Protein AF-0000000066977545 (afdb_homodimer)

Solvent-accessible surface area (backbone atoms only — not comparable to full-atom values): 34302 Å² total; per-residue (Å²): 136,86,83,73,92,65,83,84,77,67,83,72,56,70,85,87,61,81,83,93,92,78,91,74,83,80,71,82,78,76,76,68,81,57,81,68,70,73,83,53,65,40,68,30,36,31,47,59,68,73,50,30,18,71,78,80,63,40,72,61,42,79,61,36,27,23,22,71,75,82,17,53,40,34,26,43,71,55,35,72,72,70,39,57,55,32,85,82,74,68,33,90,82,19,38,49,41,77,33,46,44,56,47,50,44,46,62,41,25,27,33,57,44,92,33,34,91,66,65,39,80,53,70,32,48,47,87,45,38,68,64,46,54,65,65,36,51,48,35,59,25,36,57,76,50,87,83,53,82,62,55,64,37,59,66,63,46,50,60,55,43,44,59,68,77,37,67,84,45,49,78,44,78,38,52,68,73,35,80,38,82,42,74,41,48,67,85,53,47,39,33,38,39,31,32,55,43,95,90,47,68,61,44,41,31,37,43,37,46,44,78,41,78,87,71,42,26,38,37,33,36,78,43,35,43,40,60,92,80,64,52,81,84,59,67,54,77,36,37,42,36,43,33,35,74,42,58,91,46,74,48,73,41,76,47,74,44,62,68,41,44,61,31,78,50,78,66,70,83,89,61,69,41,76,45,49,43,86,25,46,83,69,68,61,78,80,62,44,49,62,32,33,39,29,40,77,131,80,80,70,78,68,77,88,74,72,80,74,65,77,92,74,76,86,90,94,86,75,90,69,82,80,74,82,77,77,76,68,80,55,81,67,69,73,83,53,66,39,67,29,36,29,45,59,68,73,51,32,17,71,76,81,64,40,72,62,43,78,62,35,29,23,22,71,75,80,17,53,41,32,25,45,71,54,35,72,72,70,38,58,53,32,85,82,74,69,33,91,82,20,39,48,43,78,31,48,43,55,46,52,44,44,68,43,24,25,32,57,45,92,34,34,91,66,65,39,81,53,70,31,48,46,87,46,38,67,64,47,53,67,66,36,52,46,34,58,25,35,57,75,49,84,81,52,84,61,53,64,36,60,66,63,46,49,59,55,44,45,59,68,77,39,68,84,45,49,79,44,80,40,52,69,72,34,80,38,80,42,73,41,48,68,84,54,48,38,33,39,38,31,32,52,43,94,89,49,68,62,44,41,32,37,42,36,46,44,78,40,76,86,70,43,26,39,37,35,36,77,42,35,42,38,60,92,80,65,52,80,84,57,68,55,79,35,37,40,34,43,33,35,74,42,58,92,47,75,48,72,40,76,47,74,44,62,69,42,44,62,32,80,49,79,68,70,82,88,61,70,40,74,45,51,42,85,25,46,83,69,69,59,78,78,64,42,50,60,33,33,38,27,42,80

InterPro domains:
  IPR013010 Zinc finger, SIAH-type [PS51081] (108-167)
  IPR013083 Zinc finger, RING/FYVE/PHD-type [G3DSA:3.30.40.10] (104-162)
  IPR044286 E3 ubiquitin-protein ligase SINA-like, plant [PTHR46632] (15-286)

Foldseek 3Di:
DDDDPPDDDPVPLADPDPDDDDDDDDPDCPPPVPVPVPPDDDDDDDDCQVQAQPQPRHGADPQWKAWPPPGHIHHPVVCVVPHQADPVVNDPNRGIDGDVVVVSVLNNAWDFAPLVVQPGGDTGRNNCNVVCLLVPQSFFFAAQQPPQPCHGDGRAWNVVCCVVRPVVAEEEEDEAQDWDKDFAAQPRQWHKYFYDDDVDTLWIKIWGWDADVVQGWIKIDIATADDPDHDPVSQDKKKKKKWFDFAPGIWMDIDIYGHDTGHNDHDDDPDITTGGPVRHPDDSVGGTTIMIMHMD/DDCCVVDDDDLDDQVPDDDDDDDDDDPDDPPPVPVPVPPDDDDDDDDCQVQAQPQPRHGADPQWKAWPPPGHIHHPVVCVVPHQADPVVNDPNRGIDGDVVVVSVLQVAWDFAPLVVQPGGDTGRNNCNVVCLLVPQSFFFAAQQPPQPCPGDGNAWNVVCCVVRPVVAEEEEDEAQDWDKDFAAVPRQWHKYFYDDDVDTLWIKIWGWDADVVQGWIKIDIATADDPDHDPVSQDKKKKKKWFAFAPGIWMDIDIYGHDTGHNDHDDDPDITTDGPVRHPDDSNPGTTIMIMHMD

Nearest PDB structures (foldseek):
  4ca1-assembly1_A  TM=6.685E-01  e=7.371E-09  Homo sapiens
  5h9m-assembly1_B  TM=6.417E-01  e=1.159E-08  Homo sapiens
  4i7b-assembly1_A  TM=5.977E-01  e=1.035E-08  Homo sapiens
  4i7c-assembly1_A  TM=5.536E-01  e=1.822E-08  Homo sapiens
  4i7c-assembly2_C  TM=5.629E-01  e=2.041E-08  Homo sapiens

Organism: Oryza sativa subsp. japonica (NCBI:txid39947)

Structure (mmCIF, N/CA/C/O backbone):
data_AF-0000000066977545-model_v1
#
loop_
_entity.id
_entity.type
_entity.pdbx_description
1 polymer 'Os01g0121900 protein'
#
loop_
_atom_site.group_PDB
_atom_site.id
_atom_site.type_symbol
_atom_site.label_atom_id
_atom_site.label_alt_id
_atom_site.label_comp_id
_atom_site.label_asym_id
_atom_site.label_entity_id
_atom_site.label_seq_id
_atom_site.pdbx_PDB_ins_code
_atom_site.Cartn_x
_atom_site.Cartn_y
_atom_site.Cartn_z
_atom_site.occupancy
_atom_site.B_iso_or_equiv
_atom_site.auth_seq_id
_atom_site.auth_comp_id
_atom_site.auth_asym_id
_atom_site.auth_atom_id
_atom_site.pdbx_PDB_model_num
ATOM 1 N N . MET A 1 1 ? -21.844 -23.391 -23.375 1 17.61 1 MET A N 1
ATOM 2 C CA . MET A 1 1 ? -22.484 -22.094 -23.641 1 17.61 1 MET A CA 1
ATOM 3 C C . MET A 1 1 ? -22.797 -21.375 -22.328 1 17.61 1 MET A C 1
ATOM 5 O O . MET A 1 1 ? -23.609 -20.469 -22.297 1 17.61 1 MET A O 1
ATOM 9 N N . ALA A 1 2 ? -22.406 -21.969 -21.234 1 17.02 2 ALA A N 1
ATOM 10 C CA . ALA A 1 2 ? -22.703 -21.797 -19.812 1 17.02 2 ALA A CA 1
ATOM 11 C C . ALA A 1 2 ? -22.578 -20.344 -19.406 1 17.02 2 ALA A C 1
ATOM 13 O O . ALA A 1 2 ? -21.609 -19.672 -19.766 1 17.02 2 ALA A O 1
ATOM 14 N N . VAL A 1 3 ? -23.734 -19.734 -18.922 1 19.84 3 VAL A N 1
ATOM 15 C CA . VAL A 1 3 ? -24.5 -18.609 -18.391 1 19.84 3 VAL A CA 1
ATOM 16 C C . VAL A 1 3 ? -23.656 -17.828 -17.391 1 19.84 3 VAL A C 1
ATOM 18 O O . VAL A 1 3 ? -22.609 -18.312 -16.953 1 19.84 3 VAL A O 1
ATOM 21 N N . LEU A 1 4 ? -24.469 -16.859 -16.625 1 22.02 4 LEU A N 1
ATOM 22 C CA . LEU A 1 4 ? -24.781 -15.539 -16.094 1 22.02 4 LEU A CA 1
ATOM 23 C C . LEU A 1 4 ? -24.297 -15.414 -14.648 1 22.02 4 LEU A C 1
ATOM 25 O O . LEU A 1 4 ? -24.812 -14.594 -13.891 1 22.02 4 LEU A O 1
ATOM 29 N N . GLN A 1 5 ? -23.656 -16.281 -14.086 1 22.64 5 GLN A N 1
ATOM 30 C CA . GLN A 1 5 ? -23.609 -15.961 -12.656 1 22.64 5 GLN A CA 1
ATOM 31 C C . GLN A 1 5 ? -22.875 -14.648 -12.414 1 22.64 5 GLN A C 1
ATOM 33 O O . GLN A 1 5 ? -21.656 -14.578 -12.555 1 22.64 5 GLN A O 1
ATOM 38 N N . MET A 1 6 ? -23.578 -13.422 -12.484 1 24.69 6 MET A N 1
ATOM 39 C CA . MET A 1 6 ? -23.531 -11.977 -12.266 1 24.69 6 MET A CA 1
ATOM 40 C C . MET A 1 6 ? -23 -11.656 -10.875 1 24.69 6 MET A C 1
ATOM 42 O O . MET A 1 6 ? -23.078 -10.516 -10.422 1 24.69 6 MET A O 1
ATOM 46 N N . ALA A 1 7 ? -22.891 -12.336 -9.828 1 25.45 7 ALA A N 1
ATOM 47 C CA . ALA A 1 7 ? -23.188 -11.586 -8.609 1 25.45 7 ALA A CA 1
ATOM 48 C C . ALA A 1 7 ? -22.391 -10.289 -8.547 1 25.45 7 ALA A C 1
ATOM 50 O O . ALA A 1 7 ? -21.328 -10.18 -9.164 1 25.45 7 ALA A O 1
ATOM 51 N N . ARG A 1 8 ? -22.734 -9.305 -7.52 1 30.98 8 ARG A N 1
ATOM 52 C CA . ARG A 1 8 ? -22.859 -7.883 -7.191 1 30.98 8 ARG A CA 1
ATOM 53 C C . ARG A 1 8 ? -21.5 -7.203 -7.184 1 30.98 8 ARG A C 1
ATOM 55 O O . ARG A 1 8 ? -20.469 -7.871 -7.277 1 30.98 8 ARG A O 1
ATOM 62 N N . GLU A 1 9 ? -21.531 -6.09 -6.016 1 31.5 9 GLU A N 1
ATOM 63 C CA . GLU A 1 9 ? -21.188 -4.684 -5.832 1 31.5 9 GLU A CA 1
ATOM 64 C C . GLU A 1 9 ? -19.703 -4.508 -5.594 1 31.5 9 GLU A C 1
ATOM 66 O O . GLU A 1 9 ? -19.203 -4.781 -4.5 1 31.5 9 GLU A O 1
ATOM 71 N N . LYS A 1 10 ? -18.812 -5.309 -6.059 1 37.28 10 LYS A N 1
ATOM 72 C CA . LYS A 1 10 ? -17.531 -5.035 -5.422 1 37.28 10 LYS A CA 1
ATOM 73 C C . LYS A 1 10 ? -17.172 -3.557 -5.52 1 37.28 10 LYS A C 1
ATOM 75 O O . LYS A 1 10 ? -16.188 -3.109 -4.922 1 37.28 10 LYS A O 1
ATOM 80 N N . ARG A 1 11 ? -17.516 -2.574 -6.348 1 40.44 11 ARG A N 1
ATOM 81 C CA . ARG A 1 11 ? -16.594 -1.471 -6.121 1 40.44 11 ARG A CA 1
ATOM 82 C C . ARG A 1 11 ? -16.875 -0.782 -4.789 1 40.44 11 ARG A C 1
ATOM 84 O O . ARG A 1 11 ? -16.344 0.301 -4.523 1 40.44 11 ARG A O 1
ATOM 91 N N . SER A 1 12 ? -17.719 -1.639 -3.576 1 35.19 12 SER A N 1
ATOM 92 C CA . SER A 1 12 ? -18 -0.583 -2.609 1 35.19 12 SER A CA 1
ATOM 93 C C . SER A 1 12 ? -16.766 -0.252 -1.778 1 35.19 12 SER A C 1
ATOM 95 O O . SER A 1 12 ? -16.359 -1.037 -0.918 1 35.19 12 SER A O 1
ATOM 97 N N . CYS A 1 13 ? -15.977 0.433 -2.168 1 34.69 13 CYS A N 1
ATOM 98 C CA . CYS A 1 13 ? -14.82 0.897 -1.418 1 34.69 13 CYS A CA 1
ATOM 99 C C . CYS A 1 13 ? -15.242 1.609 -0.14 1 34.69 13 CYS A C 1
ATOM 101 O O . CYS A 1 13 ? -14.438 1.785 0.776 1 34.69 13 CYS A O 1
ATOM 103 N N . PRO A 1 14 ? -16.562 2.201 0.266 1 32.19 14 PRO A N 1
ATOM 104 C CA . PRO A 1 14 ? -16.188 3.006 1.431 1 32.19 14 PRO A CA 1
ATOM 105 C C . PRO A 1 14 ? -15.812 2.154 2.645 1 32.19 14 PRO A C 1
ATOM 107 O O . PRO A 1 14 ? -15.125 2.631 3.553 1 32.19 14 PRO A O 1
ATOM 110 N N . ARG A 1 15 ? -16.125 1.004 3.561 1 30.81 15 ARG A N 1
ATOM 111 C CA . ARG A 1 15 ? -16.812 1.439 4.773 1 30.81 15 ARG A CA 1
ATOM 112 C C . ARG A 1 15 ? -15.812 1.824 5.859 1 30.81 15 ARG A C 1
ATOM 114 O O . ARG A 1 15 ? -14.906 1.051 6.176 1 30.81 15 ARG A O 1
ATOM 121 N N . ALA A 1 16 ? -15.484 3.137 6.043 1 27.22 16 ALA A N 1
ATOM 122 C CA . ALA A 1 16 ? -14.938 3.572 7.328 1 27.22 16 ALA A CA 1
ATOM 123 C C . ALA A 1 16 ? -15.727 2.965 8.484 1 27.22 16 ALA A C 1
ATOM 125 O O . ALA A 1 16 ? -15.359 3.139 9.648 1 27.22 16 ALA A O 1
ATOM 126 N N . SER A 1 17 ? -17.109 2.443 8.453 1 22.84 17 SER A N 1
ATOM 127 C CA . SER A 1 17 ? -17.922 2.404 9.672 1 22.84 17 SER A CA 1
ATOM 128 C C . SER A 1 17 ? -17.906 1.018 10.305 1 22.84 17 SER A C 1
ATOM 130 O O . SER A 1 17 ? -18.438 0.064 9.734 1 22.84 17 SER A O 1
ATOM 132 N N . GLU A 1 18 ? -17.422 0.422 10.914 1 27.16 18 GLU A N 1
ATOM 133 C CA . GLU A 1 18 ? -18.031 -0.752 11.547 1 27.16 18 GLU A CA 1
ATOM 134 C C . GLU A 1 18 ? -19.344 -0.401 12.227 1 27.16 18 GLU A C 1
ATOM 136 O O . GLU A 1 18 ? -19.359 0.034 13.383 1 27.16 18 GLU A O 1
ATOM 141 N N . THR A 1 19 ? -20.516 0.287 11.898 1 19.66 19 THR A N 1
ATOM 142 C CA . THR A 1 19 ? -21.328 0.085 13.102 1 19.66 19 THR A CA 1
ATOM 143 C C . THR A 1 19 ? -21.672 -1.391 13.281 1 19.66 19 THR A C 1
ATOM 145 O O . THR A 1 19 ? -21.453 -1.957 14.352 1 19.66 19 THR A O 1
ATOM 148 N N . GLN A 1 20 ? -23.219 -1.859 13.117 1 19.95 20 GLN A N 1
ATOM 149 C CA . GLN A 1 20 ? -24.094 -2.668 13.961 1 19.95 20 GLN A CA 1
ATOM 150 C C . GLN A 1 20 ? -23.953 -4.152 13.633 1 19.95 20 GLN A C 1
ATOM 152 O O . GLN A 1 20 ? -23.547 -4.516 12.531 1 19.95 20 GLN A O 1
ATOM 157 N N . GLN A 1 21 ? -24.594 -5.172 14.562 1 18.66 21 GLN A N 1
ATOM 158 C CA . GLN A 1 21 ? -24.578 -6.426 15.305 1 18.66 21 GLN A CA 1
ATOM 159 C C . GLN A 1 21 ? -24.969 -7.602 14.414 1 18.66 21 GLN A C 1
ATOM 161 O O . GLN A 1 21 ? -24.219 -8.586 14.328 1 18.66 21 GLN A O 1
ATOM 166 N N . ASN A 1 22 ? -26.438 -8.281 14.57 1 18.09 22 ASN A N 1
ATOM 167 C CA . ASN A 1 22 ? -26.797 -9.539 15.227 1 18.09 22 ASN A CA 1
ATOM 168 C C . ASN A 1 22 ? -27.109 -10.633 14.211 1 18.09 22 ASN A C 1
ATOM 170 O O . ASN A 1 22 ? -27.359 -11.781 14.578 1 18.09 22 ASN A O 1
ATOM 174 N N . ASN A 1 23 ? -27.625 -10.438 12.922 1 19.33 23 ASN A N 1
ATOM 175 C CA . ASN A 1 23 ? -28.656 -11.438 12.742 1 19.33 23 ASN A CA 1
ATOM 176 C C . ASN A 1 23 ? -28.078 -12.805 12.406 1 19.33 23 ASN A C 1
ATOM 178 O O . ASN A 1 23 ? -27.031 -12.891 11.734 1 19.33 23 ASN A O 1
ATOM 182 N N . SER A 1 24 ? -28.719 -14 12.867 1 20.3 24 SER A N 1
ATOM 183 C CA . SER A 1 24 ? -28.578 -15.398 13.266 1 20.3 24 SER A CA 1
ATOM 184 C C . SER A 1 24 ? -28.5 -16.312 12.055 1 20.3 24 SER A C 1
ATOM 186 O O . SER A 1 24 ? -28.047 -17.453 12.164 1 20.3 24 SER A O 1
ATOM 188 N N . GLU A 1 25 ? -29.125 -16.109 10.828 1 21.14 25 GLU A N 1
ATOM 189 C CA . GLU A 1 25 ? -29.719 -17.359 10.375 1 21.14 25 GLU A CA 1
ATOM 190 C C . GLU A 1 25 ? -28.672 -18.281 9.75 1 21.14 25 GLU A C 1
ATOM 192 O O . GLU A 1 25 ? -27.719 -17.797 9.141 1 21.14 25 GLU A O 1
ATOM 197 N N . LYS A 1 26 ? -28.75 -19.625 10.148 1 23.11 26 LYS A N 1
ATOM 198 C CA . LYS A 1 26 ? -28 -20.875 10.07 1 23.11 26 LYS A CA 1
ATOM 199 C C . LYS A 1 26 ? -27.875 -21.344 8.617 1 23.11 26 LYS A C 1
ATOM 201 O O . LYS A 1 26 ? -28.781 -21.953 8.07 1 23.11 26 LYS A O 1
ATOM 206 N N . LYS A 1 27 ? -27.672 -20.469 7.59 1 24 27 LYS A N 1
ATOM 207 C CA . LYS A 1 27 ? -27.734 -21.188 6.328 1 24 27 LYS A CA 1
ATOM 208 C C . LYS A 1 27 ? -26.578 -22.188 6.207 1 24 27 LYS A C 1
ATOM 210 O O . LYS A 1 27 ? -25.5 -21.953 6.738 1 24 27 LYS A O 1
ATOM 215 N N . GLY A 1 28 ? -26.812 -23.391 5.852 1 20.64 28 GLY A N 1
ATOM 216 C CA . GLY A 1 28 ? -26.125 -24.656 5.664 1 20.64 28 GLY A CA 1
ATOM 217 C C . GLY A 1 28 ? -24.922 -24.547 4.758 1 20.64 28 GLY A C 1
ATOM 218 O O . GLY A 1 28 ? -24.984 -23.922 3.703 1 20.64 28 GLY A O 1
ATOM 219 N N . LYS A 1 29 ? -23.719 -24.766 5.438 1 25.11 29 LYS A N 1
ATOM 220 C CA . LYS A 1 29 ? -22.328 -24.5 5.062 1 25.11 29 LYS A CA 1
ATOM 221 C C . LYS A 1 29 ? -21.859 -25.438 3.969 1 25.11 29 LYS A C 1
ATOM 223 O O . LYS A 1 29 ? -21.688 -26.641 4.207 1 25.11 29 LYS A O 1
ATOM 228 N N . VAL A 1 30 ? -22.453 -25.469 2.77 1 24.89 30 VAL A N 1
ATOM 229 C CA . VAL A 1 30 ? -21.781 -26.281 1.764 1 24.89 30 VAL A CA 1
ATOM 230 C C . VAL A 1 30 ? -20.312 -25.875 1.66 1 24.89 30 VAL A C 1
ATOM 232 O O . VAL A 1 30 ? -19.984 -24.672 1.697 1 24.89 30 VAL A O 1
ATOM 235 N N . ASP A 1 31 ? -19.312 -26.719 2.084 1 26.08 31 ASP A N 1
ATOM 236 C CA . ASP A 1 31 ? -17.875 -26.641 2.365 1 26.08 31 ASP A CA 1
ATOM 237 C C . ASP A 1 31 ? -17.094 -26.312 1.102 1 26.08 31 ASP A C 1
ATOM 239 O O . ASP A 1 31 ? -16.453 -27.188 0.515 1 26.08 31 ASP A O 1
ATOM 243 N N . GLY A 1 32 ? -17.641 -25.953 -0.001 1 25.84 32 GLY A N 1
ATOM 244 C CA . GLY A 1 32 ? -16.672 -25.625 -1.048 1 25.84 32 GLY A CA 1
ATOM 245 C C . GLY A 1 32 ? -15.523 -24.781 -0.558 1 25.84 32 GLY A C 1
ATOM 246 O O . GLY A 1 32 ? -15.742 -23.703 0.005 1 25.84 32 GLY A O 1
ATOM 247 N N . GLU A 1 33 ? -14.492 -25.422 0.009 1 29.67 33 GLU A N 1
ATOM 248 C CA . GLU A 1 33 ? -13.328 -24.656 0.434 1 29.67 33 GLU A CA 1
ATOM 249 C C . GLU A 1 33 ? -13.016 -23.531 -0.548 1 29.67 33 GLU A C 1
ATOM 251 O O . GLU A 1 33 ? -12.445 -23.781 -1.616 1 29.67 33 GLU A O 1
ATOM 256 N N . SER A 1 34 ? -13.938 -22.859 -1.058 1 31.56 34 SER A N 1
ATOM 257 C CA . SER A 1 34 ? -13.641 -21.594 -1.699 1 31.56 34 SER A CA 1
ATOM 258 C C . SER A 1 34 ? -12.5 -20.859 -0.986 1 31.56 34 SER A C 1
ATOM 260 O O . SER A 1 34 ? -12.531 -20.703 0.235 1 31.56 34 SER A O 1
ATOM 262 N N . ALA A 1 35 ? -11.227 -21.047 -1.429 1 34.94 35 ALA A N 1
ATOM 263 C CA . ALA A 1 35 ? -10.211 -20.156 -0.858 1 34.94 35 ALA A CA 1
ATOM 264 C C . ALA A 1 35 ? -10.82 -18.828 -0.417 1 34.94 35 ALA A C 1
ATOM 266 O O . ALA A 1 35 ? -11.172 -17.984 -1.251 1 34.94 35 ALA A O 1
ATOM 267 N N . ALA A 1 36 ? -11.664 -18.844 0.466 1 35.78 36 ALA A N 1
ATOM 268 C CA . ALA A 1 36 ? -12.109 -17.641 1.157 1 35.78 36 ALA A CA 1
ATOM 269 C C . ALA A 1 36 ? -10.992 -16.594 1.218 1 35.78 36 ALA A C 1
ATOM 271 O O . ALA A 1 36 ? -9.977 -16.812 1.882 1 35.78 36 ALA A O 1
ATOM 272 N N . ARG A 1 37 ? -10.695 -15.953 0.114 1 45.62 37 ARG A N 1
ATOM 273 C CA . ARG A 1 37 ? -9.719 -14.875 0.073 1 45.62 37 ARG A CA 1
ATOM 274 C C . ARG A 1 37 ? -9.766 -14.047 1.354 1 45.62 37 ARG A C 1
ATOM 276 O O . ARG A 1 37 ? -10.828 -13.539 1.735 1 45.62 37 ARG A O 1
ATOM 283 N N . ASP A 1 38 ? -9.148 -14.539 2.326 1 51.44 38 ASP A N 1
ATOM 284 C CA . ASP A 1 38 ? -8.961 -13.766 3.551 1 51.44 38 ASP A CA 1
ATOM 285 C C . ASP A 1 38 ? -9 -12.266 3.268 1 51.44 38 ASP A C 1
ATOM 287 O O . ASP A 1 38 ? -8.164 -11.742 2.533 1 51.44 38 ASP A O 1
ATOM 291 N N . LYS A 1 39 ? -10.219 -11.695 3.283 1 63 39 LYS A N 1
ATOM 292 C CA . LYS A 1 39 ? -10.578 -10.297 3.051 1 63 39 LYS A CA 1
ATOM 293 C C . LYS A 1 39 ? -9.891 -9.375 4.055 1 63 39 LYS A C 1
ATOM 295 O O . LYS A 1 39 ? -10.375 -8.273 4.32 1 63 39 LYS A O 1
ATOM 300 N N . ARG A 1 40 ? -8.914 -9.984 4.715 1 78.06 40 ARG A N 1
ATOM 301 C CA . ARG A 1 40 ? -8.188 -9.133 5.648 1 78.06 40 ARG A CA 1
ATOM 302 C C . ARG A 1 40 ? -7.211 -8.227 4.914 1 78.06 40 ARG A C 1
ATOM 304 O O . ARG A 1 40 ? -6.707 -8.578 3.844 1 78.06 40 ARG A O 1
ATOM 311 N N . ALA A 1 41 ? -7.125 -7.031 5.453 1 89.81 41 ALA A N 1
ATOM 312 C CA . ALA A 1 41 ? -6.152 -6.086 4.914 1 89.81 41 ALA A CA 1
ATOM 313 C C . ALA A 1 41 ? -4.758 -6.707 4.852 1 89.81 41 ALA A C 1
ATOM 315 O O . ALA A 1 41 ? -4.383 -7.488 5.727 1 89.81 41 ALA A O 1
ATOM 316 N N . ILE A 1 42 ? -4.109 -6.453 3.805 1 92.5 42 ILE A N 1
ATOM 317 C CA . ILE A 1 42 ? -2.75 -6.961 3.68 1 92.5 42 ILE A CA 1
ATOM 318 C C . ILE A 1 42 ? -1.754 -5.812 3.834 1 92.5 42 ILE A C 1
ATOM 320 O O . ILE A 1 42 ? -2.066 -4.664 3.508 1 92.5 42 ILE A O 1
ATOM 324 N N . THR A 1 43 ? -0.612 -6.172 4.41 1 94.69 43 THR A N 1
ATOM 325 C CA . THR A 1 43 ? 0.479 -5.215 4.562 1 94.69 43 THR A CA 1
ATOM 326 C C . THR A 1 43 ? 1.368 -5.211 3.32 1 94.69 43 THR A C 1
ATOM 328 O O . THR A 1 43 ? 1.853 -6.258 2.893 1 94.69 43 THR A O 1
ATOM 331 N N . VAL A 1 44 ? 1.506 -4.082 2.754 1 96.06 44 VAL A N 1
ATOM 332 C CA . VAL A 1 44 ? 2.346 -3.945 1.568 1 96.06 44 VAL A CA 1
ATOM 333 C C . VAL A 1 44 ? 3.363 -2.828 1.784 1 96.06 44 VAL A C 1
ATOM 335 O O . VAL A 1 44 ? 3.219 -2.016 2.701 1 96.06 44 VAL A O 1
ATOM 338 N N . THR A 1 45 ? 4.43 -2.877 1.033 1 96.06 45 THR A N 1
ATOM 339 C CA . THR A 1 45 ? 5.387 -1.775 1.024 1 96.06 45 THR A CA 1
ATOM 340 C C . THR A 1 45 ? 5.301 -0.994 -0.283 1 96.06 45 THR A C 1
ATOM 342 O O . THR A 1 45 ? 5.062 -1.573 -1.345 1 96.06 45 THR A O 1
ATOM 345 N N . VAL A 1 46 ? 5.402 0.273 -0.161 1 95.31 46 VAL A N 1
ATOM 346 C CA . VAL A 1 46 ? 5.254 1.113 -1.344 1 95.31 46 VAL A CA 1
ATOM 347 C C . VAL A 1 46 ? 6.277 2.244 -1.308 1 95.31 46 VAL A C 1
ATOM 349 O O . VAL A 1 46 ? 6.668 2.703 -0.23 1 95.31 46 VAL A O 1
ATOM 352 N N . ASP A 1 47 ? 6.715 2.607 -2.461 1 93.5 47 ASP A N 1
ATOM 353 C CA . ASP A 1 47 ? 7.473 3.848 -2.586 1 93.5 47 ASP A CA 1
ATOM 354 C C . ASP A 1 47 ? 6.598 5.062 -2.283 1 93.5 47 ASP A C 1
ATOM 356 O O . ASP A 1 47 ? 5.578 5.277 -2.939 1 93.5 47 ASP A O 1
ATOM 360 N N . PRO A 1 48 ? 6.996 5.859 -1.31 1 90.5 48 PRO A N 1
ATOM 361 C CA . PRO A 1 48 ? 6.156 6.992 -0.922 1 90.5 48 PRO A CA 1
ATOM 362 C C . PRO A 1 48 ? 5.93 7.977 -2.064 1 90.5 48 PRO A C 1
ATOM 364 O O . PRO A 1 48 ? 4.938 8.711 -2.066 1 90.5 48 PRO A O 1
ATOM 367 N N . GLU A 1 49 ? 6.758 7.965 -3.061 1 91.19 49 GLU A N 1
ATOM 368 C CA . GLU A 1 49 ? 6.668 8.906 -4.172 1 91.19 49 GLU A CA 1
ATOM 369 C C . GLU A 1 49 ? 5.379 8.711 -4.965 1 91.19 49 GLU A C 1
ATOM 371 O O . GLU A 1 49 ? 4.852 9.656 -5.551 1 91.19 49 GLU A O 1
ATOM 376 N N . VAL A 1 50 ? 4.91 7.504 -4.961 1 93.19 50 VAL A N 1
ATOM 377 C CA . VAL A 1 50 ? 3.725 7.219 -5.766 1 93.19 50 VAL A CA 1
ATOM 378 C C . VAL A 1 50 ? 2.484 7.777 -5.07 1 93.19 50 VAL A C 1
ATOM 380 O O . VAL A 1 50 ? 1.413 7.859 -5.672 1 93.19 50 VAL A O 1
ATOM 383 N N . LEU A 1 51 ? 2.672 8.188 -3.861 1 94.19 51 LEU A N 1
ATOM 384 C CA . LEU A 1 51 ? 1.569 8.781 -3.113 1 94.19 51 LEU A CA 1
ATOM 385 C C . LEU A 1 51 ? 1.675 10.305 -3.111 1 94.19 51 LEU A C 1
ATOM 387 O O . LEU A 1 51 ? 1.008 10.977 -2.32 1 94.19 51 LEU A O 1
ATOM 391 N N . GLU A 1 52 ? 2.49 10.812 -4.02 1 94.19 52 GLU A N 1
ATOM 392 C CA . GLU A 1 52 ? 2.703 12.258 -4.094 1 94.19 52 GLU A CA 1
ATOM 393 C C . GLU A 1 52 ? 2.254 12.812 -5.445 1 94.19 52 GLU A C 1
ATOM 395 O O . GLU A 1 52 ? 2.426 12.156 -6.477 1 94.19 52 GLU A O 1
ATOM 400 N N . CYS A 1 53 ? 1.691 13.992 -5.352 1 95.06 53 CYS A N 1
ATOM 401 C CA . CYS A 1 53 ? 1.316 14.711 -6.562 1 95.06 53 CYS A CA 1
ATOM 402 C C . CYS A 1 53 ? 2.547 15.078 -7.383 1 95.06 53 CYS A C 1
ATOM 404 O O . CYS A 1 53 ? 3.57 15.484 -6.828 1 95.06 53 CYS A O 1
ATOM 406 N N . ASP A 1 54 ? 2.404 14.969 -8.664 1 93.94 54 ASP A N 1
ATOM 407 C CA . ASP A 1 54 ? 3.541 15.219 -9.539 1 93.94 54 ASP A CA 1
ATOM 408 C C . ASP A 1 54 ? 3.77 16.719 -9.727 1 93.94 54 ASP A C 1
ATOM 410 O O . ASP A 1 54 ? 4.797 17.141 -10.266 1 93.94 54 ASP A O 1
ATOM 414 N N . VAL A 1 55 ? 2.916 17.547 -9.258 1 91.88 55 VAL A N 1
ATOM 415 C CA . VAL A 1 55 ? 3.014 18.984 -9.461 1 91.88 55 VAL A CA 1
ATOM 416 C C . VAL A 1 55 ? 3.434 19.656 -8.156 1 91.88 55 VAL A C 1
ATOM 418 O O . VAL A 1 55 ? 4.492 20.297 -8.086 1 91.88 55 VAL A O 1
ATOM 421 N N . CYS A 1 56 ? 2.736 19.469 -7.098 1 89.25 56 CYS A N 1
ATOM 422 C CA . CYS A 1 56 ? 3.01 20.156 -5.844 1 89.25 56 CYS A CA 1
ATOM 423 C C . CYS A 1 56 ? 3.904 19.328 -4.938 1 89.25 56 CYS A C 1
ATOM 425 O O . CYS A 1 56 ? 4.41 19.812 -3.928 1 89.25 56 CYS A O 1
ATOM 427 N N . PHE A 1 57 ? 4.043 17.984 -5.176 1 90.56 57 PHE A N 1
ATOM 428 C CA . PHE A 1 57 ? 4.898 17.047 -4.461 1 90.56 57 PHE A CA 1
ATOM 429 C C . PHE A 1 57 ? 4.375 16.797 -3.051 1 90.56 57 PHE A C 1
ATOM 431 O O . PHE A 1 57 ? 5.086 16.25 -2.201 1 90.56 57 PHE A O 1
ATOM 438 N N . GLY A 1 58 ? 3.236 17.234 -2.795 1 89.62 58 GLY A N 1
ATOM 439 C CA . GLY A 1 58 ? 2.545 16.891 -1.564 1 89.62 58 GLY A CA 1
ATOM 440 C C . GLY A 1 58 ? 1.763 15.594 -1.667 1 89.62 58 GLY A C 1
ATOM 441 O O . GLY A 1 58 ? 1.717 14.969 -2.73 1 89.62 58 GLY A O 1
ATOM 442 N N . PRO A 1 59 ? 1.158 15.211 -0.536 1 92.31 59 PRO A N 1
ATOM 443 C CA . PRO A 1 59 ? 0.321 14.008 -0.578 1 92.31 59 PRO A CA 1
ATOM 444 C C . PRO A 1 59 ? -0.857 14.141 -1.539 1 92.31 59 PRO A C 1
ATOM 446 O O . PRO A 1 59 ? -1.465 15.211 -1.63 1 92.31 59 PRO A O 1
ATOM 449 N N . LEU A 1 60 ? -1.139 13.109 -2.189 1 95.44 60 LEU A N 1
ATOM 450 C CA . LEU A 1 60 ? -2.264 13.109 -3.117 1 95.44 60 LEU A CA 1
ATOM 451 C C . LEU A 1 60 ? -3.57 13.406 -2.387 1 95.44 60 LEU A C 1
ATOM 453 O O . LEU A 1 60 ? -3.854 12.805 -1.348 1 95.44 60 LEU A O 1
ATOM 457 N N . THR A 1 61 ? -4.309 14.305 -2.973 1 93.69 61 THR A N 1
ATOM 458 C CA . THR A 1 61 ? -5.613 14.648 -2.414 1 93.69 61 THR A CA 1
ATOM 459 C C . THR A 1 61 ? -6.699 14.547 -3.479 1 93.69 61 THR A C 1
ATOM 461 O O . THR A 1 61 ? -6.715 15.32 -4.438 1 93.69 61 THR A O 1
ATOM 464 N N . PRO A 1 62 ? -7.562 13.664 -3.258 1 94.44 62 PRO A N 1
ATOM 465 C CA . PRO A 1 62 ? -8.656 13.586 -4.227 1 94.44 62 PRO A CA 1
ATOM 466 C C . PRO A 1 62 ? -9.477 14.875 -4.297 1 94.44 62 PRO A C 1
ATOM 468 O O . PRO A 1 62 ? -9.555 15.617 -3.314 1 94.44 62 PRO A O 1
ATOM 471 N N . PRO A 1 63 ? -10.188 15.062 -5.488 1 96 63 PRO A N 1
ATOM 472 C CA . PRO A 1 63 ? -10.164 14.305 -6.742 1 96 63 PRO A CA 1
ATOM 473 C C . PRO A 1 63 ? -8.797 14.328 -7.418 1 96 63 PRO A C 1
ATOM 475 O O . PRO A 1 63 ? -8.055 15.305 -7.293 1 96 63 PRO A O 1
ATOM 478 N N . LEU A 1 64 ? -8.5 13.25 -8.117 1 96.81 64 LEU A N 1
ATOM 479 C CA . LEU A 1 64 ? -7.199 13.094 -8.758 1 96.81 64 LEU A CA 1
ATOM 480 C C . LEU A 1 64 ? -7.348 13.047 -10.281 1 96.81 64 LEU A C 1
ATOM 482 O O . LEU A 1 64 ? -8.391 12.633 -10.789 1 96.81 64 LEU A O 1
ATOM 486 N N . TYR A 1 65 ? -6.285 13.461 -10.961 1 96 65 TYR A N 1
ATOM 487 C CA . TYR A 1 65 ? -6.258 13.484 -12.422 1 96 65 TYR A CA 1
ATOM 488 C C . TYR A 1 65 ? -4.961 12.883 -12.953 1 96 65 TYR A C 1
ATOM 490 O O . TYR A 1 65 ? -3.896 13.062 -12.359 1 96 65 TYR A O 1
ATOM 498 N N . GLN A 1 66 ? -5.062 12.133 -14.008 1 95.44 66 GLN A N 1
ATOM 499 C CA . GLN A 1 66 ? -3.879 11.578 -14.656 1 95.44 66 GLN A CA 1
ATOM 500 C C . GLN A 1 66 ? -3.727 12.125 -16.078 1 95.44 66 GLN A C 1
ATOM 502 O O . GLN A 1 66 ? -4.719 12.359 -16.766 1 95.44 66 GLN A O 1
ATOM 507 N N . CYS A 1 67 ? -2.523 12.312 -16.422 1 92.56 67 CYS A N 1
ATOM 508 C CA . CYS A 1 67 ? -2.324 12.625 -17.828 1 92.56 67 CYS A CA 1
ATOM 509 C C . CYS A 1 67 ? -2.428 11.367 -18.688 1 92.56 67 CYS A C 1
ATOM 511 O O . CYS A 1 67 ? -1.947 10.305 -18.297 1 92.56 67 CYS A O 1
ATOM 513 N N . MET A 1 68 ? -2.947 11.453 -19.875 1 88.62 68 MET A N 1
ATOM 514 C CA . MET A 1 68 ? -3.268 10.305 -20.719 1 88.62 68 MET A CA 1
ATOM 515 C C . MET A 1 68 ? -2.021 9.789 -21.422 1 88.62 68 MET A C 1
ATOM 517 O O . MET A 1 68 ? -1.997 8.648 -21.891 1 88.62 68 MET A O 1
ATOM 521 N N . ARG A 1 69 ? -1.011 10.523 -21.406 1 88.69 69 ARG A N 1
ATOM 522 C CA . ARG A 1 69 ? 0.178 10.148 -22.156 1 88.69 69 ARG A CA 1
ATOM 523 C C . ARG A 1 69 ? 1.108 9.273 -21.328 1 88.69 69 ARG A C 1
ATOM 525 O O . ARG A 1 69 ? 1.546 8.211 -21.781 1 88.69 69 ARG A O 1
ATOM 532 N N . ARG A 1 70 ? 1.391 9.727 -20.094 1 91.56 70 ARG A N 1
ATOM 533 C CA . ARG A 1 70 ? 2.422 9.031 -19.328 1 91.56 70 ARG A CA 1
ATOM 534 C C . ARG A 1 70 ? 1.915 8.656 -17.938 1 91.56 70 ARG A C 1
ATOM 536 O O . ARG A 1 70 ? 2.635 8.031 -17.156 1 91.56 70 ARG A O 1
ATOM 543 N N . GLY A 1 71 ? 0.753 9.141 -17.594 1 93.25 71 GLY A N 1
ATOM 544 C CA . GLY A 1 71 ? 0.156 8.711 -16.328 1 93.25 71 GLY A CA 1
ATOM 545 C C . GLY A 1 71 ? 0.579 9.555 -15.148 1 93.25 71 GLY A C 1
ATOM 546 O O . GLY A 1 71 ? 0.475 9.125 -14 1 93.25 71 GLY A O 1
ATOM 547 N N . HIS A 1 72 ? 1.074 10.773 -15.398 1 94.81 72 HIS A N 1
ATOM 548 C CA . HIS A 1 72 ? 1.355 11.68 -14.297 1 94.81 72 HIS A CA 1
ATOM 549 C C . HIS A 1 72 ? 0.09 11.992 -13.5 1 94.81 72 HIS A C 1
ATOM 551 O O . HIS A 1 72 ? -0.977 12.203 -14.086 1 94.81 72 HIS A O 1
ATOM 557 N N . ILE A 1 73 ? 0.231 12 -12.172 1 96.12 73 ILE A N 1
ATOM 558 C CA . ILE A 1 73 ? -0.939 12.164 -11.312 1 96.12 73 ILE A CA 1
ATOM 559 C C . ILE A 1 73 ? -0.888 13.523 -10.625 1 96.12 73 ILE A C 1
ATOM 561 O O . ILE A 1 73 ? 0.179 13.969 -10.195 1 96.12 73 ILE A O 1
ATOM 565 N N . THR A 1 74 ? -2.031 14.188 -10.664 1 95 74 THR A N 1
ATOM 566 C CA . THR A 1 74 ? -2.119 15.547 -10.141 1 95 74 THR A CA 1
ATOM 567 C C . THR A 1 74 ? -3.375 15.719 -9.289 1 95 74 THR A C 1
ATOM 569 O O . THR A 1 74 ? -4.43 15.164 -9.609 1 95 74 THR A O 1
ATOM 572 N N . CYS A 1 75 ? -3.291 16.422 -8.195 1 94.06 75 CYS A N 1
ATOM 573 C CA . CYS A 1 75 ? -4.434 16.719 -7.344 1 94.06 75 CYS A CA 1
ATOM 574 C C . CYS A 1 75 ? -5.348 17.75 -7.996 1 94.06 75 CYS A C 1
ATOM 576 O O . CYS A 1 75 ? -4.949 18.422 -8.945 1 94.06 75 CYS A O 1
ATOM 578 N N . SER A 1 76 ? -6.512 17.828 -7.422 1 91.44 76 SER A N 1
ATOM 579 C CA . SER A 1 76 ? -7.516 18.719 -7.969 1 91.44 76 SER A CA 1
ATOM 580 C C . SER A 1 76 ? -7.09 20.188 -7.82 1 91.44 76 SER A C 1
ATOM 582 O O . SER A 1 76 ? -7.309 21 -8.719 1 91.44 76 SER A O 1
ATOM 584 N N . THR A 1 77 ? -6.473 20.562 -6.711 1 91.75 77 THR A N 1
ATOM 585 C CA . THR A 1 77 ? -6.039 21.938 -6.477 1 91.75 77 THR A CA 1
ATOM 586 C C . THR A 1 77 ? -4.984 22.344 -7.5 1 91.75 77 THR A C 1
ATOM 588 O O . THR A 1 77 ? -5.02 23.469 -8.016 1 91.75 77 THR A O 1
ATOM 591 N N . CYS A 1 78 ? -4.156 21.453 -7.832 1 91.88 78 CYS A N 1
ATOM 592 C CA . CYS A 1 78 ? -3.1 21.734 -8.797 1 91.88 78 CYS A CA 1
ATOM 593 C C . CYS A 1 78 ? -3.664 21.859 -10.203 1 91.88 78 CYS A C 1
ATOM 595 O O . CYS A 1 78 ? -3.227 22.703 -10.984 1 91.88 78 CYS A O 1
ATOM 597 N N . VAL A 1 79 ? -4.613 21.031 -10.492 1 90.94 79 VAL A N 1
ATOM 598 C CA . VAL A 1 79 ? -5.234 21.109 -11.812 1 90.94 79 VAL A CA 1
ATOM 599 C C . VAL A 1 79 ? -5.973 22.422 -11.969 1 90.94 79 VAL A C 1
ATOM 601 O O . VAL A 1 79 ? -5.953 23.031 -13.047 1 90.94 79 VAL A O 1
ATOM 604 N N . ALA A 1 80 ? -6.66 22.812 -10.922 1 91.88 80 ALA A N 1
ATOM 605 C CA . ALA A 1 80 ? -7.395 24.078 -10.953 1 91.88 80 ALA A CA 1
ATOM 606 C C . ALA A 1 80 ? -6.453 25.25 -11.164 1 91.88 80 ALA A C 1
ATOM 608 O O . ALA A 1 80 ? -6.793 26.203 -11.859 1 91.88 80 ALA A O 1
ATOM 609 N N . GLU A 1 81 ? -5.301 25.125 -10.648 1 90.38 81 GLU A N 1
ATOM 610 C CA . GLU A 1 81 ? -4.336 26.219 -10.711 1 90.38 81 GLU A CA 1
ATOM 611 C C . GLU A 1 81 ? -3.566 26.203 -12.023 1 90.38 81 GLU A C 1
ATOM 613 O O . GLU A 1 81 ? -3.299 27.266 -12.602 1 90.38 81 GLU A O 1
ATOM 618 N N . MET A 1 82 ? -3.211 25.047 -12.516 1 86.81 82 MET A N 1
ATOM 619 C CA . MET A 1 82 ? -2.277 24.938 -13.633 1 86.81 82 MET A CA 1
ATOM 620 C C . MET A 1 82 ? -3.021 24.672 -14.938 1 86.81 82 MET A C 1
ATOM 622 O O . MET A 1 82 ? -2.467 24.844 -16.016 1 86.81 82 MET A O 1
ATOM 626 N N . GLY A 1 83 ? -4.227 24.188 -14.766 1 86.38 83 GLY A N 1
ATOM 627 C CA . GLY A 1 83 ? -4.98 23.797 -15.953 1 86.38 83 GLY A CA 1
ATOM 628 C C . GLY A 1 83 ? -4.934 22.312 -16.219 1 86.38 83 GLY A C 1
ATOM 629 O O . GLY A 1 83 ? -4.293 21.562 -15.484 1 86.38 83 GLY A O 1
ATOM 630 N N . GLN A 1 84 ? -5.543 21.906 -17.312 1 86 84 GLN A N 1
ATOM 631 C CA . GLN A 1 84 ? -5.742 20.5 -17.609 1 86 84 GLN A CA 1
ATOM 632 C C . GLN A 1 84 ? -4.574 19.938 -18.406 1 86 84 GLN A C 1
ATOM 634 O O . GLN A 1 84 ? -4.516 18.734 -18.656 1 86 84 GLN A O 1
ATOM 639 N N . GLU A 1 85 ? -3.697 20.766 -18.766 1 88.25 85 GLU A N 1
ATOM 640 C CA . GLU A 1 85 ? -2.525 20.266 -19.484 1 88.25 85 GLU A CA 1
ATOM 641 C C . GLU A 1 85 ? -1.473 19.734 -18.531 1 88.25 85 GLU A C 1
ATOM 643 O O . GLU A 1 85 ? -1.235 20.312 -17.469 1 88.25 85 GLU A O 1
ATOM 648 N N . CYS A 1 86 ? -0.972 18.703 -18.875 1 90.5 86 CYS A N 1
ATOM 649 C CA . CYS A 1 86 ? 0.046 18.094 -18.031 1 90.5 86 CYS A CA 1
ATOM 650 C C . CYS A 1 86 ? 1.314 18.938 -18 1 90.5 86 CYS A C 1
ATOM 652 O O . CYS A 1 86 ? 1.897 19.219 -19.062 1 90.5 86 CYS A O 1
ATOM 654 N N . GLN A 1 87 ? 1.846 19.25 -16.953 1 88 87 GLN A N 1
ATOM 655 C CA . GLN A 1 87 ? 2.992 20.125 -16.781 1 88 87 GLN A CA 1
ATOM 656 C C . GLN A 1 87 ? 4.305 19.391 -17.031 1 88 87 GLN A C 1
ATOM 658 O O . GLN A 1 87 ? 5.348 20.016 -17.219 1 88 87 GLN A O 1
ATOM 663 N N . TRP A 1 88 ? 4.23 18.094 -17.062 1 88.75 88 TRP A N 1
ATOM 664 C CA . TRP A 1 88 ? 5.43 17.297 -17.281 1 88.75 88 TRP A CA 1
ATOM 665 C C . TRP A 1 88 ? 5.582 16.938 -18.75 1 88.75 88 TRP A C 1
ATOM 667 O O . TRP A 1 88 ? 6.68 17.047 -19.312 1 88.75 88 TRP A O 1
ATOM 677 N N . CYS A 1 89 ? 4.48 16.5 -19.281 1 86.75 89 CYS A N 1
ATOM 678 C CA . CYS A 1 89 ? 4.512 16.094 -20.688 1 86.75 89 CYS A CA 1
ATOM 679 C C . CYS A 1 89 ? 4.492 17.297 -21.609 1 86.75 89 CYS A C 1
ATOM 681 O O . CYS A 1 89 ? 4.996 17.234 -22.734 1 86.75 89 CYS A O 1
ATOM 683 N N . ARG A 1 90 ? 3.955 18.375 -21.188 1 77.94 90 ARG A N 1
ATOM 684 C CA . ARG A 1 90 ? 3.859 19.641 -21.922 1 77.94 90 ARG A CA 1
ATOM 685 C C . ARG A 1 90 ? 3.367 19.422 -23.344 1 77.94 90 ARG A C 1
ATOM 687 O O . ARG A 1 90 ? 3.959 19.938 -24.297 1 77.94 90 ARG A O 1
ATOM 694 N N . ALA A 1 91 ? 2.492 18.562 -23.562 1 73.75 91 ALA A N 1
ATOM 695 C CA . ALA A 1 91 ? 1.938 18.312 -24.891 1 73.75 91 ALA A CA 1
ATOM 696 C C . ALA A 1 91 ? 0.428 18.531 -24.906 1 73.75 91 ALA A C 1
ATOM 698 O O . ALA A 1 91 ? -0.261 18.219 -23.938 1 73.75 91 ALA A O 1
ATOM 699 N N . PRO A 1 92 ? 0.037 19.328 -25.906 1 65.69 92 PRO A N 1
ATOM 700 C CA . PRO A 1 92 ? -1.396 19.609 -26.031 1 65.69 92 PRO A CA 1
ATOM 701 C C . PRO A 1 92 ? -2.256 18.344 -25.891 1 65.69 92 PRO A C 1
ATOM 703 O O . PRO A 1 92 ? -3.387 18.422 -25.406 1 65.69 92 PRO A O 1
ATOM 706 N N . GLU A 1 93 ? -1.733 17.297 -26.312 1 68.12 93 GLU A N 1
ATOM 707 C CA . GLU A 1 93 ? -2.514 16.062 -26.281 1 68.12 93 GLU A CA 1
ATOM 708 C C . GLU A 1 93 ? -2.508 15.43 -24.891 1 68.12 93 GLU A C 1
ATOM 710 O O . GLU A 1 93 ? -3.271 14.5 -24.625 1 68.12 93 GLU A O 1
ATOM 715 N N . ALA A 1 94 ? -1.719 16 -24.109 1 67.69 94 ALA A N 1
ATOM 716 C CA . ALA A 1 94 ? -1.61 15.406 -22.781 1 67.69 94 ALA A CA 1
ATOM 717 C C . ALA A 1 94 ? -2.643 16 -21.828 1 67.69 94 ALA A C 1
ATOM 719 O O . ALA A 1 94 ? -2.291 16.734 -20.906 1 67.69 94 ALA A O 1
ATOM 720 N N . THR A 1 95 ? -3.854 15.758 -22.172 1 77.88 95 THR A N 1
ATOM 721 C CA . THR A 1 95 ? -4.945 16.188 -21.312 1 77.88 95 THR A CA 1
ATOM 722 C C . THR A 1 95 ? -5.09 15.234 -20.125 1 77.88 95 THR A C 1
ATOM 724 O O . THR A 1 95 ? -4.676 14.078 -20.188 1 77.88 95 THR A O 1
ATOM 727 N N . THR A 1 96 ? -5.465 15.883 -19.031 1 86.31 96 THR A N 1
ATOM 728 C CA . THR A 1 96 ? -5.668 15.086 -17.828 1 86.31 96 THR A CA 1
ATOM 729 C C . THR A 1 96 ? -7.125 14.648 -17.719 1 86.31 96 THR A C 1
ATOM 731 O O . THR A 1 96 ? -8.023 15.328 -18.219 1 86.31 96 THR A O 1
ATOM 734 N N . THR A 1 97 ? -7.285 13.453 -17.312 1 91.44 97 THR A N 1
ATOM 735 C CA . THR A 1 97 ? -8.609 12.922 -17 1 91.44 97 THR A CA 1
ATOM 736 C C . THR A 1 97 ? -8.695 12.492 -15.539 1 91.44 97 THR A C 1
ATOM 738 O O . THR A 1 97 ? -7.676 12.211 -14.914 1 91.44 97 THR A O 1
ATOM 741 N N . ARG A 1 98 ? -9.984 12.57 -15.078 1 94.25 98 ARG A N 1
ATOM 742 C CA . ARG A 1 98 ? -10.195 12.164 -13.688 1 94.25 98 ARG A CA 1
ATOM 743 C C . ARG A 1 98 ? -9.758 10.719 -13.469 1 94.25 98 ARG A C 1
ATOM 745 O O . ARG A 1 98 ? -10.016 9.859 -14.312 1 94.25 98 ARG A O 1
ATOM 752 N N . CYS A 1 99 ? -9.016 10.477 -12.414 1 95.56 99 CYS A N 1
ATOM 753 C CA . CYS A 1 99 ? -8.5 9.148 -12.117 1 95.56 99 CYS A CA 1
ATOM 754 C C . CYS A 1 99 ? -9.195 8.555 -10.898 1 95.56 99 CYS A C 1
ATOM 756 O O . CYS A 1 99 ? -8.602 8.461 -9.82 1 95.56 99 CYS A O 1
ATOM 758 N N . ARG A 1 100 ? -10.352 8.047 -11.125 1 95.5 100 ARG A N 1
ATOM 759 C CA . ARG A 1 100 ? -11.188 7.531 -10.047 1 95.5 100 ARG A CA 1
ATOM 760 C C . ARG A 1 100 ? -10.602 6.25 -9.461 1 95.5 100 ARG A C 1
ATOM 762 O O . ARG A 1 100 ? -10.742 5.992 -8.258 1 95.5 100 ARG A O 1
ATOM 769 N N . ALA A 1 101 ? -9.922 5.48 -10.242 1 94.75 101 ALA A N 1
ATOM 770 C CA . ALA A 1 101 ? -9.312 4.242 -9.758 1 94.75 101 ALA A CA 1
ATOM 771 C C . ALA A 1 101 ? -8.312 4.523 -8.641 1 94.75 101 ALA A C 1
ATOM 773 O O . ALA A 1 101 ? -8.305 3.842 -7.613 1 94.75 101 ALA A O 1
ATOM 774 N N . MET A 1 102 ? -7.516 5.539 -8.828 1 96.06 102 MET A N 1
ATOM 775 C CA . MET A 1 102 ? -6.539 5.902 -7.809 1 96.06 102 MET A CA 1
ATOM 776 C C . MET A 1 102 ? -7.23 6.43 -6.559 1 96.06 102 MET A C 1
ATOM 778 O O . MET A 1 102 ? -6.754 6.219 -5.441 1 96.06 102 MET A O 1
ATOM 782 N N . GLU A 1 103 ? -8.297 7.121 -6.762 1 96.56 103 GLU A N 1
ATOM 783 C CA . GLU A 1 103 ? -9.062 7.602 -5.617 1 96.56 103 GLU A CA 1
ATOM 784 C C . GLU A 1 103 ? -9.586 6.438 -4.777 1 96.56 103 GLU A C 1
ATOM 786 O O . GLU A 1 103 ? -9.539 6.48 -3.547 1 96.56 103 GLU A O 1
ATOM 791 N N . HIS A 1 104 ? -10.047 5.426 -5.469 1 94.75 104 HIS A N 1
ATOM 792 C CA . HIS A 1 104 ? -10.508 4.227 -4.777 1 94.75 104 HIS A CA 1
ATOM 793 C C . HIS A 1 104 ? -9.367 3.553 -4.023 1 94.75 104 HIS A C 1
ATOM 795 O O . HIS A 1 104 ? -9.547 3.113 -2.885 1 94.75 104 HIS A O 1
ATOM 801 N N . PHE A 1 105 ? -8.344 3.482 -4.629 1 94.44 105 PHE A N 1
ATOM 802 C CA . PHE A 1 105 ? -7.184 2.867 -3.998 1 94.44 105 PHE A CA 1
ATOM 803 C C . PHE A 1 105 ? -6.805 3.609 -2.721 1 94.44 105 PHE A C 1
ATOM 805 O O . PHE A 1 105 ? -6.598 2.988 -1.676 1 94.44 105 PHE A O 1
ATOM 812 N N . LEU A 1 106 ? -6.668 4.918 -2.838 1 96.19 106 LEU A N 1
ATOM 813 C CA . LEU A 1 106 ? -6.293 5.727 -1.682 1 96.19 106 LEU A CA 1
ATOM 814 C C . LEU A 1 106 ? -7.301 5.555 -0.548 1 96.19 106 LEU A C 1
ATOM 816 O O . LEU A 1 106 ? -6.922 5.539 0.625 1 96.19 106 LEU A O 1
ATOM 820 N N . ALA A 1 107 ? -8.531 5.43 -0.905 1 95.81 107 ALA A N 1
ATOM 821 C CA . ALA A 1 107 ? -9.586 5.277 0.098 1 95.81 107 ALA A CA 1
ATOM 822 C C . ALA A 1 107 ? -9.438 3.965 0.858 1 95.81 107 ALA A C 1
ATOM 824 O O . ALA A 1 107 ? -9.898 3.84 1.994 1 95.81 107 ALA A O 1
ATOM 825 N N . ALA A 1 108 ? -8.773 2.994 0.24 1 95.12 108 ALA A N 1
ATOM 826 C CA . ALA A 1 108 ? -8.625 1.667 0.831 1 95.12 108 ALA A CA 1
ATOM 827 C C . ALA A 1 108 ? -7.281 1.533 1.541 1 95.12 108 ALA A C 1
ATOM 829 O O . ALA A 1 108 ? -6.934 0.455 2.029 1 95.12 108 ALA A O 1
ATOM 830 N N . LEU A 1 109 ? -6.609 2.57 1.616 1 95.81 109 LEU A N 1
ATOM 831 C CA . LEU A 1 109 ? -5.25 2.541 2.139 1 95.81 109 LEU A CA 1
ATOM 832 C C . LEU A 1 109 ? -5.203 3.074 3.566 1 95.81 109 LEU A C 1
ATOM 834 O O . LEU A 1 109 ? -5.879 4.051 3.891 1 95.81 109 LEU A O 1
ATOM 838 N N . ALA A 1 110 ? -4.477 2.396 4.406 1 97.12 110 ALA A N 1
ATOM 839 C CA . ALA A 1 110 ? -4.031 2.957 5.68 1 97.12 110 ALA A CA 1
ATOM 840 C C . ALA A 1 110 ? -2.518 3.152 5.691 1 97.12 110 ALA A C 1
ATOM 842 O O . ALA A 1 110 ? -1.768 2.266 5.281 1 97.12 110 ALA A O 1
ATOM 843 N N . VAL A 1 111 ? -2.104 4.266 6.102 1 96.62 111 VAL A N 1
ATOM 844 C CA . VAL A 1 111 ? -0.694 4.641 6.059 1 96.62 111 VAL A CA 1
ATOM 845 C C . VAL A 1 111 ? -0.207 4.98 7.465 1 96.62 111 VAL A C 1
ATOM 847 O O . VAL A 1 111 ? -1.007 5.32 8.344 1 96.62 111 VAL A O 1
ATOM 850 N N . PRO A 1 112 ? 1.086 4.848 7.668 1 95.19 112 PRO A N 1
ATOM 851 C CA . PRO A 1 112 ? 1.617 5.309 8.953 1 95.19 112 PRO A CA 1
ATOM 852 C C . PRO A 1 112 ? 1.619 6.828 9.078 1 95.19 112 PRO A C 1
ATOM 854 O O . PRO A 1 112 ? 1.768 7.535 8.078 1 95.19 112 PRO A O 1
ATOM 857 N N . CYS A 1 113 ? 1.387 7.27 10.297 1 94.06 113 CYS A N 1
ATOM 858 C CA . CYS A 1 113 ? 1.553 8.688 10.586 1 94.06 113 CYS A CA 1
ATOM 859 C C . CYS A 1 113 ? 2.934 9.172 10.156 1 94.06 113 CYS A C 1
ATOM 861 O O . CYS A 1 113 ? 3.92 8.445 10.297 1 94.06 113 CYS A O 1
ATOM 863 N N . SER A 1 114 ? 2.996 10.352 9.609 1 90.25 114 SER A N 1
ATOM 864 C CA . SER A 1 114 ? 4.273 10.922 9.195 1 90.25 114 SER A CA 1
ATOM 865 C C . SER A 1 114 ? 5.223 11.078 10.375 1 90.25 114 SER A C 1
ATOM 867 O O . SER A 1 114 ? 6.434 11.219 10.195 1 90.25 114 SER A O 1
ATOM 869 N N . PHE A 1 115 ? 4.762 10.984 11.547 1 91.31 115 PHE A N 1
ATOM 870 C CA . PHE A 1 115 ? 5.578 11.141 12.75 1 91.31 115 PHE A CA 1
ATOM 871 C C . PHE A 1 115 ? 5.832 9.797 13.414 1 91.31 115 PHE A C 1
ATOM 873 O O . PHE A 1 115 ? 6.059 9.727 14.625 1 91.31 115 PHE A O 1
ATOM 880 N N . ASN A 1 116 ? 5.621 8.82 12.609 1 91.19 116 ASN A N 1
ATOM 881 C CA . ASN A 1 116 ? 5.945 7.484 13.094 1 91.19 116 ASN A CA 1
ATOM 882 C C . ASN A 1 116 ? 7.371 7.414 13.633 1 91.19 116 ASN A C 1
ATOM 884 O O . ASN A 1 116 ? 7.617 6.789 14.664 1 91.19 116 ASN A O 1
ATOM 888 N N . HIS A 1 117 ? 8.312 8.07 12.969 1 87.5 117 HIS A N 1
ATOM 889 C CA . HIS A 1 117 ? 9.719 8.086 13.367 1 87.5 117 HIS A CA 1
ATOM 890 C C . HIS A 1 117 ? 9.898 8.805 14.703 1 87.5 117 HIS A C 1
ATOM 892 O O . HIS A 1 117 ? 10.938 8.656 15.352 1 87.5 117 HIS A O 1
ATOM 898 N N . LYS A 1 118 ? 8.961 9.523 15.109 1 87.69 118 LYS A N 1
ATOM 899 C CA . LYS A 1 118 ? 9.008 10.234 16.375 1 87.69 118 LYS A CA 1
ATOM 900 C C . LYS A 1 118 ? 8.242 9.477 17.469 1 87.69 118 LYS A C 1
ATOM 902 O O . LYS A 1 118 ? 8.078 9.977 18.578 1 87.69 118 LYS A O 1
ATOM 907 N N . GLY A 1 119 ? 7.625 8.367 17.062 1 90.62 119 GLY A N 1
ATOM 908 C CA . GLY A 1 119 ? 7.031 7.516 18.078 1 90.62 119 GLY A CA 1
ATOM 909 C C . GLY A 1 119 ? 5.559 7.238 17.844 1 90.62 119 GLY A C 1
ATOM 910 O O . GLY A 1 119 ? 4.957 6.418 18.547 1 90.62 119 GLY A O 1
ATOM 911 N N . CYS A 1 120 ? 4.914 7.895 16.938 1 93.31 120 CYS A N 1
ATOM 912 C CA . CYS A 1 120 ? 3.504 7.621 16.688 1 93.31 120 CYS A CA 1
ATOM 913 C C . CYS A 1 120 ? 3.328 6.27 16 1 93.31 120 CYS A C 1
ATOM 915 O O . CYS A 1 120 ? 3.814 6.062 14.891 1 93.31 120 CYS A O 1
ATOM 917 N N . ALA A 1 121 ? 2.58 5.422 16.516 1 94.31 121 ALA A N 1
ATOM 918 C CA . ALA A 1 121 ? 2.432 4.066 15.992 1 94.31 121 ALA A CA 1
ATOM 919 C C . ALA A 1 121 ? 1.132 3.924 15.203 1 94.31 121 ALA A C 1
ATOM 921 O O . ALA A 1 121 ? 0.8 2.832 14.734 1 94.31 121 ALA A O 1
ATOM 922 N N . ALA A 1 122 ? 0.458 4.973 15.039 1 94.62 122 ALA A N 1
ATOM 923 C CA . ALA A 1 122 ? -0.871 4.895 14.438 1 94.62 122 ALA A CA 1
ATOM 924 C C . ALA A 1 122 ? -0.78 4.574 12.945 1 94.62 122 ALA A C 1
ATOM 926 O O . ALA A 1 122 ? 0.066 5.125 12.234 1 94.62 122 ALA A O 1
ATOM 927 N N . MET A 1 123 ? -1.56 3.641 12.469 1 95.69 123 MET A N 1
ATOM 928 C CA . MET A 1 123 ? -1.936 3.449 11.07 1 95.69 123 MET A CA 1
ATOM 929 C C . MET A 1 123 ? -3.258 4.141 10.758 1 95.69 123 MET A C 1
ATOM 931 O O . MET A 1 123 ? -4.289 3.805 11.344 1 95.69 123 MET A O 1
ATOM 935 N N . VAL A 1 124 ? -3.211 5.043 9.898 1 96.75 124 VAL A N 1
ATOM 936 C CA . VAL A 1 124 ? -4.352 5.93 9.711 1 96.75 124 VAL A CA 1
ATOM 937 C C . VAL A 1 124 ? -4.918 5.758 8.297 1 96.75 124 VAL A C 1
ATOM 939 O O . VAL A 1 124 ? -4.16 5.652 7.332 1 96.75 124 VAL A O 1
ATOM 942 N N . PRO A 1 125 ? -6.293 5.688 8.25 1 97.06 125 PRO A N 1
ATOM 943 C CA . PRO A 1 125 ? -6.832 5.762 6.891 1 97.06 125 PRO A CA 1
ATOM 944 C C . PRO A 1 125 ? -6.305 6.965 6.109 1 97.06 125 PRO A C 1
ATOM 946 O O . PRO A 1 125 ? -6.18 8.062 6.664 1 97.06 125 PRO A O 1
ATOM 949 N N . TYR A 1 126 ? -6.016 6.73 4.922 1 96.31 126 TYR A N 1
ATOM 950 C CA . TYR A 1 126 ? -5.348 7.754 4.125 1 96.31 126 TYR A CA 1
ATOM 951 C C . TYR A 1 126 ? -6.129 9.062 4.152 1 96.31 126 TYR A C 1
ATOM 953 O O . TYR A 1 126 ? -5.543 10.141 4.289 1 96.31 126 TYR A O 1
ATOM 961 N N . GLY A 1 127 ? -7.391 9.016 4.039 1 93.62 127 GLY A N 1
ATOM 962 C CA . GLY A 1 127 ? -8.234 10.203 3.996 1 93.62 127 GLY A CA 1
ATOM 963 C C . GLY A 1 127 ? -8.258 10.969 5.305 1 93.62 127 GLY A C 1
ATOM 964 O O . GLY A 1 127 ? -8.672 12.125 5.348 1 93.62 127 GLY A O 1
ATOM 965 N N . GLU A 1 128 ? -7.781 10.352 6.332 1 95.56 128 GLU A N 1
ATOM 966 C CA . GLU A 1 128 ? -7.812 10.969 7.656 1 95.56 128 GLU A CA 1
ATOM 967 C C . GLU A 1 128 ? -6.414 11.359 8.109 1 95.56 128 GLU A C 1
ATOM 969 O O . GLU A 1 128 ? -6.223 11.781 9.258 1 95.56 128 GLU A O 1
ATOM 974 N N . ARG A 1 129 ? -5.559 11.188 7.273 1 93.69 129 ARG A N 1
ATOM 975 C CA . ARG A 1 129 ? -4.16 11.391 7.637 1 93.69 129 ARG A CA 1
ATOM 976 C C . ARG A 1 129 ? -3.916 12.82 8.109 1 93.69 129 ARG A C 1
ATOM 978 O O . ARG A 1 129 ? -3.301 13.039 9.156 1 93.69 129 ARG A O 1
ATOM 985 N N . GLU A 1 130 ? -4.363 13.773 7.355 1 88.56 130 GLU A N 1
ATOM 986 C CA . GLU A 1 130 ? -4.145 15.172 7.688 1 88.56 130 GLU A CA 1
ATOM 987 C C . GLU A 1 130 ? -4.75 15.523 9.047 1 88.56 130 GLU A C 1
ATOM 989 O O . GLU A 1 130 ? -4.117 16.203 9.859 1 88.56 130 GLU A O 1
ATOM 994 N N . ALA A 1 131 ? -5.914 15.125 9.242 1 89.94 131 ALA A N 1
ATOM 995 C CA . ALA A 1 131 ? -6.59 15.383 10.516 1 89.94 131 ALA A CA 1
ATOM 996 C C . ALA A 1 131 ? -5.836 14.742 11.68 1 89.94 131 ALA A C 1
ATOM 998 O O . ALA A 1 131 ? -5.652 15.367 12.727 1 89.94 131 ALA A O 1
ATOM 999 N N . HIS A 1 132 ? -5.445 13.531 11.484 1 93.44 132 HIS A N 1
ATOM 1000 C CA . HIS A 1 132 ? -4.68 12.844 12.523 1 93.44 132 HIS A CA 1
ATOM 1001 C C . HIS A 1 132 ? -3.395 13.602 12.844 1 93.44 132 HIS A C 1
ATOM 1003 O O . HIS A 1 132 ? -3.076 13.828 14.016 1 93.44 132 HIS A O 1
ATOM 1009 N N . GLU A 1 133 ? -2.68 13.914 11.773 1 88.88 133 GLU A N 1
ATOM 1010 C CA . GLU A 1 133 ? -1.37 14.531 11.961 1 88.88 133 GLU A CA 1
ATOM 1011 C C . GLU A 1 133 ? -1.496 15.898 12.625 1 88.88 133 GLU A C 1
ATOM 1013 O O . GLU A 1 133 ? -0.613 16.312 13.383 1 88.88 133 GLU A O 1
ATOM 1018 N N . ALA A 1 134 ? -2.594 16.562 12.375 1 82.94 134 ALA A N 1
ATOM 1019 C CA . ALA A 1 134 ? -2.854 17.844 13.016 1 82.94 134 ALA A CA 1
ATOM 1020 C C . ALA A 1 134 ? -3.074 17.688 14.516 1 82.94 134 ALA A C 1
ATOM 1022 O O . ALA A 1 134 ? -2.75 18.578 15.297 1 82.94 134 ALA A O 1
ATOM 1023 N N . ALA A 1 135 ? -3.49 16.578 14.891 1 83.56 135 ALA A N 1
ATOM 1024 C CA . ALA A 1 135 ? -3.834 16.344 16.281 1 83.56 135 ALA A CA 1
ATOM 1025 C C . ALA A 1 135 ? -2.816 15.43 16.953 1 83.56 135 ALA A C 1
ATOM 1027 O O . ALA A 1 135 ? -2.896 15.18 18.156 1 83.56 135 ALA A O 1
ATOM 1028 N N . CYS A 1 136 ? -1.896 15 16.234 1 88 136 CYS A N 1
ATOM 1029 C CA . CYS A 1 136 ? -0.948 14 16.719 1 88 136 CYS A CA 1
ATOM 1030 C C . CYS A 1 136 ? -0.049 14.594 17.797 1 88 136 CYS A C 1
ATOM 1032 O O . CYS A 1 136 ? 0.521 15.672 17.625 1 88 136 CYS A O 1
ATOM 1034 N N . ALA A 1 137 ? 0.098 13.883 18.828 1 84.19 137 ALA A N 1
ATOM 1035 C CA . ALA A 1 137 ? 0.91 14.32 19.969 1 84.19 137 ALA A CA 1
ATOM 1036 C C . ALA A 1 137 ? 2.391 14.352 19.594 1 84.19 137 ALA A C 1
ATOM 1038 O O . ALA A 1 137 ? 3.182 15.047 20.25 1 84.19 137 ALA A O 1
ATOM 1039 N N . HIS A 1 138 ? 2.697 13.594 18.562 1 89.38 138 HIS A N 1
ATOM 1040 C CA . HIS A 1 138 ? 4.102 13.5 18.188 1 89.38 138 HIS A CA 1
ATOM 1041 C C . HIS A 1 138 ? 4.457 14.555 17.141 1 89.38 138 HIS A C 1
ATOM 1043 O O . HIS A 1 138 ? 5.633 14.734 16.812 1 89.38 138 HIS A O 1
ATOM 1049 N N . SER A 1 139 ? 3.438 15.148 16.594 1 89 139 SER A N 1
ATOM 1050 C CA . SER A 1 139 ? 3.699 16.219 15.648 1 89 139 SER A CA 1
ATOM 1051 C C . SER A 1 139 ? 4.383 17.406 16.328 1 89 139 SER A C 1
ATOM 1053 O O . SER A 1 139 ? 4.102 17.703 17.5 1 89 139 SER A O 1
ATOM 1055 N N . PRO A 1 140 ? 5.371 17.984 15.586 1 87.25 140 PRO A N 1
ATOM 1056 C CA . PRO A 1 140 ? 5.969 19.203 16.156 1 87.25 140 PRO A CA 1
ATOM 1057 C C . PRO A 1 140 ? 4.945 20.312 16.375 1 87.25 140 PRO A C 1
ATOM 1059 O O . PRO A 1 140 ? 4.047 20.5 15.555 1 87.25 140 PRO A O 1
ATOM 1062 N N . CYS A 1 141 ? 5.039 20.859 17.516 1 90.31 141 CYS A N 1
ATOM 1063 C CA . CYS A 1 141 ? 4.172 21.969 17.859 1 90.31 141 CYS A CA 1
ATOM 1064 C C . CYS A 1 141 ? 4.988 23.25 18.078 1 90.31 141 CYS A C 1
ATOM 1066 O O . CYS A 1 141 ? 6.074 23.203 18.656 1 90.31 141 CYS A O 1
ATOM 1068 N N . TYR A 1 142 ? 4.449 24.312 17.531 1 91.88 142 TYR A N 1
ATOM 1069 C CA . TYR A 1 142 ? 5.152 25.578 17.672 1 91.88 142 TYR A CA 1
ATOM 1070 C C . TYR A 1 142 ? 4.555 26.422 18.797 1 91.88 142 TYR A C 1
ATOM 1072 O O . TYR A 1 142 ? 3.371 26.281 19.109 1 91.88 142 TYR A O 1
ATOM 1080 N N . CYS A 1 143 ? 5.449 27.156 19.453 1 93.12 143 CYS A N 1
ATOM 1081 C CA . CYS A 1 143 ? 5.039 28.094 20.5 1 93.12 143 CYS A CA 1
ATOM 1082 C C . CYS A 1 143 ? 4.773 29.469 19.922 1 93.12 143 CYS A C 1
ATOM 1084 O O . CYS A 1 143 ? 5.574 29.984 19.125 1 93.12 143 CYS A O 1
ATOM 1086 N N . PRO A 1 144 ? 3.654 30.047 20.203 1 92.06 144 PRO A N 1
ATOM 1087 C CA . PRO A 1 144 ? 3.334 31.359 19.641 1 92.06 144 PRO A CA 1
ATOM 1088 C C . PRO A 1 144 ? 4.176 32.469 20.25 1 92.06 144 PRO A C 1
ATOM 1090 O O . PRO A 1 144 ? 4.152 33.625 19.75 1 92.06 144 PRO A O 1
ATOM 1093 N N . ILE A 1 145 ? 4.84 32.219 21.328 1 92.12 145 ILE A N 1
ATOM 1094 C CA . ILE A 1 145 ? 5.695 33.219 21.953 1 92.12 145 ILE A CA 1
ATOM 1095 C C . ILE A 1 145 ? 7.008 33.344 21.188 1 92.12 145 ILE A C 1
ATOM 1097 O O . ILE A 1 145 ? 7.727 32.344 21.031 1 92.12 145 ILE A O 1
ATOM 1101 N N . ARG A 1 146 ? 7.234 34.5 20.719 1 87 146 ARG A N 1
ATOM 1102 C CA . ARG A 1 146 ? 8.453 34.719 19.953 1 87 146 ARG A CA 1
ATOM 1103 C C . ARG A 1 146 ? 9.695 34.438 20.797 1 87 146 ARG A C 1
ATOM 1105 O O . ARG A 1 146 ? 9.758 34.812 21.953 1 87 146 ARG A O 1
ATOM 1112 N N . GLY A 1 147 ? 10.586 33.625 20.234 1 85.25 147 GLY A N 1
ATOM 1113 C CA . GLY A 1 147 ? 11.852 33.375 20.906 1 85.25 147 GLY A CA 1
ATOM 1114 C C . GLY A 1 147 ? 11.82 32.156 21.781 1 85.25 147 GLY A C 1
ATOM 1115 O O . GLY A 1 147 ? 12.789 31.859 22.484 1 85.25 147 GLY A O 1
ATOM 1116 N N . CYS A 1 148 ? 10.781 31.484 21.859 1 91.44 148 CYS A N 1
ATOM 1117 C CA . CYS A 1 148 ? 10.719 30.266 22.656 1 91.44 148 CYS A CA 1
ATOM 1118 C C . CYS A 1 148 ? 11.836 29.312 22.266 1 91.44 148 CYS A C 1
ATOM 1120 O O . CYS A 1 148 ? 11.93 28.906 21.109 1 91.44 148 CYS A O 1
ATOM 1122 N N . SER A 1 149 ? 12.672 28.844 23.141 1 86.31 149 SER A N 1
ATOM 1123 C CA . SER A 1 149 ? 13.836 28.016 22.891 1 86.31 149 SER A CA 1
ATOM 1124 C C . SER A 1 149 ? 13.43 26.562 22.641 1 86.31 149 SER A C 1
ATOM 1126 O O . SER A 1 149 ? 14.203 25.781 22.094 1 86.31 149 SER A O 1
ATOM 1128 N N . SER A 1 150 ? 12.32 26.203 23.125 1 86 150 SER A N 1
ATOM 1129 C CA . SER A 1 150 ? 11.875 24.812 23.031 1 86 150 SER A CA 1
ATOM 1130 C C . SER A 1 150 ? 11.109 24.562 21.734 1 86 150 SER A C 1
ATOM 1132 O O . SER A 1 150 ? 10.727 23.422 21.453 1 86 150 SER A O 1
ATOM 1134 N N . SER A 1 151 ? 10.992 25.656 20.969 1 86.25 151 SER A N 1
ATOM 1135 C CA . SER A 1 151 ? 10.188 25.516 19.75 1 86.25 151 SER A CA 1
ATOM 1136 C C . SER A 1 151 ? 11.039 25.016 18.594 1 86.25 151 SER A C 1
ATOM 1138 O O . SER A 1 151 ? 12.133 25.516 18.344 1 86.25 151 SER A O 1
ATOM 1140 N N . PRO A 1 152 ? 10.602 23.891 17.891 1 88.31 152 PRO A N 1
ATOM 1141 C CA . PRO A 1 152 ? 9.344 23.188 18.125 1 88.31 152 PRO A CA 1
ATOM 1142 C C . PRO A 1 152 ? 9.453 22.109 19.219 1 88.31 152 PRO A C 1
ATOM 1144 O O . PRO A 1 152 ? 10.562 21.672 19.531 1 88.31 152 PRO A O 1
ATOM 1147 N N . TYR A 1 153 ? 8.32 21.844 19.812 1 88.56 153 TYR A N 1
ATOM 1148 C CA . TYR A 1 153 ? 8.234 20.812 20.828 1 88.56 153 TYR A CA 1
ATOM 1149 C C . TYR A 1 153 ? 7.191 19.766 20.453 1 88.56 153 TYR A C 1
ATOM 1151 O O . TYR A 1 153 ? 6.512 19.891 19.438 1 88.56 153 TYR A O 1
ATOM 1159 N N . SER A 1 154 ? 7.199 18.578 21.172 1 87.12 154 SER A N 1
ATOM 1160 C CA . SER A 1 154 ? 6.219 17.531 20.906 1 87.12 154 SER A CA 1
ATOM 1161 C C . SER A 1 154 ? 5.754 16.859 22.188 1 87.12 154 SER A C 1
ATOM 1163 O O . SER A 1 154 ? 6.375 17.016 23.234 1 87.12 154 SER A O 1
ATOM 1165 N N . GLY A 1 155 ? 4.559 16.25 22.094 1 83.06 155 GLY A N 1
ATOM 1166 C CA . GLY A 1 155 ? 4.137 15.352 23.156 1 83.06 155 GLY A CA 1
ATOM 1167 C C .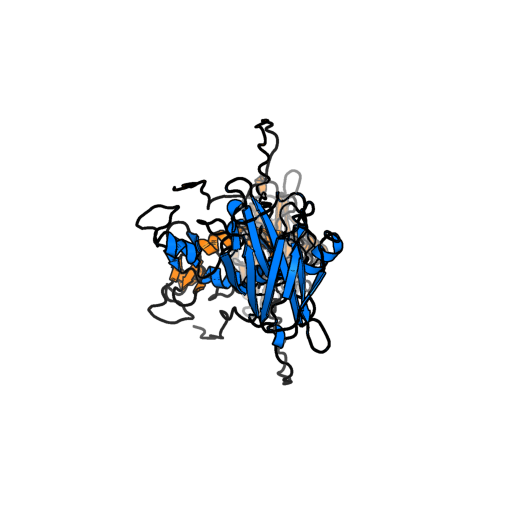 GLY A 1 155 ? 3.223 16.016 24.172 1 83.06 155 GLY A C 1
ATOM 1168 O O . GLY A 1 155 ? 2.635 15.336 25.016 1 83.06 155 GLY A O 1
ATOM 1169 N N . VAL A 1 156 ? 3.17 17.328 24.125 1 84.94 156 VAL A N 1
ATOM 1170 C CA . VAL A 1 156 ? 2.34 18.016 25.094 1 84.94 156 VAL A CA 1
ATOM 1171 C C . VAL A 1 156 ? 1.461 19.047 24.391 1 84.94 156 VAL A C 1
ATOM 1173 O O . VAL A 1 156 ? 1.761 19.469 23.281 1 84.94 156 VAL A O 1
ATOM 1176 N N . SER A 1 157 ? 0.355 19.422 25.078 1 86.25 157 SER A N 1
ATOM 1177 C CA . SER A 1 157 ? -0.522 20.453 24.547 1 86.25 157 SER A CA 1
ATOM 1178 C C . SER A 1 157 ? 0.123 21.828 24.656 1 86.25 157 SER A C 1
ATOM 1180 O O . SER A 1 157 ? 1.1 22.016 25.375 1 86.25 157 SER A O 1
ATOM 1182 N N . LEU A 1 158 ? -0.433 22.688 23.891 1 90.94 158 LEU A N 1
ATOM 1183 C CA . LEU A 1 158 ? 0.09 24.047 23.906 1 90.94 158 LEU A CA 1
ATOM 1184 C C . LEU A 1 158 ? -0.028 24.656 25.312 1 90.94 158 LEU A C 1
ATOM 1186 O O . LEU A 1 158 ? 0.909 25.281 25.797 1 90.94 158 LEU A O 1
ATOM 1190 N N . VAL A 1 159 ? -1.169 24.422 25.953 1 90.25 159 VAL A N 1
ATOM 1191 C CA . VAL A 1 159 ? -1.381 24.938 27.297 1 90.25 159 VAL A CA 1
ATOM 1192 C C . VAL A 1 159 ? -0.338 24.344 28.25 1 90.25 159 VAL A C 1
ATOM 1194 O O . VAL A 1 159 ? 0.269 25.078 29.047 1 90.25 159 VAL A O 1
ATOM 1197 N N . GLU A 1 160 ? -0.123 23.125 28.156 1 89.75 160 GLU A N 1
ATOM 1198 C CA . GLU A 1 160 ? 0.858 22.453 29 1 89.75 160 GLU A CA 1
ATOM 1199 C C . GLU A 1 160 ? 2.266 22.984 28.734 1 89.75 160 GLU A C 1
ATOM 1201 O O . GLU A 1 160 ? 3.049 23.172 29.672 1 89.75 160 GLU A O 1
ATOM 1206 N N . HIS A 1 161 ? 2.576 23.141 27.516 1 93 161 HIS A N 1
ATOM 1207 C CA . HIS A 1 161 ? 3.871 23.703 27.156 1 93 161 HIS A CA 1
ATOM 1208 C C . HIS A 1 161 ? 4.086 25.062 27.812 1 93 161 HIS A C 1
ATOM 1210 O O . HIS A 1 161 ? 5.137 25.312 28.406 1 93 161 HIS A O 1
ATOM 1216 N N . LEU A 1 162 ? 3.084 25.906 27.703 1 93.75 162 LEU A N 1
ATOM 1217 C CA . LEU A 1 162 ? 3.184 27.25 28.25 1 93.75 162 LEU A CA 1
ATOM 1218 C C . LEU A 1 162 ? 3.338 27.219 29.766 1 93.75 162 LEU A C 1
ATOM 1220 O O . LEU A 1 162 ? 4.137 27.969 30.328 1 93.75 162 LEU A O 1
ATOM 1224 N N . GLU A 1 163 ? 2.658 26.344 30.391 1 90.31 163 GLU A N 1
ATOM 1225 C CA . GLU A 1 163 ? 2.719 26.219 31.844 1 90.31 163 GLU A CA 1
ATOM 1226 C C . GLU A 1 163 ? 4.07 25.688 32.281 1 90.31 163 GLU A C 1
ATOM 1228 O O . GLU A 1 163 ? 4.602 26.109 33.312 1 90.31 163 GLU A O 1
ATOM 1233 N N . ARG A 1 164 ? 4.578 24.859 31.531 1 91.88 164 ARG A N 1
ATOM 1234 C CA . ARG A 1 164 ? 5.797 24.172 31.938 1 91.88 164 ARG A CA 1
ATOM 1235 C C . ARG A 1 164 ? 7.039 24.938 31.5 1 91.88 164 ARG A C 1
ATOM 1237 O O . ARG A 1 164 ? 8.008 25.047 32.25 1 91.88 164 ARG A O 1
ATOM 1244 N N . LYS A 1 165 ? 7.047 25.469 30.297 1 94.44 165 LYS A N 1
ATOM 1245 C CA . LYS A 1 165 ? 8.258 26.031 29.703 1 94.44 165 LYS A CA 1
ATOM 1246 C C . LYS A 1 165 ? 8.281 27.547 29.828 1 94.44 165 LYS A C 1
ATOM 1248 O O . LYS A 1 165 ? 9.328 28.172 29.656 1 94.44 165 LYS A O 1
ATOM 1253 N N . HIS A 1 166 ? 7.121 28.094 30.156 1 94 166 HIS A N 1
ATOM 1254 C CA . HIS A 1 166 ? 7.055 29.531 30.312 1 94 166 HIS A CA 1
ATOM 1255 C C . HIS A 1 166 ? 6.414 29.922 31.641 1 94 166 HIS A C 1
ATOM 1257 O O . HIS A 1 166 ? 5.438 30.672 31.672 1 94 166 HIS A O 1
ATOM 1263 N N . PRO A 1 167 ? 6.984 29.516 32.688 1 91.56 167 PRO A N 1
ATOM 1264 C CA . PRO A 1 167 ? 6.426 29.844 34 1 91.56 167 PRO A CA 1
ATOM 1265 C C . PRO A 1 167 ? 6.488 31.344 34.312 1 91.56 167 PRO A C 1
ATOM 1267 O O . PRO A 1 167 ? 5.77 31.828 35.188 1 91.56 167 PRO A O 1
ATOM 1270 N N . GLU A 1 168 ? 7.258 32.031 33.562 1 90.19 168 GLU A N 1
ATOM 1271 C CA . GLU A 1 168 ? 7.48 33.469 33.812 1 90.19 168 GLU A CA 1
ATOM 1272 C C . GLU A 1 168 ? 6.293 34.312 33.344 1 90.19 168 GLU A C 1
ATOM 1274 O O . GLU A 1 168 ? 6.148 35.469 33.75 1 90.19 168 GLU A O 1
ATOM 1279 N N . ILE A 1 169 ? 5.457 33.688 32.562 1 92.38 169 ILE A N 1
ATOM 1280 C CA . ILE A 1 169 ? 4.359 34.469 32.031 1 92.38 169 ILE A CA 1
ATOM 1281 C C . ILE A 1 169 ? 3.256 34.594 33.062 1 92.38 169 ILE A C 1
ATOM 1283 O O . ILE A 1 169 ? 2.977 33.656 33.812 1 92.38 169 ILE A O 1
ATOM 1287 N N . GLY A 1 170 ? 2.695 35.781 33.156 1 93 170 GLY A N 1
ATOM 1288 C CA . GLY A 1 170 ? 1.651 36.062 34.125 1 93 170 GLY A CA 1
ATOM 1289 C C . GLY A 1 170 ? 0.338 35.375 33.812 1 93 170 GLY A C 1
ATOM 1290 O O . GLY A 1 170 ? 0.147 34.906 32.688 1 93 170 GLY A O 1
ATOM 1291 N N . ARG A 1 171 ? -0.501 35.25 34.906 1 93.56 171 ARG A N 1
ATOM 1292 C CA . ARG A 1 171 ? -1.848 34.688 34.781 1 93.56 171 ARG A CA 1
ATOM 1293 C C . ARG A 1 171 ? -2.889 35.656 35.312 1 93.56 171 ARG A C 1
ATOM 1295 O O . ARG A 1 171 ? -2.699 36.25 36.375 1 93.56 171 ARG A O 1
ATOM 1302 N N . THR A 1 172 ? -3.875 35.906 34.5 1 94.5 172 THR A N 1
ATOM 1303 C CA . THR A 1 172 ? -4.941 36.812 34.906 1 94.5 172 THR A CA 1
ATOM 1304 C C . THR A 1 172 ? -6.309 36.188 34.625 1 94.5 172 THR A C 1
ATOM 1306 O O . THR A 1 172 ? -6.512 35.562 33.594 1 94.5 172 THR A O 1
ATOM 1309 N N . ARG A 1 173 ? -7.223 36.281 35.594 1 94.19 173 ARG A N 1
ATOM 1310 C CA . ARG A 1 173 ? -8.594 35.844 35.438 1 94.19 173 ARG A CA 1
ATOM 1311 C C . ARG A 1 173 ? -9.531 37 35.156 1 94.19 173 ARG A C 1
ATOM 1313 O O . ARG A 1 173 ? -9.43 38.062 35.781 1 94.19 173 ARG A O 1
ATOM 1320 N N . VAL A 1 174 ? -10.352 36.812 34.156 1 94.94 174 VAL A N 1
ATOM 1321 C CA . VAL A 1 174 ? -11.273 37.875 33.812 1 94.94 174 VAL A CA 1
ATOM 1322 C C . VAL A 1 174 ? -12.695 37.344 33.75 1 94.94 174 VAL A C 1
ATOM 1324 O O . VAL A 1 174 ? -12.898 36.125 33.531 1 94.94 174 VAL A O 1
ATOM 1327 N N . ASP A 1 175 ? -13.672 38.25 33.906 1 93.25 175 ASP A N 1
ATOM 1328 C CA . ASP A 1 175 ? -15.086 37.906 33.812 1 93.25 175 ASP A CA 1
ATOM 1329 C C . ASP A 1 175 ? -15.602 38.156 32.375 1 93.25 175 ASP A C 1
ATOM 1331 O O . ASP A 1 175 ? -15.07 39 31.672 1 93.25 175 ASP A O 1
ATOM 1335 N N . ARG A 1 176 ? -16.641 37.406 32.125 1 91.44 176 ARG A N 1
ATOM 1336 C CA . ARG A 1 176 ? -17.219 37.531 30.781 1 91.44 176 ARG A CA 1
ATOM 1337 C C . ARG A 1 176 ? -17.75 38.938 30.531 1 91.44 176 ARG A C 1
ATOM 1339 O O . ARG A 1 176 ? -18.375 39.531 31.406 1 91.44 176 ARG A O 1
ATOM 1346 N N . THR A 1 177 ? -17.484 39.5 29.438 1 91.75 177 THR A N 1
ATOM 1347 C CA . THR A 1 177 ? -18.031 40.75 28.938 1 91.75 177 THR A CA 1
ATOM 1348 C C . THR A 1 177 ? -17.609 41.938 29.828 1 91.75 177 THR A C 1
ATOM 1350 O O . THR A 1 177 ? -18.344 42.906 29.984 1 91.75 177 THR A O 1
ATOM 1353 N N . THR A 1 178 ? -16.547 41.75 30.516 1 93.81 178 THR A N 1
ATOM 1354 C CA . THR A 1 178 ? -16 42.812 31.344 1 93.81 178 THR A CA 1
ATOM 1355 C C . THR A 1 178 ? -14.641 43.281 30.812 1 93.81 178 THR A C 1
ATOM 1357 O O . THR A 1 178 ? -13.781 42.438 30.5 1 93.81 178 THR A O 1
ATOM 1360 N N . LEU A 1 179 ? -14.586 44.562 30.656 1 95.5 179 LEU A N 1
ATOM 1361 C CA . LEU A 1 179 ? -13.297 45.125 30.297 1 95.5 179 LEU A CA 1
ATOM 1362 C C . LEU A 1 179 ? -12.336 45.094 31.469 1 95.5 179 LEU A C 1
ATOM 1364 O O . LEU A 1 179 ? -12.539 45.812 32.469 1 95.5 179 LEU A O 1
ATOM 1368 N N . SER A 1 180 ? -11.312 44.312 31.406 1 95.88 180 SER A N 1
ATOM 1369 C CA . SER A 1 180 ? -10.383 44.125 32.5 1 95.88 180 SER A CA 1
ATOM 1370 C C . SER A 1 180 ? -9.008 44.688 32.188 1 95.88 180 SER A C 1
ATOM 1372 O O . SER A 1 180 ? -8.453 44.438 31.109 1 95.88 180 SER A O 1
ATOM 1374 N N . PRO A 1 181 ? -8.492 45.531 33.062 1 94.56 181 PRO A N 1
ATOM 1375 C CA . PRO A 1 181 ? -7.148 46.062 32.844 1 94.56 181 PRO A CA 1
ATOM 1376 C C . PRO A 1 181 ? -6.055 45.031 33.156 1 94.56 181 PRO A C 1
ATOM 1378 O O . PRO A 1 181 ? -6.172 44.281 34.156 1 94.56 181 PRO A O 1
ATOM 1381 N N . LEU A 1 182 ? -5.105 44.938 32.312 1 93.44 182 LEU A N 1
ATOM 1382 C CA . LEU A 1 182 ? -3.912 44.125 32.5 1 93.44 182 LEU A CA 1
ATOM 1383 C C . LEU A 1 182 ? -2.648 44.938 32.25 1 93.44 182 LEU A C 1
ATOM 1385 O O . LEU A 1 182 ? -2.539 45.625 31.234 1 93.44 182 LEU A O 1
ATOM 1389 N N . ARG A 1 183 ? -1.737 44.938 33.188 1 90.69 183 ARG A N 1
ATOM 1390 C CA . ARG A 1 183 ? -0.464 45.625 32.969 1 90.69 183 ARG A CA 1
ATOM 1391 C C . ARG A 1 183 ? 0.61 44.656 32.5 1 90.69 183 ARG A C 1
ATOM 1393 O O . ARG A 1 183 ? 0.992 43.719 33.219 1 90.69 183 ARG A O 1
ATOM 1400 N N . MET A 1 184 ? 1.002 44.875 31.328 1 89.88 184 MET A N 1
ATOM 1401 C CA . MET A 1 184 ? 2.086 44.062 30.781 1 89.88 184 MET A CA 1
ATOM 1402 C C . MET A 1 184 ? 3.443 44.656 31.125 1 89.88 184 MET A C 1
ATOM 1404 O O . MET A 1 184 ? 3.76 45.781 30.719 1 89.88 184 MET A O 1
ATOM 1408 N N . CYS A 1 185 ? 4.227 43.906 31.906 1 85.94 185 CYS A N 1
ATOM 1409 C CA . CYS A 1 185 ? 5.539 44.406 32.312 1 85.94 185 CYS A CA 1
ATOM 1410 C C . CYS A 1 185 ? 6.504 44.375 31.125 1 85.94 185 CYS A C 1
ATOM 1412 O O . CYS A 1 185 ? 6.273 43.688 30.125 1 85.94 185 CYS A O 1
ATOM 1414 N N . HIS A 1 186 ? 7.539 45.188 31.406 1 81.25 186 HIS A N 1
ATOM 1415 C CA . HIS A 1 186 ? 8.578 45.219 30.375 1 81.25 186 HIS A CA 1
ATOM 1416 C C . HIS A 1 186 ? 9.242 43.844 30.234 1 81.25 186 HIS A C 1
ATOM 1418 O O . HIS A 1 186 ? 9.578 43.219 31.234 1 81.25 186 HIS A O 1
ATOM 1424 N N . GLY A 1 187 ? 9.273 43.281 29.125 1 83.19 187 GLY A N 1
ATOM 1425 C CA . GLY A 1 187 ? 9.945 42.031 28.891 1 83.19 187 GLY A CA 1
ATOM 1426 C C . GLY A 1 187 ? 9 40.844 28.891 1 83.19 187 GLY A C 1
ATOM 1427 O O . GLY A 1 187 ? 9.398 39.719 28.531 1 83.19 187 GLY A O 1
ATOM 1428 N N . GLU A 1 188 ? 7.824 41.125 29.484 1 90 188 GLU A N 1
ATOM 1429 C CA . GLU A 1 188 ? 6.832 40.031 29.469 1 90 188 GLU A CA 1
ATOM 1430 C C . GLU A 1 188 ? 6.355 39.75 28.047 1 90 188 GLU A C 1
ATOM 1432 O O . GLU A 1 188 ? 5.715 40.594 27.422 1 90 188 GLU A O 1
ATOM 1437 N N . PRO A 1 189 ? 6.668 38.562 27.547 1 93.12 189 PRO A N 1
ATOM 1438 C CA . PRO A 1 189 ? 6.34 38.312 26.156 1 93.12 189 PRO A CA 1
ATOM 1439 C C . PRO A 1 189 ? 4.875 37.906 25.953 1 93.12 189 PRO A C 1
ATOM 1441 O O . PRO A 1 189 ? 4.371 37.969 24.828 1 93.12 189 PRO A O 1
ATOM 1444 N N . ALA A 1 190 ? 4.25 37.5 27.078 1 96.25 190 ALA A N 1
ATOM 1445 C CA . ALA A 1 190 ? 2.859 37.062 26.953 1 96.25 190 ALA A CA 1
ATOM 1446 C C . ALA A 1 190 ? 2.182 36.969 28.312 1 96.25 190 ALA A C 1
ATOM 1448 O O . ALA A 1 190 ? 2.838 37.094 29.344 1 96.25 190 ALA A O 1
ATOM 1449 N N . ARG A 1 191 ? 0.846 36.906 28.297 1 95.5 191 ARG A N 1
ATOM 1450 C CA . ARG A 1 191 ? 0.015 36.75 29.484 1 95.5 191 ARG A CA 1
ATOM 1451 C C . ARG A 1 191 ? -1.106 35.75 29.234 1 95.5 191 ARG A C 1
ATOM 1453 O O . ARG A 1 191 ? -1.777 35.812 28.203 1 95.5 191 ARG A O 1
ATOM 1460 N N . LEU A 1 192 ? -1.224 34.781 30.172 1 95.69 192 LEU A N 1
ATOM 1461 C CA . LEU A 1 192 ? -2.375 33.875 30.109 1 95.69 192 LEU A CA 1
ATOM 1462 C C . LEU A 1 192 ? -3.607 34.562 30.719 1 95.69 192 LEU A C 1
ATOM 1464 O O . LEU A 1 192 ? -3.559 35.062 31.844 1 95.69 192 LEU A O 1
ATOM 1468 N N . VAL A 1 193 ? -4.691 34.531 29.922 1 95.5 193 VAL A N 1
ATOM 1469 C CA . VAL A 1 193 ? -5.938 35.156 30.375 1 95.5 193 VAL A CA 1
ATOM 1470 C C . VAL A 1 193 ? -7.027 34.062 30.469 1 95.5 193 VAL A C 1
ATOM 1472 O O . VAL A 1 193 ? -7.434 33.5 29.453 1 95.5 193 VAL A O 1
ATOM 1475 N N . TYR A 1 194 ? -7.535 33.875 31.656 1 93.12 194 TYR A N 1
ATOM 1476 C CA . TYR A 1 194 ? -8.555 32.844 31.906 1 93.12 194 TYR A CA 1
ATOM 1477 C C . TYR A 1 194 ? -9.945 33.469 31.969 1 93.12 194 TYR A C 1
ATOM 1479 O O . TYR A 1 194 ? -10.172 34.406 32.719 1 93.12 194 TYR A O 1
ATOM 1487 N N . LEU A 1 195 ? -10.781 33 31.141 1 92.81 195 LEU A N 1
ATOM 1488 C CA . LEU A 1 195 ? -12.18 33.406 31.219 1 92.81 195 LEU A CA 1
ATOM 1489 C C . LEU A 1 195 ? -12.93 32.625 32.281 1 92.81 195 LEU A C 1
ATOM 1491 O O . LEU A 1 195 ? -13.094 31.406 32.156 1 92.81 195 LEU A O 1
ATOM 1495 N N . ALA A 1 196 ? -13.391 33.406 33.219 1 88.88 196 ALA A N 1
ATOM 1496 C CA . ALA A 1 196 ? -14.039 32.781 34.344 1 88.88 196 ALA A CA 1
ATOM 1497 C C . ALA A 1 196 ? -15.375 32.156 33.969 1 88.88 196 ALA A C 1
ATOM 1499 O O . ALA A 1 196 ? -16.109 32.719 33.156 1 88.88 196 ALA A O 1
ATOM 1500 N N . GLY A 1 197 ? -15.547 30.922 34.469 1 81.94 197 GLY A N 1
ATOM 1501 C CA . GLY A 1 197 ? -16.844 30.266 34.375 1 81.94 197 GLY A CA 1
ATOM 1502 C C . GLY A 1 197 ? -17.453 29.953 35.719 1 81.94 197 GLY A C 1
ATOM 1503 O O . GLY A 1 197 ? -16.953 30.406 36.75 1 81.94 197 GLY A O 1
ATOM 1504 N N . ASP A 1 198 ? -18.609 29.344 35.75 1 78.94 198 ASP A N 1
ATOM 1505 C CA . ASP A 1 198 ? -19.328 29.047 37 1 78.94 198 ASP A CA 1
ATOM 1506 C C . ASP A 1 198 ? -18.516 28.109 37.875 1 78.94 198 ASP A C 1
ATOM 1508 O O . ASP A 1 198 ? -18.297 28.391 39.062 1 78.94 198 ASP A O 1
ATOM 1512 N N . ASP A 1 199 ? -18.047 27.078 37.406 1 77.69 199 ASP A N 1
ATOM 1513 C CA . ASP A 1 199 ? -17.344 26.078 38.219 1 77.69 199 ASP A CA 1
ATOM 1514 C C . ASP A 1 199 ? -15.875 25.969 37.812 1 77.69 199 ASP A C 1
ATOM 1516 O O . ASP A 1 199 ? -15.031 25.547 38.594 1 77.69 199 ASP A O 1
ATOM 1520 N N . ARG A 1 200 ? -15.68 26.266 36.562 1 79.38 200 ARG A N 1
ATOM 1521 C CA . ARG A 1 200 ? -14.328 26.203 36 1 79.38 200 ARG A CA 1
ATOM 1522 C C . ARG A 1 200 ? -14.109 27.281 34.938 1 79.38 200 ARG A C 1
ATOM 1524 O O . ARG A 1 200 ? -15.07 27.891 34.469 1 79.38 200 ARG A O 1
ATOM 1531 N N . ASP A 1 201 ? -12.844 27.469 34.688 1 81.25 201 ASP A N 1
ATOM 1532 C CA . ASP A 1 201 ? -12.547 28.438 33.625 1 81.25 201 ASP A CA 1
ATOM 1533 C C . ASP A 1 201 ? -13.18 28 32.312 1 81.25 201 ASP A C 1
ATOM 1535 O O . ASP A 1 201 ? -13.102 26.828 31.938 1 81.25 201 ASP A O 1
ATOM 1539 N N . ARG A 1 202 ? -13.828 28.875 31.672 1 79.88 202 ARG A N 1
ATOM 1540 C CA . ARG A 1 202 ? -14.523 28.594 30.422 1 79.88 202 ARG A CA 1
ATOM 1541 C C . ARG A 1 202 ? -13.547 28.469 29.266 1 79.88 202 ARG A C 1
ATOM 1543 O O . ARG A 1 202 ? -13.734 27.641 28.375 1 79.88 202 ARG A O 1
ATOM 1550 N N . ALA A 1 203 ? -12.562 29.328 29.297 1 90.44 203 ALA A N 1
ATOM 1551 C CA . ALA A 1 203 ? -11.602 29.359 28.203 1 90.44 203 ALA A CA 1
ATOM 1552 C C . ALA A 1 203 ? -10.281 29.969 28.641 1 90.44 203 ALA A C 1
ATOM 1554 O O . ALA A 1 203 ? -10.227 30.672 29.656 1 90.44 203 ALA A O 1
ATOM 1555 N N . VAL A 1 204 ? -9.297 29.641 27.953 1 92.12 204 VAL A N 1
ATOM 1556 C CA . VAL A 1 204 ? -7.973 30.203 28.203 1 92.12 204 VAL A CA 1
ATOM 1557 C C . VAL A 1 204 ? -7.461 30.906 26.938 1 92.12 204 VAL A C 1
ATOM 1559 O O . VAL A 1 204 ? -7.574 30.359 25.844 1 92.12 204 VAL A O 1
ATOM 1562 N N . PHE A 1 205 ? -6.941 32.094 27.125 1 94.75 205 PHE A N 1
ATOM 1563 C CA . PHE A 1 205 ? -6.367 32.875 26.047 1 94.75 205 PHE A CA 1
ATOM 1564 C C . PHE A 1 205 ? -4.91 33.219 26.328 1 94.75 205 PHE A C 1
ATOM 1566 O O . PHE A 1 205 ? -4.492 33.25 27.484 1 94.75 205 PHE A O 1
ATOM 1573 N N . LEU A 1 206 ? -4.211 33.375 25.281 1 95.88 206 LEU A N 1
ATOM 1574 C CA . LEU A 1 206 ? -2.854 33.906 25.375 1 95.88 206 LEU A CA 1
ATOM 1575 C C . LEU A 1 206 ? -2.76 35.281 24.719 1 95.88 206 LEU A C 1
ATOM 1577 O O . LEU A 1 206 ? -2.998 35.406 23.516 1 95.88 206 LEU A O 1
ATOM 1581 N N . LEU A 1 207 ? -2.541 36.312 25.5 1 96.12 207 LEU A N 1
ATOM 1582 C CA . LEU A 1 207 ? -2.201 37.625 24.984 1 96.12 207 LEU A CA 1
ATOM 1583 C C . LEU A 1 207 ? -0.698 37.75 24.75 1 96.12 207 LEU A C 1
ATOM 1585 O O . LEU A 1 207 ? 0.079 37.812 25.703 1 96.12 207 LEU A O 1
ATOM 1589 N N . ALA A 1 208 ? -0.304 37.781 23.531 1 94.19 208 ALA A N 1
ATOM 1590 C CA . ALA A 1 208 ? 1.115 37.875 23.203 1 94.19 208 ALA A CA 1
ATOM 1591 C C . ALA A 1 208 ? 1.498 39.312 22.812 1 94.19 208 ALA A C 1
ATOM 1593 O O . ALA A 1 208 ? 0.663 40.062 22.328 1 94.19 208 ALA A O 1
ATOM 1594 N N . VAL A 1 209 ? 2.738 39.625 23.109 1 91.5 209 VAL A N 1
ATOM 1595 C CA . VAL A 1 209 ? 3.258 40.969 22.812 1 91.5 209 VAL A CA 1
ATOM 1596 C C . VAL A 1 209 ? 4.621 40.844 22.141 1 91.5 209 VAL A C 1
ATOM 1598 O O . VAL A 1 209 ? 5.434 40 22.5 1 91.5 209 VAL A O 1
ATOM 1601 N N . ASP A 1 210 ? 4.758 41.531 21.125 1 89.69 210 ASP A N 1
ATOM 1602 C CA . ASP A 1 210 ? 6.043 41.625 20.438 1 89.69 210 ASP A CA 1
ATOM 1603 C C . ASP A 1 210 ? 6.48 43.094 20.281 1 89.69 210 ASP A C 1
ATOM 1605 O O . ASP A 1 210 ? 5.676 43.938 19.922 1 89.69 210 ASP A O 1
ATOM 1609 N N . ARG A 1 211 ? 7.711 43.25 20.578 1 88.06 211 ARG A N 1
ATOM 1610 C CA . ARG A 1 211 ? 8.258 44.594 20.453 1 88.06 211 ARG A CA 1
ATOM 1611 C C . ARG A 1 211 ? 9.109 44.75 19.203 1 88.06 211 ARG A C 1
ATOM 1613 O O . ARG A 1 211 ? 9.867 43.812 18.859 1 88.06 211 ARG A O 1
ATOM 1620 N N . SER A 1 212 ? 8.789 45.688 18.484 1 87.31 212 SER A N 1
ATOM 1621 C CA . SER A 1 212 ? 9.547 45.969 17.266 1 87.31 212 SER A CA 1
ATOM 1622 C C . SER A 1 212 ? 10.312 47.281 17.375 1 87.31 212 SER A C 1
ATOM 1624 O O . SER A 1 212 ? 9.844 48.219 18.016 1 87.31 212 SER A O 1
ATOM 1626 N N . GLU A 1 213 ? 11.492 47.312 16.703 1 85.56 213 GLU A N 1
ATOM 1627 C CA . GLU A 1 213 ? 12.305 48.531 16.688 1 85.56 213 GLU A CA 1
ATOM 1628 C C . GLU A 1 213 ? 12.102 49.312 15.398 1 85.56 213 GLU A C 1
ATOM 1630 O O . GLU A 1 213 ? 12.344 50.531 15.359 1 85.56 213 GLU A O 1
ATOM 1635 N N . ALA A 1 214 ? 11.711 48.594 14.305 1 87.31 214 ALA A N 1
ATOM 1636 C CA . ALA A 1 214 ? 11.5 49.281 13.031 1 87.31 214 ALA A CA 1
ATOM 1637 C C . ALA A 1 214 ? 10.219 48.781 12.352 1 87.31 214 ALA A C 1
ATOM 1639 O O . ALA A 1 214 ? 10.195 47.719 11.75 1 87.31 214 ALA A O 1
ATOM 1640 N N . PRO A 1 215 ? 9.148 49.688 12.523 1 85.06 215 PRO A N 1
ATOM 1641 C CA . PRO A 1 215 ? 8.891 50.875 13.344 1 85.06 215 PRO A CA 1
ATOM 1642 C C . PRO A 1 215 ? 8.852 50.562 14.836 1 85.06 215 PRO A C 1
ATOM 1644 O O . PRO A 1 215 ? 8.5 49.438 15.227 1 85.06 215 PRO A O 1
ATOM 1647 N N . ARG A 1 216 ? 9.25 51.438 15.602 1 89.31 216 ARG A N 1
ATOM 1648 C CA . ARG A 1 216 ? 9.25 51.219 17.047 1 89.31 216 ARG A CA 1
ATOM 1649 C C . ARG A 1 216 ? 7.828 51.125 17.594 1 89.31 216 ARG A C 1
ATOM 1651 O O . ARG A 1 216 ? 6.98 51.969 17.312 1 89.31 216 ARG A O 1
ATOM 1658 N N . GLY A 1 217 ? 7.531 50.031 18.281 1 90.5 217 GLY A N 1
ATOM 1659 C CA . GLY A 1 217 ? 6.203 49.875 18.859 1 90.5 217 GLY A CA 1
ATOM 1660 C C . GLY A 1 217 ? 5.973 48.469 19.391 1 90.5 217 GLY A C 1
ATOM 1661 O O . GLY A 1 217 ? 6.922 47.719 19.609 1 90.5 217 GLY A O 1
ATOM 1662 N N . TRP A 1 218 ? 4.773 48.281 19.844 1 91.38 218 TRP A N 1
ATOM 1663 C CA . TRP A 1 218 ? 4.348 47 20.391 1 91.38 218 TRP A CA 1
ATOM 1664 C C . TRP A 1 218 ? 3.252 46.375 19.516 1 91.38 218 TRP A C 1
ATOM 1666 O O . TRP A 1 218 ? 2.332 47.062 19.094 1 91.38 218 TRP A O 1
ATOM 1676 N N . SER A 1 219 ? 3.426 45.156 19.203 1 93.06 219 SER A N 1
ATOM 1677 C CA . SER A 1 219 ? 2.363 44.375 18.562 1 93.06 219 SER A CA 1
ATOM 1678 C C . SER A 1 219 ? 1.705 43.406 19.547 1 93.06 219 SER A C 1
ATOM 1680 O O . SER A 1 219 ? 2.393 42.688 20.25 1 93.06 219 SER A O 1
ATOM 1682 N N . LEU A 1 220 ? 0.38 43.531 19.609 1 94.44 220 LEU A N 1
ATOM 1683 C CA . LEU A 1 220 ? -0.37 42.656 20.516 1 94.44 220 LEU A CA 1
ATOM 1684 C C . LEU A 1 220 ? -1.349 41.781 19.734 1 94.44 220 LEU A C 1
ATOM 1686 O O . LEU A 1 220 ? -1.988 42.25 18.781 1 94.44 220 LEU A O 1
ATOM 1690 N N . TRP A 1 221 ? -1.461 40.531 20.047 1 93.75 221 TRP A N 1
ATOM 1691 C CA . TRP A 1 221 ? -2.455 39.656 19.453 1 93.75 221 TRP A CA 1
ATOM 1692 C C . TRP A 1 221 ? -2.936 38.625 20.469 1 93.75 221 TRP A C 1
ATOM 1694 O O . TRP A 1 221 ? -2.322 38.438 21.531 1 93.75 221 TRP A O 1
ATOM 1704 N N . MET A 1 222 ? -4.129 38.062 20.172 1 94.5 222 MET A N 1
ATOM 1705 C CA . MET A 1 222 ? -4.773 37.094 21.062 1 94.5 222 MET A CA 1
ATOM 1706 C C . MET A 1 222 ? -4.84 35.719 20.422 1 94.5 222 MET A C 1
ATOM 1708 O O . MET A 1 222 ? -5.117 35.594 19.219 1 94.5 222 MET A O 1
ATOM 1712 N N . VAL A 1 223 ? -4.469 34.656 21.203 1 93.44 223 VAL A N 1
ATOM 1713 C CA . VAL A 1 223 ? -4.633 33.25 20.781 1 93.44 223 VAL A CA 1
ATOM 1714 C C . VAL A 1 223 ? -5.512 32.531 21.781 1 93.44 223 VAL A C 1
ATOM 1716 O O . VAL A 1 223 ? -5.25 32.531 22.984 1 93.44 223 VAL A O 1
ATOM 1719 N N . ARG A 1 224 ? -6.59 31.922 21.312 1 93.44 224 ARG A N 1
ATOM 1720 C CA . ARG A 1 224 ? -7.387 31.078 22.188 1 93.44 224 ARG A CA 1
ATOM 1721 C C . ARG A 1 224 ? -6.805 29.672 22.266 1 93.44 224 ARG A C 1
ATOM 1723 O O . ARG A 1 224 ? -6.531 29.047 21.234 1 93.44 224 ARG A O 1
ATOM 1730 N N . LEU A 1 225 ? -6.586 29.219 23.469 1 92 225 LEU A N 1
ATOM 1731 C CA . LEU A 1 225 ? -5.957 27.922 23.688 1 92 225 LEU A CA 1
ATOM 1732 C C . LEU A 1 225 ? -7.004 26.844 23.969 1 92 225 LEU A C 1
ATOM 1734 O O . LEU A 1 225 ? -7.969 27.094 24.688 1 92 225 LEU A O 1
ATOM 1738 N N . LYS A 1 226 ? -6.797 25.703 23.281 1 86.69 226 LYS A N 1
ATOM 1739 C CA . LYS A 1 226 ? -7.707 24.594 23.516 1 86.69 226 LYS A CA 1
ATOM 1740 C C . LYS A 1 226 ? -7.387 23.875 24.828 1 86.69 226 LYS A C 1
ATOM 1742 O O . LYS A 1 226 ? -6.242 23.469 25.062 1 86.69 226 LYS A O 1
ATOM 1747 N N . ALA A 1 227 ? -8.461 23.844 25.625 1 74.69 227 ALA A N 1
ATOM 1748 C CA . ALA A 1 227 ? -8.289 23.125 26.891 1 74.69 227 ALA A CA 1
ATOM 1749 C C . ALA A 1 227 ? -8.539 21.625 26.719 1 74.69 227 ALA A C 1
ATOM 1751 O O . ALA A 1 227 ? -9.133 21.203 25.734 1 74.69 227 ALA A O 1
ATOM 1752 N N . GLU A 1 228 ? -7.867 20.75 27.469 1 67 228 GLU A N 1
ATOM 1753 C CA . GLU A 1 228 ? -8.023 19.297 27.422 1 67 228 GLU A CA 1
ATOM 1754 C C . GLU A 1 228 ? -9.492 18.891 27.547 1 67 228 GLU A C 1
ATOM 1756 O O . GLU A 1 228 ? -9.945 17.984 26.859 1 67 228 GLU A O 1
ATOM 1761 N N . GLU A 1 229 ? -10.188 19.469 28.375 1 64.38 229 GLU A N 1
ATOM 1762 C CA . GLU A 1 229 ? -11.586 19.125 28.609 1 64.38 229 GLU A CA 1
ATOM 1763 C C . GLU A 1 229 ? -12.516 20.234 28.125 1 64.38 229 GLU A C 1
ATOM 1765 O O . GLU A 1 229 ? -12.844 21.141 28.891 1 64.38 229 GLU A O 1
ATOM 1770 N N . GLU A 1 230 ? -12.539 20.406 26.859 1 63.22 230 GLU A N 1
ATOM 1771 C CA . GLU A 1 230 ? -13.461 21.438 26.406 1 63.22 230 GLU A CA 1
ATOM 1772 C C . GLU A 1 230 ? -14.883 20.906 26.281 1 63.22 230 GLU A C 1
ATOM 1774 O O . GLU A 1 230 ? -15.102 19.828 25.703 1 63.22 230 GLU A O 1
ATOM 1779 N N . GLU A 1 231 ? -15.719 21.516 27.016 1 62.88 231 GLU A N 1
ATOM 1780 C CA . GLU A 1 231 ? -17.141 21.188 26.906 1 62.88 231 GLU A CA 1
ATOM 1781 C C . GLU A 1 231 ? -17.719 21.656 25.578 1 62.88 231 GLU A C 1
ATOM 1783 O O . GLU A 1 231 ? -17.203 22.609 24.969 1 62.88 231 GLU A O 1
ATOM 1788 N N . GLU A 1 232 ? -18.672 20.875 25.016 1 65.44 232 GLU A N 1
ATOM 1789 C CA . GLU A 1 232 ? -19.312 21.188 23.75 1 65.44 232 GLU A CA 1
ATOM 1790 C C . GLU A 1 232 ? -19.766 22.641 23.703 1 65.44 232 GLU A C 1
ATOM 1792 O O . GLU A 1 232 ? -19.703 23.297 22.656 1 65.44 232 GLU A O 1
ATOM 1797 N N . GLU A 1 233 ? -20.172 23.219 24.812 1 62.44 233 GLU A N 1
ATOM 1798 C CA . GLU A 1 233 ? -20.703 24.578 24.875 1 62.44 233 GLU A CA 1
ATOM 1799 C C . GLU A 1 233 ? -19.594 25.609 24.672 1 62.44 233 GLU A C 1
ATOM 1801 O O . GLU A 1 233 ? -19.859 26.734 24.266 1 62.44 233 GLU A O 1
ATOM 1806 N N . ASP A 1 234 ? -18.453 25.188 24.969 1 61.09 234 ASP A N 1
ATOM 1807 C CA . ASP A 1 234 ? -17.328 26.109 24.922 1 61.09 234 ASP A CA 1
ATOM 1808 C C . ASP A 1 234 ? -16.609 26.047 23.578 1 61.09 234 ASP A C 1
ATOM 1810 O O . ASP A 1 234 ? -15.641 26.766 23.344 1 61.09 234 ASP A O 1
ATOM 1814 N N . LYS A 1 235 ? -17.062 25.25 22.75 1 62.78 235 LYS A N 1
ATOM 1815 C CA . LYS A 1 235 ? -16.406 25 21.469 1 62.78 235 LYS A CA 1
ATOM 1816 C C . LYS A 1 235 ? -16.719 26.109 20.469 1 62.78 235 LYS A C 1
ATOM 1818 O O . LYS A 1 235 ? -16.031 26.266 19.453 1 62.78 235 LYS A O 1
ATOM 1823 N N . GLY A 1 236 ? -17.625 26.938 20.812 1 71.5 236 GLY A N 1
ATOM 1824 C CA . GLY A 1 236 ? -17.984 27.969 19.844 1 71.5 236 GLY A CA 1
ATOM 1825 C C . GLY A 1 236 ? -16.969 29.078 19.766 1 71.5 236 GLY A C 1
ATOM 1826 O O . GLY A 1 236 ? -15.938 29.047 20.453 1 71.5 236 GLY A O 1
ATOM 1827 N N . GLU A 1 237 ? -17.156 29.984 18.828 1 78.31 237 GLU A N 1
ATOM 1828 C CA . GLU A 1 237 ? -16.297 31.141 18.609 1 78.31 237 GLU A CA 1
ATOM 1829 C C . GLU A 1 237 ? -16.484 32.188 19.703 1 78.31 237 GLU A C 1
ATOM 1831 O O . GLU A 1 237 ? -17.609 32.469 20.109 1 78.31 237 GLU A O 1
ATOM 1836 N N . LEU A 1 238 ? -15.477 32.469 20.391 1 88.69 238 LEU A N 1
ATOM 1837 C CA . LEU A 1 238 ? -15.461 33.531 21.359 1 88.69 238 LEU A CA 1
ATOM 1838 C C . LEU A 1 238 ? -14.891 34.812 20.75 1 88.69 238 LEU A C 1
ATOM 1840 O O . LEU A 1 238 ? -14.109 34.75 19.797 1 88.69 238 LEU A O 1
ATOM 1844 N N . ARG A 1 239 ? -15.414 35.875 21.219 1 92.88 239 ARG A N 1
ATOM 1845 C CA . ARG A 1 239 ? -14.945 37.156 20.766 1 92.88 239 ARG A CA 1
ATOM 1846 C C . ARG A 1 239 ? -14.047 37.812 21.812 1 92.88 239 ARG A C 1
ATOM 1848 O O . ARG A 1 239 ? -14.234 37.625 23.016 1 92.88 239 ARG A O 1
ATOM 1855 N N . TYR A 1 240 ? -13.078 38.531 21.281 1 95.25 240 TYR A N 1
ATOM 1856 C CA . TYR A 1 240 ? -12.195 39.25 22.188 1 95.25 240 TYR A CA 1
ATOM 1857 C C . TYR A 1 240 ? -12.039 40.688 21.734 1 95.25 240 TYR A C 1
ATOM 1859 O O . TYR A 1 240 ? -12.266 41.031 20.562 1 95.25 240 TYR A O 1
ATOM 1867 N N . LYS A 1 241 ? -11.758 41.594 22.672 1 96.31 241 LYS A N 1
ATOM 1868 C CA . LYS A 1 241 ? -11.391 42.969 22.453 1 96.31 241 LYS A CA 1
ATOM 1869 C C . LYS A 1 241 ? -10.125 43.344 23.219 1 96.31 241 LYS A C 1
ATOM 1871 O O . LYS A 1 241 ? -10.016 43.062 24.422 1 96.31 241 LYS A O 1
ATOM 1876 N N . ILE A 1 242 ? -9.125 43.844 22.5 1 96.44 242 ILE A N 1
ATOM 1877 C CA . ILE A 1 242 ? -7.922 44.406 23.109 1 96.44 242 ILE A CA 1
ATOM 1878 C C . ILE A 1 242 ? -7.918 45.906 22.938 1 96.44 242 ILE A C 1
ATOM 1880 O O . ILE A 1 242 ? -8.133 46.438 21.844 1 96.44 242 ILE A O 1
ATOM 1884 N N . MET A 1 243 ? -7.711 46.594 24.016 1 96 243 MET A N 1
ATOM 1885 C CA . MET A 1 243 ? -7.676 48.062 23.969 1 96 243 MET A CA 1
ATOM 1886 C C . MET A 1 243 ? -6.441 48.594 24.688 1 96 243 MET A C 1
ATOM 1888 O O . MET A 1 243 ? -6.07 48.094 25.75 1 96 243 MET A O 1
ATOM 1892 N N . VAL A 1 244 ? -5.836 49.531 24.062 1 93.5 244 VAL A N 1
ATOM 1893 C CA . VAL A 1 244 ? -4.703 50.25 24.672 1 93.5 244 VAL A CA 1
ATOM 1894 C C . VAL A 1 244 ? -4.93 51.75 24.625 1 93.5 244 VAL A C 1
ATOM 1896 O O . VAL A 1 244 ? -5.156 52.312 23.547 1 93.5 244 VAL A O 1
ATOM 1899 N N . ALA A 1 245 ? -4.945 52.281 25.812 1 88.31 245 ALA A N 1
ATOM 1900 C CA . ALA A 1 245 ? -4.988 53.75 25.891 1 88.31 245 ALA A CA 1
ATOM 1901 C C . ALA A 1 245 ? -3.584 54.344 25.859 1 88.31 245 ALA A C 1
ATOM 1903 O O . ALA A 1 245 ? -2.746 54.031 26.703 1 88.31 245 ALA A O 1
ATOM 1904 N N . ALA A 1 246 ? -3.291 55.031 24.875 1 81.94 246 ALA A N 1
ATOM 1905 C CA . ALA A 1 246 ? -1.987 55.656 24.719 1 81.94 246 ALA A CA 1
ATOM 1906 C C . ALA A 1 246 ? -2.137 57.156 24.469 1 81.94 246 ALA A C 1
ATOM 1908 O O . ALA A 1 246 ? -3.25 57.688 24.484 1 81.94 246 ALA A O 1
ATOM 1909 N N . ASN A 1 247 ? -0.834 57.75 24.438 1 82.62 247 ASN A N 1
ATOM 1910 C CA . ASN A 1 247 ? -0.854 59.156 24.156 1 82.62 247 ASN A CA 1
ATOM 1911 C C . ASN A 1 247 ? -1.5 59.469 22.812 1 82.62 247 ASN A C 1
ATOM 1913 O O . ASN A 1 247 ? -1.138 58.875 21.797 1 82.62 247 ASN A O 1
ATOM 1917 N N . GLY A 1 248 ? -2.459 60.188 22.844 1 80.75 248 GLY A N 1
ATOM 1918 C CA . GLY A 1 248 ? -3.047 60.625 21.594 1 80.75 248 GLY A CA 1
ATOM 1919 C C . GLY A 1 248 ? -4.316 59.906 21.219 1 80.75 248 GLY A C 1
ATOM 1920 O O . GLY A 1 248 ? -4.973 60.219 20.234 1 80.75 248 GLY A O 1
ATOM 1921 N N . GLY A 1 249 ? -4.555 58.812 21.938 1 89.25 249 GLY A N 1
ATOM 1922 C CA . GLY A 1 249 ? -5.809 58.156 21.594 1 89.25 249 GLY A CA 1
ATOM 1923 C C . GLY A 1 249 ? -5.891 56.719 22.109 1 89.25 249 GLY A C 1
ATOM 1924 O O . GLY A 1 249 ? -5.078 56.312 22.938 1 89.25 249 GLY A O 1
ATOM 1925 N N . VAL A 1 250 ? -7 56.062 21.766 1 91.38 250 VAL A N 1
ATOM 1926 C CA . VAL A 1 250 ? -7.266 54.688 22.172 1 91.38 250 VAL A CA 1
ATOM 1927 C C . VAL A 1 250 ? -7.227 53.781 20.938 1 91.38 250 VAL A C 1
ATOM 1929 O O . VAL A 1 250 ? -7.879 54.062 19.938 1 91.38 250 VAL A O 1
ATOM 1932 N N . LEU A 1 251 ? -6.383 52.812 21 1 93.88 251 LEU A N 1
ATOM 1933 C CA . LEU A 1 251 ? -6.324 51.781 19.969 1 93.88 251 LEU A CA 1
ATOM 1934 C C . LEU A 1 251 ? -7.066 50.531 20.406 1 93.88 251 LEU A C 1
ATOM 1936 O O . LEU A 1 251 ? -7 50.125 21.578 1 93.88 251 LEU A O 1
ATOM 1940 N N . SER A 1 252 ? -7.844 49.969 19.5 1 95.75 252 SER A N 1
ATOM 1941 C CA . SER A 1 252 ? -8.586 48.781 19.875 1 95.75 252 SER A CA 1
ATOM 1942 C C . SER A 1 252 ? -8.594 47.75 18.75 1 95.75 252 SER A C 1
ATOM 1944 O O . SER A 1 252 ? -8.5 48.125 17.562 1 95.75 252 SER A O 1
ATOM 1946 N N . LEU A 1 253 ? -8.586 46.469 19.094 1 95.69 253 LEU A N 1
ATOM 1947 C CA . LEU A 1 253 ? -8.727 45.344 18.203 1 95.69 253 LEU A CA 1
ATOM 1948 C C . LEU A 1 253 ? -9.828 44.406 18.672 1 95.69 253 LEU A C 1
ATOM 1950 O O . LEU A 1 253 ? -9.828 43.969 19.828 1 95.69 253 LEU A O 1
ATOM 1954 N N . VAL A 1 254 ? -10.828 44.25 17.812 1 94.62 254 VAL A N 1
ATOM 1955 C CA . VAL A 1 254 ? -11.898 43.312 18.078 1 94.62 254 VAL A CA 1
ATOM 1956 C C . VAL A 1 254 ? -11.812 42.156 17.094 1 94.62 254 VAL A C 1
ATOM 1958 O O . VAL A 1 254 ? -11.625 42.375 15.883 1 94.62 254 VAL A O 1
ATOM 1961 N N . GLY A 1 255 ? -11.836 40.938 17.641 1 93.06 255 GLY A N 1
ATOM 1962 C CA . GLY A 1 255 ? -11.742 39.812 16.75 1 93.06 255 GLY A CA 1
ATOM 1963 C C . GLY A 1 255 ? -12.391 38.562 17.312 1 93.06 255 GLY A C 1
ATOM 1964 O O . GLY A 1 255 ? -12.852 38.531 18.453 1 93.06 255 GLY A O 1
ATOM 1965 N N . GLU A 1 256 ? -12.562 37.625 16.391 1 90.31 256 GLU A N 1
ATOM 1966 C CA . GLU A 1 256 ? -13.008 36.281 16.766 1 90.31 256 GLU A CA 1
ATOM 1967 C C . GLU A 1 256 ? -11.875 35.25 16.656 1 90.31 256 GLU A C 1
ATOM 1969 O O . GLU A 1 256 ? -10.953 35.438 15.867 1 90.31 256 GLU A O 1
ATOM 1974 N N . THR A 1 257 ? -11.914 34.344 17.594 1 86.31 257 THR A N 1
ATOM 1975 C CA . THR A 1 257 ? -10.828 33.375 17.562 1 86.31 257 THR A CA 1
ATOM 1976 C C . THR A 1 257 ? -11.352 31.969 17.828 1 86.31 257 THR A C 1
ATOM 1978 O O . THR A 1 257 ? -12.336 31.797 18.562 1 86.31 257 THR A O 1
ATOM 1981 N N . GLU A 1 258 ? -10.758 31.062 17.141 1 83.31 258 GLU A N 1
ATOM 1982 C CA . GLU A 1 258 ? -10.992 29.641 17.391 1 83.31 258 GLU A CA 1
ATOM 1983 C C . GLU A 1 258 ? -9.93 29.062 18.312 1 83.31 258 GLU A C 1
ATOM 1985 O O . GLU A 1 258 ? -8.828 29.625 18.438 1 83.31 258 GLU A O 1
ATOM 1990 N N . SER A 1 259 ? -10.297 28 19 1 87.94 259 SER A N 1
ATOM 1991 C CA . SER A 1 259 ? -9.352 27.406 19.938 1 87.94 259 SER A CA 1
ATOM 1992 C C . SER A 1 259 ? -8.273 26.609 19.203 1 87.94 259 SER A C 1
ATOM 1994 O O . SER A 1 259 ? -8.555 25.953 18.203 1 87.94 259 SER A O 1
ATOM 1996 N N . VAL A 1 260 ? -7.086 26.828 19.719 1 85.94 260 VAL A N 1
ATOM 1997 C CA . VAL A 1 260 ? -5.945 26.141 19.125 1 85.94 260 VAL A CA 1
ATOM 1998 C C . VAL A 1 260 ? -5.305 25.203 20.141 1 85.94 260 VAL A C 1
ATOM 2000 O O . VAL A 1 260 ? -4.902 25.641 21.219 1 85.94 260 VAL A O 1
ATOM 2003 N N . GLY A 1 261 ? -5.234 23.969 19.828 1 83.19 261 GLY A N 1
ATOM 2004 C CA . GLY A 1 261 ? -4.602 23.016 20.719 1 83.19 261 GLY A CA 1
ATOM 2005 C C . GLY A 1 261 ? -3.133 22.797 20.422 1 83.19 261 GLY A C 1
ATOM 2006 O O . GLY A 1 261 ? -2.336 22.531 21.312 1 83.19 261 GLY A O 1
ATOM 2007 N N . ARG A 1 262 ? -2.822 22.828 19.172 1 85.81 262 ARG A N 1
ATOM 2008 C CA . ARG A 1 262 ? -1.46 22.625 18.688 1 85.81 262 ARG A CA 1
ATOM 2009 C C . ARG A 1 262 ? -1.178 23.484 17.469 1 85.81 262 ARG A C 1
ATOM 2011 O O . ARG A 1 262 ? -2.031 23.625 16.578 1 85.81 262 ARG A O 1
ATOM 2018 N N . LEU A 1 263 ? -0.013 24.094 17.484 1 87.38 263 LEU A N 1
ATOM 2019 C CA . LEU A 1 263 ? 0.421 24.844 16.312 1 87.38 263 LEU A CA 1
ATOM 2020 C C . LEU A 1 263 ? 1.374 24 15.453 1 87.38 263 LEU A C 1
ATOM 2022 O O . LEU A 1 263 ? 2.51 23.75 15.859 1 87.38 263 LEU A O 1
ATOM 2026 N N . THR A 1 264 ? 0.896 23.719 14.266 1 81.5 264 THR A N 1
ATOM 2027 C CA . THR A 1 264 ? 1.673 22.828 13.414 1 81.5 264 THR A CA 1
ATOM 2028 C C . THR A 1 264 ? 2.674 23.609 12.578 1 81.5 264 THR A C 1
ATOM 2030 O O . THR A 1 264 ? 3.498 23.031 11.867 1 81.5 264 THR A O 1
ATOM 2033 N N . ALA A 1 265 ? 2.613 24.906 12.555 1 83.25 265 ALA A N 1
ATOM 2034 C CA . ALA A 1 265 ? 3.551 25.812 11.898 1 83.25 265 ALA A CA 1
ATOM 2035 C C . ALA A 1 265 ? 3.863 27.016 12.781 1 83.25 265 ALA A C 1
ATOM 2037 O O . ALA A 1 265 ? 3.156 27.281 13.758 1 83.25 265 ALA A O 1
ATOM 2038 N N . PRO A 1 266 ? 4.965 27.641 12.422 1 86.31 266 PRO A N 1
ATOM 2039 C CA . PRO A 1 266 ? 5.25 28.859 13.195 1 86.31 266 PRO A CA 1
ATOM 2040 C C . PRO A 1 266 ? 4.082 29.844 13.195 1 86.31 266 PRO A C 1
ATOM 2042 O O . PRO A 1 266 ? 3.439 30.047 12.156 1 86.31 266 PRO A O 1
ATOM 2045 N N . TYR A 1 267 ? 3.826 30.297 14.344 1 86.06 267 TYR A N 1
ATOM 2046 C CA . TYR A 1 267 ? 2.645 31.141 14.492 1 86.06 267 TYR A CA 1
ATOM 2047 C C . TYR A 1 267 ? 2.836 32.469 13.789 1 86.06 267 TYR A C 1
ATOM 2049 O O . TYR A 1 267 ? 3.863 33.125 13.961 1 86.06 267 TYR A O 1
ATOM 2057 N N . ARG A 1 268 ? 1.854 32.75 12.977 1 84.69 268 ARG A N 1
ATOM 2058 C CA . ARG A 1 268 ? 1.747 34.062 12.344 1 84.69 268 ARG A CA 1
ATOM 2059 C C . ARG A 1 268 ? 0.387 34.688 12.617 1 84.69 268 ARG A C 1
ATOM 2061 O O . ARG A 1 268 ? -0.645 34.188 12.195 1 84.69 268 ARG A O 1
ATOM 2068 N N . ALA A 1 269 ? 0.465 35.812 13.344 1 85.94 269 ALA A N 1
ATOM 2069 C CA . ALA A 1 269 ? -0.791 36.469 13.703 1 85.94 269 ALA A CA 1
ATOM 2070 C C . ALA A 1 269 ? -1.486 37.062 12.469 1 85.94 269 ALA A C 1
ATOM 2072 O O . ALA A 1 269 ? -0.881 37.781 11.695 1 85.94 269 ALA A O 1
ATOM 2073 N N . SER A 1 270 ? -2.697 36.562 12.32 1 83.56 270 SER A N 1
ATOM 2074 C CA . SER A 1 270 ? -3.48 37.125 11.211 1 83.56 270 SER A CA 1
ATOM 2075 C C . SER A 1 270 ? -4.086 38.469 11.578 1 83.56 270 SER A C 1
ATOM 2077 O O . SER A 1 270 ? -4.406 39.281 10.695 1 83.56 270 SER A O 1
ATOM 2079 N N . SER A 1 271 ? -4.371 38.719 12.844 1 90.81 271 SER A N 1
ATOM 2080 C CA . SER A 1 271 ? -4.871 39.969 13.398 1 90.81 271 SER A CA 1
ATOM 2081 C C . SER A 1 271 ? -4.062 40.406 14.617 1 90.81 271 SER A C 1
ATOM 2083 O O . SER A 1 271 ? -3.799 39.594 15.508 1 90.81 271 SER A O 1
ATOM 2085 N N . PHE A 1 272 ? -3.643 41.688 14.578 1 94.25 272 PHE A N 1
ATOM 2086 C CA . PHE A 1 272 ? -2.895 42.219 15.719 1 94.25 272 PHE A CA 1
ATOM 2087 C C . PHE A 1 272 ? -3.109 43.719 15.875 1 94.25 272 PHE A C 1
ATOM 2089 O O . PHE A 1 272 ? -3.539 44.375 14.938 1 94.25 272 PHE A O 1
ATOM 2096 N N . LEU A 1 273 ? -2.895 44.188 17.094 1 94.56 273 LEU A N 1
ATOM 2097 C CA . LEU A 1 273 ? -2.945 45.594 17.438 1 94.56 273 LEU A CA 1
ATOM 2098 C C . LEU A 1 273 ? -1.54 46.188 17.547 1 94.56 273 LEU A C 1
ATOM 2100 O O . LEU A 1 273 ? -0.767 45.781 18.422 1 94.56 273 LEU A O 1
ATOM 2104 N N . PHE A 1 274 ? -1.165 47.094 16.641 1 93.62 274 PHE A N 1
ATOM 2105 C CA . PHE A 1 274 ? 0.137 47.75 16.734 1 93.62 274 PHE A CA 1
ATOM 2106 C C . PHE A 1 274 ? 0.03 49.062 17.469 1 93.62 274 PHE A C 1
ATOM 2108 O O . PHE A 1 274 ? -0.742 49.969 17.078 1 93.62 274 PHE A O 1
ATOM 2115 N N . VAL A 1 275 ? 0.78 49.219 18.5 1 92.38 275 VAL A N 1
ATOM 2116 C CA . VAL A 1 275 ? 0.858 50.469 19.281 1 92.38 275 VAL A CA 1
ATOM 2117 C C . VAL A 1 275 ? 2.176 51.188 18.984 1 92.38 275 VAL A C 1
ATOM 2119 O O . VAL A 1 275 ? 3.232 50.781 19.484 1 92.38 275 VAL A O 1
ATOM 2122 N N . PRO A 1 276 ? 2.152 52.25 18.281 1 90.5 276 PRO A N 1
ATOM 2123 C CA . PRO A 1 276 ? 3.387 52.938 17.938 1 90.5 276 PRO A CA 1
ATOM 2124 C C . PRO A 1 276 ? 4.129 53.469 19.172 1 90.5 276 PRO A C 1
ATOM 2126 O O . PRO A 1 276 ? 3.5 53.938 20.125 1 90.5 276 PRO A O 1
ATOM 2129 N N . GLY A 1 277 ? 5.426 53.438 19.047 1 88.38 277 GLY A N 1
ATOM 2130 C CA . GLY A 1 277 ? 6.25 53.938 20.125 1 88.38 277 GLY A CA 1
ATOM 2131 C C . GLY A 1 277 ? 5.965 55.375 20.469 1 88.38 277 GLY A C 1
ATOM 2132 O O . GLY A 1 277 ? 6.078 55.781 21.625 1 88.38 277 GLY A O 1
ATOM 2133 N N . ALA A 1 278 ? 5.594 56.125 19.5 1 86.5 278 ALA A N 1
ATOM 2134 C CA . ALA A 1 278 ? 5.316 57.562 19.656 1 86.5 278 ALA A CA 1
ATOM 2135 C C . ALA A 1 278 ? 4.121 57.781 20.594 1 86.5 278 ALA A C 1
ATOM 2137 O O . ALA A 1 278 ? 3.994 58.844 21.203 1 86.5 278 ALA A O 1
ATOM 2138 N N . MET A 1 279 ? 3.25 56.781 20.688 1 86.56 279 MET A N 1
ATOM 2139 C CA . MET A 1 279 ? 2.049 56.906 21.5 1 86.56 279 MET A CA 1
ATOM 2140 C C . MET A 1 279 ? 2.312 56.5 22.938 1 86.56 279 MET A C 1
ATOM 2142 O O . MET A 1 279 ? 1.439 56.625 23.797 1 86.56 279 MET A O 1
ATOM 2146 N N . LEU A 1 280 ? 3.367 55.938 23.016 1 79.75 280 LEU A N 1
ATOM 2147 C CA . LEU A 1 280 ? 3.697 55.438 24.344 1 79.75 280 LEU A CA 1
ATOM 2148 C C . LEU A 1 280 ? 4.547 56.438 25.109 1 79.75 280 LEU A C 1
ATOM 2150 O O . LEU A 1 280 ? 5.363 57.156 24.531 1 79.75 280 LEU A O 1
ATOM 2154 N N . ASP A 1 281 ? 3.916 57.094 26.219 1 65.12 281 ASP A N 1
ATOM 2155 C CA . ASP A 1 281 ? 4.66 58.125 26.938 1 65.12 281 ASP A CA 1
ATOM 2156 C C . ASP A 1 281 ? 6.105 57.688 27.172 1 65.12 281 ASP A C 1
ATOM 2158 O O . ASP A 1 281 ? 7.039 58.438 26.875 1 65.12 281 ASP A O 1
ATOM 2162 N N . ALA A 1 282 ? 6.48 57.094 28.531 1 56 282 ALA A N 1
ATOM 2163 C CA . ALA A 1 282 ? 7.797 56.969 29.141 1 56 282 ALA A CA 1
ATOM 2164 C C . ALA A 1 282 ? 8.625 55.875 28.484 1 56 282 ALA A C 1
ATOM 2166 O O . ALA A 1 282 ? 8.07 54.938 27.906 1 56 282 ALA A O 1
ATOM 2167 N N . PRO A 1 283 ? 9.969 56.156 28.344 1 51.81 283 PRO A N 1
ATOM 2168 C CA . PRO A 1 283 ? 10.875 55.094 27.859 1 51.81 283 PRO A CA 1
ATOM 2169 C C . PRO A 1 283 ? 10.461 53.719 28.328 1 51.81 283 PRO A C 1
ATOM 2171 O O . PRO A 1 283 ? 10.008 53.531 29.469 1 51.81 283 PRO A O 1
ATOM 2174 N N . PRO A 1 284 ? 10.086 52.875 27.438 1 50.12 284 PRO A N 1
ATOM 2175 C CA . PRO A 1 284 ? 9.617 51.5 27.719 1 50.12 284 PRO A CA 1
ATOM 2176 C C . PRO A 1 284 ? 10.297 50.875 28.938 1 50.12 284 PRO A C 1
ATOM 2178 O O . PRO A 1 284 ? 9.945 49.781 29.359 1 50.12 284 PRO A O 1
ATOM 2181 N N . GLU A 1 285 ? 11.445 51.375 29.125 1 51.56 285 GLU A N 1
ATOM 2182 C CA . GLU A 1 285 ? 12.242 50.688 30.141 1 51.56 285 GLU A CA 1
ATOM 2183 C C . GLU A 1 285 ? 11.445 50.531 31.438 1 51.56 285 GLU A C 1
ATOM 2185 O O . GLU A 1 285 ? 11.609 49.531 32.156 1 51.56 285 GLU A O 1
ATOM 2190 N N . ALA A 1 286 ? 10.859 51.625 31.984 1 54.25 286 ALA A N 1
ATOM 2191 C CA . ALA A 1 286 ? 10.383 51.5 33.344 1 54.25 286 ALA A CA 1
ATOM 2192 C C . ALA A 1 286 ? 8.953 50.969 33.406 1 54.25 286 ALA A C 1
ATOM 2194 O O . ALA A 1 286 ? 8.609 50.156 34.25 1 54.25 286 ALA A O 1
ATOM 2195 N N . GLU A 1 287 ? 7.777 51.656 32.625 1 62.59 287 GLU A N 1
ATOM 2196 C CA . GLU A 1 287 ? 6.387 51.406 33 1 62.59 287 GLU A CA 1
ATOM 2197 C C . GLU A 1 287 ? 5.719 50.469 31.984 1 62.59 287 GLU A C 1
ATOM 2199 O O . GLU A 1 287 ? 6.055 50.5 30.797 1 62.59 287 GLU A O 1
ATOM 2204 N N . GLY A 1 288 ? 5.301 49.281 32.219 1 79.38 288 GLY A N 1
ATOM 2205 C CA . GLY A 1 288 ? 4.488 48.281 31.547 1 79.38 288 GLY A CA 1
ATOM 2206 C C . GLY A 1 288 ? 3.41 48.875 30.672 1 79.38 288 GLY A C 1
ATOM 2207 O O . GLY A 1 288 ? 3.35 50.094 30.5 1 79.38 288 GLY A O 1
ATOM 2208 N N . LEU A 1 289 ? 2.955 48.188 29.781 1 87.19 289 LEU A N 1
ATOM 2209 C CA . LEU A 1 289 ? 1.847 48.562 28.922 1 87.19 289 LEU A CA 1
ATOM 2210 C C . LEU A 1 289 ? 0.509 48.188 29.547 1 87.19 289 LEU A C 1
ATOM 2212 O O . LEU A 1 289 ? 0.299 47 29.891 1 87.19 289 LEU A O 1
ATOM 2216 N N . LEU A 1 290 ? -0.264 49.312 29.781 1 90.81 290 LEU A N 1
ATOM 2217 C CA . LEU A 1 290 ? -1.6 49 30.281 1 90.81 290 LEU A CA 1
ATOM 2218 C C . LEU A 1 290 ? -2.531 48.594 29.141 1 90.81 290 LEU A C 1
ATOM 2220 O O . LEU A 1 290 ? -2.756 49.344 28.203 1 90.81 290 LEU A O 1
ATOM 2224 N N . VAL A 1 291 ? -3.025 47.375 29.25 1 94.81 291 VAL A N 1
ATOM 2225 C CA . VAL A 1 291 ? -3.9 46.812 28.234 1 94.81 291 VAL A CA 1
ATOM 2226 C C . VAL A 1 291 ? -5.254 46.438 28.844 1 94.81 291 VAL A C 1
ATOM 2228 O O . VAL A 1 291 ? -5.316 45.969 29.984 1 94.81 291 VAL A O 1
ATOM 2231 N N . PHE A 1 292 ? -6.27 46.812 28.125 1 96.31 292 PHE A N 1
ATOM 2232 C CA . PHE A 1 292 ? -7.605 46.406 28.531 1 96.31 292 PHE A CA 1
ATOM 2233 C C . PHE A 1 292 ? -8.102 45.25 27.672 1 96.31 292 PHE A C 1
ATOM 2235 O O . PHE A 1 292 ? -7.98 45.281 26.438 1 96.31 292 PHE A O 1
ATOM 2242 N N . VAL A 1 293 ? -8.617 44.156 28.328 1 96.81 293 VAL A N 1
ATOM 2243 C CA . VAL A 1 293 ? -9.078 43 27.594 1 96.81 293 VAL A CA 1
ATOM 2244 C C . VAL A 1 293 ? -10.531 42.688 27.953 1 96.81 293 VAL A C 1
ATOM 2246 O O . VAL A 1 293 ? -10.922 42.781 29.125 1 96.81 293 VAL A O 1
ATOM 2249 N N . GLU A 1 294 ? -11.258 42.438 26.953 1 96.75 294 GLU A N 1
ATOM 2250 C CA . GLU A 1 294 ? -12.641 41.969 27.109 1 96.75 294 GLU A CA 1
ATOM 2251 C C . GLU A 1 294 ? -12.875 40.688 26.344 1 96.75 294 GLU A C 1
ATOM 2253 O O . GLU A 1 294 ? -12.562 40.594 25.156 1 96.75 294 GLU A O 1
ATOM 2258 N N . LEU A 1 295 ? -13.438 39.688 27.062 1 93.94 295 LEU A N 1
ATOM 2259 C CA . LEU A 1 295 ? -13.734 38.406 26.438 1 93.94 295 LEU A CA 1
ATOM 2260 C C . LEU A 1 295 ? -15.234 38.094 26.5 1 93.94 295 LEU A C 1
ATOM 2262 O O . LEU A 1 295 ? -15.883 38.375 27.516 1 93.94 295 LEU A O 1
ATOM 2266 N N . LYS A 1 296 ? -15.734 37.625 25.312 1 88.62 296 LYS A N 1
ATOM 2267 C CA . LYS A 1 296 ? -17.156 37.312 25.25 1 88.62 296 LYS A CA 1
ATOM 2268 C C . LYS A 1 296 ? -17.422 36.031 24.5 1 88.62 296 LYS A C 1
ATOM 2270 O O . LYS A 1 296 ? -16.719 35.719 23.547 1 88.62 296 LYS A O 1
ATOM 2275 N N . MET B 1 1 ? 6.855 37.125 -7.457 1 18.12 1 MET B N 1
ATOM 2276 C CA . MET B 1 1 ? 7.867 36.781 -8.453 1 18.12 1 MET B CA 1
ATOM 2277 C C . MET B 1 1 ? 8.195 35.312 -8.398 1 18.12 1 MET B C 1
ATOM 2279 O O . MET B 1 1 ? 8.141 34.688 -7.332 1 18.12 1 MET B O 1
ATOM 2283 N N . ALA B 1 2 ? 8.188 34.688 -9.641 1 18.56 2 ALA B N 1
ATOM 2284 C CA . ALA B 1 2 ? 7.746 33.344 -10.023 1 18.56 2 ALA B CA 1
ATOM 2285 C C . ALA B 1 2 ? 8.773 32.281 -9.617 1 18.56 2 ALA B C 1
ATOM 2287 O O . ALA B 1 2 ? 9.898 32.281 -10.133 1 18.56 2 ALA B O 1
ATOM 2288 N N . VAL B 1 3 ? 8.945 32.25 -8.344 1 19.38 3 VAL B N 1
ATOM 2289 C CA . VAL B 1 3 ? 9.695 31.031 -8.008 1 19.38 3 VAL B CA 1
ATOM 2290 C C . VAL B 1 3 ? 9.164 29.859 -8.82 1 19.38 3 VAL B C 1
ATOM 2292 O O . VAL B 1 3 ? 8.031 29.422 -8.625 1 19.38 3 VAL B O 1
ATOM 2295 N N . LEU B 1 4 ? 9.602 29.875 -10.023 1 23.45 4 LEU B N 1
ATOM 2296 C CA . LEU B 1 4 ? 9.703 28.844 -11.062 1 23.45 4 LEU B CA 1
ATOM 2297 C C . LEU B 1 4 ? 10.469 27.625 -10.547 1 23.45 4 LEU B C 1
ATOM 2299 O O . LEU B 1 4 ? 11.555 27.328 -11.039 1 23.45 4 LEU B O 1
ATOM 2303 N N . GLN B 1 5 ? 10.57 27.531 -9.32 1 20.19 5 GLN B N 1
ATOM 2304 C CA . GLN B 1 5 ? 11.375 26.344 -9.047 1 20.19 5 GLN B CA 1
ATOM 2305 C C . GLN B 1 5 ? 10.695 25.094 -9.594 1 20.19 5 GLN B C 1
ATOM 2307 O O . GLN B 1 5 ? 9.75 24.578 -8.992 1 20.19 5 GLN B O 1
ATOM 2312 N N . MET B 1 6 ? 10.727 24.844 -10.922 1 24.22 6 MET B N 1
ATOM 2313 C CA . MET B 1 6 ? 10.422 23.719 -11.805 1 24.22 6 MET B CA 1
ATOM 2314 C C . MET B 1 6 ? 11.211 22.469 -11.391 1 24.22 6 MET B C 1
ATOM 2316 O O . MET B 1 6 ? 11.445 21.578 -12.211 1 24.22 6 MET B O 1
ATOM 2320 N N . ALA B 1 7 ? 11.883 22.359 -10.258 1 22 7 ALA B N 1
ATOM 2321 C CA . ALA B 1 7 ? 12.836 21.281 -10.469 1 22 7 ALA B CA 1
ATOM 2322 C C . ALA B 1 7 ? 12.141 20.047 -11.07 1 22 7 ALA B C 1
ATOM 2324 O O . ALA B 1 7 ? 10.93 19.875 -10.922 1 22 7 ALA B O 1
ATOM 2325 N N . ARG B 1 8 ? 12.664 18.656 -11.188 1 26.25 8 ARG B N 1
ATOM 2326 C CA . ARG B 1 8 ? 12.844 17.438 -11.953 1 26.25 8 ARG B CA 1
ATOM 2327 C C . ARG B 1 8 ? 11.555 16.609 -11.992 1 26.25 8 ARG B C 1
ATOM 2329 O O . ARG B 1 8 ? 10.648 16.844 -11.188 1 26.25 8 ARG B O 1
ATOM 2336 N N . GLU B 1 9 ? 11.609 15.508 -12.656 1 30.2 9 GLU B N 1
ATOM 2337 C CA . GLU B 1 9 ? 10.898 14.594 -13.539 1 30.2 9 GLU B CA 1
ATOM 2338 C C . GLU B 1 9 ? 9.852 13.789 -12.773 1 30.2 9 GLU B C 1
ATOM 2340 O O . GLU B 1 9 ? 8.719 13.633 -13.242 1 30.2 9 GLU B O 1
ATOM 2345 N N . LYS B 1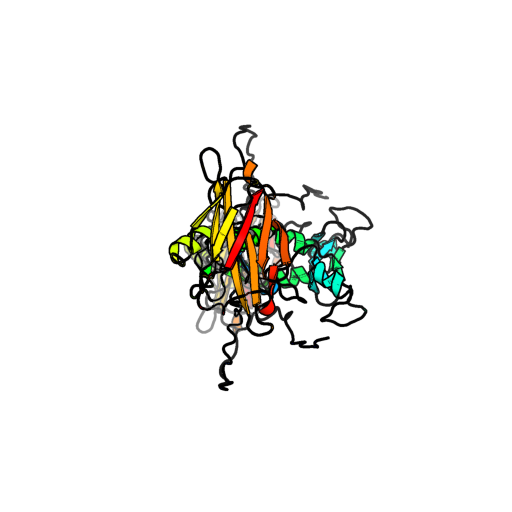 10 ? 9.922 13.039 -11.789 1 35.5 10 LYS B N 1
ATOM 2346 C CA . LYS B 1 10 ? 10.609 12.125 -12.695 1 35.5 10 LYS B CA 1
ATOM 2347 C C . LYS B 1 10 ? 9.758 10.891 -12.977 1 35.5 10 LYS B C 1
ATOM 2349 O O . LYS B 1 10 ? 9.203 10.289 -12.055 1 35.5 10 LYS B O 1
ATOM 2354 N N . ARG B 1 11 ? 8.516 10.688 -13.297 1 39.59 11 ARG B N 1
ATOM 2355 C CA . ARG B 1 11 ? 7.699 9.484 -13.18 1 39.59 11 ARG B CA 1
ATOM 2356 C C . ARG B 1 11 ? 8.539 8.227 -13.391 1 39.59 11 ARG B C 1
ATOM 2358 O O . ARG B 1 11 ? 8.008 7.113 -13.367 1 39.59 11 ARG B O 1
ATOM 2365 N N . SER B 1 12 ? 9.711 8.227 -13.875 1 31.52 12 SER B N 1
ATOM 2366 C CA . SER B 1 12 ? 10 6.918 -14.445 1 31.52 12 SER B CA 1
ATOM 2367 C C . SER B 1 12 ? 9.969 5.824 -13.383 1 31.52 12 SER B C 1
ATOM 2369 O O . SER B 1 12 ? 9.609 4.684 -13.672 1 31.52 12 SER B O 1
ATOM 2371 N N . CYS B 1 13 ? 10.695 5.32 -12.477 1 38.19 13 CYS B N 1
ATOM 2372 C CA . CYS B 1 13 ? 12.086 5 -12.766 1 38.19 13 CYS B CA 1
ATOM 2373 C C . CYS B 1 13 ? 12.32 3.494 -12.75 1 38.19 13 CYS B C 1
ATOM 2375 O O . CYS B 1 13 ? 11.875 2.807 -11.82 1 38.19 13 CYS B O 1
ATOM 2377 N N . PRO B 1 14 ? 12.891 2.773 -13.438 1 33.84 14 PRO B N 1
ATOM 2378 C CA . PRO B 1 14 ? 12.938 1.346 -13.117 1 33.84 14 PRO B CA 1
ATOM 2379 C C . PRO B 1 14 ? 13.32 1.082 -11.656 1 33.84 14 PRO B C 1
ATOM 2381 O O . PRO B 1 14 ? 13.594 -0.062 -11.289 1 33.84 14 PRO B O 1
ATOM 2384 N N . ARG B 1 15 ? 13.227 1.486 -10.453 1 31.19 15 ARG B N 1
ATOM 2385 C CA . ARG B 1 15 ? 14.008 1.014 -9.312 1 31.19 15 ARG B CA 1
ATOM 2386 C C . ARG B 1 15 ? 13.547 -0.373 -8.875 1 31.19 15 ARG B C 1
ATOM 2388 O O . ARG B 1 15 ? 12.641 -0.501 -8.047 1 31.19 15 ARG B O 1
ATOM 2395 N N . ALA B 1 16 ? 13.688 -1.345 -9.93 1 27.38 16 ALA B N 1
ATOM 2396 C CA . ALA B 1 16 ? 14.062 -2.748 -10.086 1 27.38 16 ALA B CA 1
ATOM 2397 C C . ALA B 1 16 ? 15.398 -3.031 -9.414 1 27.38 16 ALA B C 1
ATOM 2399 O O . ALA B 1 16 ? 15.992 -4.098 -9.609 1 27.38 16 ALA B O 1
ATOM 2400 N N . SER B 1 17 ? 16.516 -2.068 -9.398 1 25.55 17 SER B N 1
ATOM 2401 C CA . SER B 1 17 ? 17.844 -2.469 -8.938 1 25.55 17 SER B CA 1
ATOM 2402 C C . SER B 1 17 ? 17.75 -3.469 -7.789 1 25.55 17 SER B C 1
ATOM 2404 O O . SER B 1 17 ? 17 -3.258 -6.836 1 25.55 17 SER B O 1
ATOM 2406 N N . GLU B 1 18 ? 18.516 -4.512 -7.809 1 24.83 18 GLU B N 1
ATOM 2407 C CA . GLU B 1 18 ? 19.812 -5.113 -7.523 1 24.83 18 GLU B CA 1
ATOM 2408 C C . GLU B 1 18 ? 20.734 -4.133 -6.797 1 24.83 18 GLU B C 1
ATOM 2410 O O . GLU B 1 18 ? 20.469 -2.932 -6.766 1 24.83 18 GLU B O 1
ATOM 2415 N N . THR B 1 19 ? 22.406 -3.846 -7.742 1 20.89 19 THR B N 1
ATOM 2416 C CA . THR B 1 19 ? 23.812 -4.125 -7.438 1 20.89 19 THR B CA 1
ATOM 2417 C C . THR B 1 19 ? 24.438 -2.977 -6.645 1 20.89 19 THR B C 1
ATOM 2419 O O . THR B 1 19 ? 23.906 -1.859 -6.648 1 20.89 19 THR B O 1
ATOM 2422 N N . GLN B 1 20 ? 26 -2.574 -7.133 1 20.06 20 GLN B N 1
ATOM 2423 C CA . GLN B 1 20 ? 27.234 -2.246 -6.441 1 20.06 20 GLN B CA 1
ATOM 2424 C C . GLN B 1 20 ? 27.266 -0.776 -6.031 1 20.06 20 GLN B C 1
ATOM 2426 O O . GLN B 1 20 ? 26.547 0.047 -6.602 1 20.06 20 GLN B O 1
ATOM 2431 N N . GLN B 1 21 ? 28.5 -0.272 -5.484 1 18.88 21 GLN B N 1
ATOM 2432 C CA . GLN B 1 21 ? 29.281 0.303 -4.395 1 18.88 21 GLN B CA 1
ATOM 2433 C C . GLN B 1 21 ? 29.375 1.82 -4.527 1 18.88 21 GLN B C 1
ATOM 2435 O O . GLN B 1 21 ? 29.062 2.553 -3.59 1 18.88 21 GLN B O 1
ATOM 2440 N N . ASN B 1 22 ? 30.703 2.436 -5.062 1 17.12 22 ASN B N 1
ATOM 2441 C CA . ASN B 1 22 ? 31.734 3.117 -4.285 1 17.12 22 ASN B CA 1
ATOM 2442 C C . ASN B 1 22 ? 31.641 4.633 -4.449 1 17.12 22 ASN B C 1
ATOM 2444 O O . ASN B 1 22 ? 32.469 5.367 -3.887 1 17.12 22 ASN B O 1
ATOM 2448 N N . ASN B 1 23 ? 31 5.309 -5.5 1 17.89 23 ASN B N 1
ATOM 2449 C CA . ASN B 1 23 ? 31.922 6.426 -5.73 1 17.89 23 ASN B CA 1
ATOM 2450 C C . ASN B 1 23 ? 31.688 7.551 -4.723 1 17.89 23 ASN B C 1
ATOM 2452 O O . ASN B 1 23 ? 30.547 7.852 -4.367 1 17.89 23 ASN B O 1
ATOM 2456 N N . SER B 1 24 ? 32.75 8.141 -4.188 1 18.67 24 SER B N 1
ATOM 2457 C CA . SER B 1 24 ? 33.25 8.977 -3.098 1 18.67 24 SER B CA 1
ATOM 2458 C C . SER B 1 24 ? 32.75 10.414 -3.238 1 18.67 24 SER B C 1
ATOM 2460 O O . SER B 1 24 ? 32.906 11.219 -2.318 1 18.67 24 SER B O 1
ATOM 2462 N N . GLU B 1 25 ? 32.281 11.023 -4.398 1 19.97 25 GLU B N 1
ATOM 2463 C CA . GLU B 1 25 ? 32.844 12.375 -4.332 1 19.97 25 GLU B CA 1
ATOM 2464 C C . GLU B 1 25 ? 32.031 13.25 -3.385 1 19.97 25 GLU B C 1
ATOM 2466 O O . GLU B 1 25 ? 30.828 13.07 -3.242 1 19.97 25 GLU B O 1
ATOM 2471 N N . LYS B 1 26 ? 32.75 14.086 -2.625 1 21.98 26 LYS B N 1
ATOM 2472 C CA . LYS B 1 26 ? 32.719 14.961 -1.461 1 21.98 26 LYS B CA 1
ATOM 2473 C C . LYS B 1 26 ? 31.766 16.141 -1.691 1 21.98 26 LYS B C 1
ATOM 2475 O O . LYS B 1 26 ? 32.188 17.25 -2.016 1 21.98 26 LYS B O 1
ATOM 2480 N N . LYS B 1 27 ? 30.672 16.094 -2.543 1 23.78 27 LYS B N 1
ATOM 2481 C CA . LYS B 1 27 ? 30.25 17.484 -2.711 1 23.78 27 LYS B CA 1
ATOM 2482 C C . LYS B 1 27 ? 29.625 18.016 -1.434 1 23.78 27 LYS B C 1
ATOM 2484 O O . LYS B 1 27 ? 29.016 17.266 -0.666 1 23.78 27 LYS B O 1
ATOM 2489 N N . GLY B 1 28 ? 29.938 19.156 -0.972 1 20.31 28 GLY B N 1
ATOM 2490 C CA . GLY B 1 28 ? 29.734 20.016 0.182 1 20.31 28 GLY B CA 1
ATOM 2491 C C . GLY B 1 28 ? 28.281 20.281 0.488 1 20.31 28 GLY B C 1
ATOM 2492 O O . GLY B 1 28 ? 27.516 20.672 -0.399 1 20.31 28 GLY B O 1
ATOM 2493 N N . LYS B 1 29 ? 27.812 19.594 1.623 1 24.84 29 LYS B N 1
ATOM 2494 C CA . LYS B 1 29 ? 26.469 19.359 2.133 1 24.84 29 LYS B CA 1
ATOM 2495 C C . LYS B 1 29 ? 25.859 20.625 2.691 1 24.84 29 LYS B C 1
ATOM 2497 O O . LYS B 1 29 ? 26.312 21.156 3.705 1 24.84 29 LYS B O 1
ATOM 2502 N N . VAL B 1 30 ? 25.5 21.625 1.92 1 25.69 30 VAL B N 1
ATOM 2503 C CA . VAL B 1 30 ? 24.734 22.703 2.527 1 25.69 30 VAL B CA 1
ATOM 2504 C C . VAL B 1 30 ? 23.5 22.141 3.232 1 25.69 30 VAL B C 1
ATOM 2506 O O . VAL B 1 30 ? 22.844 21.234 2.707 1 25.69 30 VAL B O 1
ATOM 2509 N N . ASP B 1 31 ? 23.391 22.188 4.594 1 26.33 31 ASP B N 1
ATOM 2510 C CA . ASP B 1 31 ? 22.594 21.516 5.621 1 26.33 31 ASP B CA 1
ATOM 2511 C C . ASP B 1 31 ? 21.125 21.938 5.531 1 26.33 31 ASP B C 1
ATOM 2513 O O . ASP B 1 31 ? 20.656 22.766 6.312 1 26.33 31 ASP B O 1
ATOM 2517 N N . GLY B 1 32 ? 20.625 22.625 4.562 1 26.08 32 GLY B N 1
ATOM 2518 C CA . GLY B 1 32 ? 19.188 22.859 4.652 1 26.08 32 GLY B CA 1
ATOM 2519 C C . GLY B 1 32 ? 18.422 21.625 5.094 1 26.08 32 GLY B C 1
ATOM 2520 O O . GLY B 1 32 ? 18.516 20.562 4.465 1 26.08 32 GLY B O 1
ATOM 2521 N N . GLU B 1 33 ? 18.328 21.406 6.402 1 29.8 33 GLU B N 1
ATOM 2522 C CA . GLU B 1 33 ? 17.578 20.25 6.875 1 29.8 33 GLU B CA 1
ATOM 2523 C C . GLU B 1 33 ? 16.312 20.031 6.039 1 29.8 33 GLU B C 1
ATOM 2525 O O . GLU B 1 33 ? 15.32 20.734 6.215 1 29.8 33 GLU B O 1
ATOM 2530 N N . SER B 1 34 ? 16.328 20.219 4.773 1 31.38 34 SER B N 1
ATOM 2531 C CA . SER B 1 34 ? 15.258 19.656 3.947 1 31.38 34 SER B CA 1
ATOM 2532 C C . SER B 1 34 ? 14.727 18.359 4.527 1 31.38 34 SER B C 1
ATOM 2534 O O . SER B 1 34 ? 15.508 17.453 4.844 1 31.38 34 SER B O 1
ATOM 2536 N N . ALA B 1 35 ? 13.672 18.375 5.371 1 34.59 35 ALA B N 1
ATOM 2537 C CA . ALA B 1 35 ? 13.086 17.078 5.695 1 34.59 35 ALA B CA 1
ATOM 2538 C C . ALA B 1 35 ? 13.344 16.078 4.578 1 34.59 35 ALA B C 1
ATOM 2540 O O . ALA B 1 35 ? 12.797 16.203 3.48 1 34.59 35 ALA B O 1
ATOM 2541 N N . ALA B 1 36 ? 14.5 15.781 4.332 1 35.5 36 ALA B N 1
ATOM 2542 C CA . ALA B 1 36 ? 14.859 14.641 3.488 1 35.5 36 ALA B CA 1
ATOM 2543 C C . ALA B 1 36 ? 13.789 13.562 3.547 1 35.5 36 ALA B C 1
ATOM 2545 O O . ALA B 1 36 ? 13.586 12.93 4.59 1 35.5 36 ALA B O 1
ATOM 2546 N N . ARG B 1 37 ? 12.664 13.797 2.924 1 45.5 37 ARG B N 1
ATOM 2547 C CA . ARG B 1 37 ? 11.625 12.781 2.818 1 45.5 37 ARG B CA 1
ATOM 2548 C C . ARG B 1 37 ? 12.227 11.383 2.715 1 45.5 37 ARG B C 1
ATOM 2550 O O . ARG B 1 37 ? 13.047 11.117 1.831 1 45.5 37 ARG B O 1
ATOM 2557 N N . ASP B 1 38 ? 12.578 10.898 3.828 1 51.84 38 ASP B N 1
ATOM 2558 C CA . ASP B 1 38 ? 13 9.5 3.902 1 51.84 38 ASP B CA 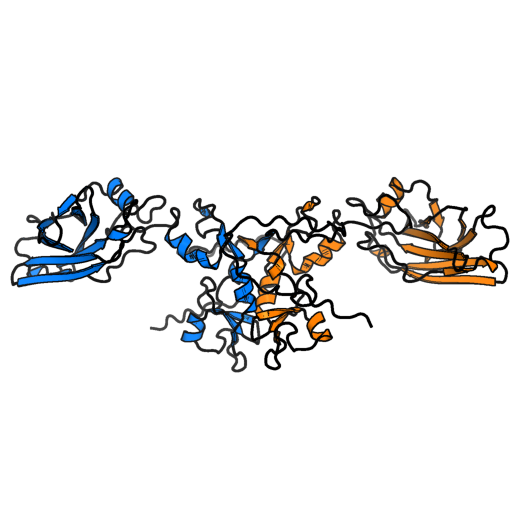1
ATOM 2559 C C . ASP B 1 38 ? 12.383 8.68 2.775 1 51.84 38 ASP B C 1
ATOM 2561 O O . ASP B 1 38 ? 11.164 8.531 2.705 1 51.84 38 ASP B O 1
ATOM 2565 N N . LYS B 1 39 ? 13.055 8.68 1.608 1 63.22 39 LYS B N 1
ATOM 2566 C CA . LYS B 1 39 ? 12.727 7.992 0.365 1 63.22 39 LYS B CA 1
ATOM 2567 C C . LYS B 1 39 ? 12.633 6.484 0.583 1 63.22 39 LYS B C 1
ATOM 2569 O O . LYS B 1 39 ? 12.75 5.707 -0.366 1 63.22 39 LYS B O 1
ATOM 2574 N N . ARG B 1 40 ? 12.602 6.168 1.867 1 78.44 40 ARG B N 1
ATOM 2575 C CA . ARG B 1 40 ? 12.461 4.738 2.133 1 78.44 40 ARG B CA 1
ATOM 2576 C C . ARG B 1 40 ? 11.023 4.277 1.937 1 78.44 40 ARG B C 1
ATOM 2578 O O . ARG B 1 40 ? 10.086 5.059 2.123 1 78.44 40 ARG B O 1
ATOM 2585 N N . ALA B 1 41 ? 10.961 3.07 1.412 1 89.94 41 ALA B N 1
ATOM 2586 C CA . ALA B 1 41 ? 9.641 2.463 1.254 1 89.94 41 ALA B CA 1
ATOM 2587 C C . ALA B 1 41 ? 8.867 2.479 2.57 1 89.94 41 ALA B C 1
ATOM 2589 O O . ALA B 1 41 ? 9.453 2.316 3.643 1 89.94 41 ALA B O 1
ATOM 2590 N N . ILE B 1 42 ? 7.656 2.789 2.455 1 92.5 42 ILE B N 1
ATOM 2591 C CA . ILE B 1 42 ? 6.828 2.781 3.654 1 92.5 42 ILE B CA 1
ATOM 2592 C C . ILE B 1 42 ? 5.895 1.574 3.629 1 92.5 42 ILE B C 1
ATOM 2594 O O . ILE B 1 42 ? 5.508 1.102 2.555 1 92.5 42 ILE B O 1
ATOM 2598 N N . THR B 1 43 ? 5.633 1.078 4.824 1 94.69 43 THR B N 1
ATOM 2599 C CA . THR B 1 43 ? 4.691 -0.026 4.988 1 94.69 43 THR B CA 1
ATOM 2600 C C . THR B 1 43 ? 3.266 0.495 5.137 1 94.69 43 THR B C 1
ATOM 2602 O O . THR B 1 43 ? 2.994 1.341 5.992 1 94.69 43 THR B O 1
ATOM 2605 N N . VAL B 1 44 ? 2.436 0.041 4.285 1 96.12 44 VAL B N 1
ATOM 2606 C CA . VAL B 1 44 ? 1.036 0.45 4.336 1 96.12 44 VAL B CA 1
ATOM 2607 C C . VAL B 1 44 ? 0.138 -0.785 4.367 1 96.12 44 VAL B C 1
ATOM 2609 O O . VAL B 1 44 ? 0.585 -1.894 4.066 1 96.12 44 VAL B O 1
ATOM 2612 N N . THR B 1 45 ? -1.062 -0.592 4.852 1 96.06 45 THR B N 1
ATOM 2613 C CA . THR B 1 45 ? -2.066 -1.647 4.777 1 96.06 45 THR B CA 1
ATOM 2614 C C . THR B 1 45 ? -3.137 -1.304 3.744 1 96.06 45 THR B C 1
ATOM 2616 O O . THR B 1 45 ? -3.506 -0.137 3.59 1 96.06 45 THR B O 1
ATOM 2619 N N . VAL B 1 46 ? -3.531 -2.297 3.023 1 95.31 46 VAL B N 1
ATOM 2620 C CA . VAL B 1 46 ? -4.492 -2.055 1.953 1 95.31 46 VAL B CA 1
ATOM 2621 C C . VAL B 1 46 ? -5.52 -3.184 1.916 1 95.31 46 VAL B C 1
ATOM 2623 O O . VAL B 1 46 ? -5.211 -4.324 2.264 1 95.31 46 VAL B O 1
ATOM 2626 N N . ASP B 1 47 ? -6.699 -2.811 1.556 1 93.5 47 ASP B N 1
ATOM 2627 C CA . ASP B 1 47 ? -7.691 -3.822 1.211 1 93.5 47 ASP B CA 1
ATOM 2628 C C . ASP B 1 47 ? -7.297 -4.57 -0.06 1 93.5 47 ASP B C 1
ATOM 2630 O O . ASP B 1 47 ? -7.121 -3.961 -1.117 1 93.5 47 ASP B O 1
ATOM 2634 N N . PRO B 1 48 ? -7.172 -5.875 0.032 1 90.5 48 PRO B N 1
ATOM 2635 C CA . PRO B 1 48 ? -6.711 -6.637 -1.133 1 90.5 48 PRO B CA 1
ATOM 2636 C C . PRO B 1 48 ? -7.645 -6.5 -2.334 1 90.5 48 PRO B C 1
ATOM 2638 O O . PRO B 1 48 ? -7.215 -6.684 -3.477 1 90.5 48 PRO B O 1
ATOM 2641 N N . GLU B 1 49 ? -8.859 -6.113 -2.123 1 91.25 49 GLU B N 1
ATOM 2642 C CA . GLU B 1 49 ? -9.844 -6.008 -3.193 1 91.25 49 GLU B CA 1
ATOM 2643 C C . GLU B 1 49 ? -9.453 -4.938 -4.207 1 91.25 49 GLU B C 1
ATOM 2645 O O . GLU B 1 49 ? -9.797 -5.035 -5.387 1 91.25 49 GLU B O 1
ATOM 2650 N N . VAL B 1 50 ? -8.75 -3.975 -3.73 1 93.25 50 VAL B N 1
ATOM 2651 C CA . VAL B 1 50 ? -8.398 -2.875 -4.625 1 93.25 50 VAL B CA 1
ATOM 2652 C C . VAL B 1 50 ? -7.285 -3.311 -5.57 1 93.25 50 VAL B C 1
ATOM 2654 O O . VAL B 1 50 ? -6.996 -2.631 -6.559 1 93.25 50 VAL B O 1
ATOM 2657 N N . LEU B 1 51 ? -6.727 -4.43 -5.297 1 94.19 51 LEU B N 1
ATOM 2658 C CA . LEU B 1 51 ? -5.68 -4.973 -6.156 1 94.19 51 LEU B CA 1
ATOM 2659 C C . LEU B 1 51 ? -6.238 -6.051 -7.082 1 94.19 51 LEU B C 1
ATOM 2661 O O . LEU B 1 51 ? -5.48 -6.809 -7.688 1 94.19 51 LEU B O 1
ATOM 2665 N N . GLU B 1 52 ? -7.559 -6.074 -7.188 1 94.25 52 GLU B N 1
ATOM 2666 C CA . GLU B 1 52 ? -8.219 -7.082 -8.016 1 94.25 52 GLU B CA 1
ATOM 2667 C C . GLU B 1 52 ? -9 -6.438 -9.156 1 94.25 52 GLU B C 1
ATOM 2669 O O . GLU B 1 52 ? -9.594 -5.367 -8.984 1 94.25 52 GLU B O 1
ATOM 2674 N N . CYS B 1 53 ? -8.945 -7.129 -10.266 1 95.12 53 CYS B N 1
ATOM 2675 C CA . CYS B 1 53 ? -9.734 -6.711 -11.414 1 95.12 53 CYS B CA 1
ATOM 2676 C C . CYS B 1 53 ? -11.227 -6.824 -11.125 1 95.12 53 CYS B C 1
ATOM 2678 O O . CYS B 1 53 ? -11.664 -7.793 -10.5 1 95.12 53 CYS B O 1
ATOM 2680 N N . ASP B 1 54 ? -11.961 -5.871 -11.609 1 94 54 ASP B N 1
ATOM 2681 C CA . ASP B 1 54 ? -13.391 -5.836 -11.32 1 94 54 ASP B CA 1
ATOM 2682 C C . ASP B 1 54 ? -14.156 -6.816 -12.203 1 94 54 ASP B C 1
ATOM 2684 O O . ASP B 1 54 ? -15.344 -7.07 -11.984 1 94 54 ASP B O 1
ATOM 2688 N N . VAL B 1 55 ? -13.531 -7.406 -13.133 1 91.94 55 VAL B N 1
ATOM 2689 C CA . VAL B 1 55 ? -14.203 -8.297 -14.07 1 91.94 55 VAL B CA 1
ATOM 2690 C C . VAL B 1 55 ? -13.828 -9.742 -13.773 1 91.94 55 VAL B C 1
ATOM 2692 O O . VAL B 1 55 ? -14.695 -10.562 -13.445 1 91.94 55 VAL B O 1
ATOM 2695 N N . CYS B 1 56 ? -12.594 -10.07 -13.734 1 89.31 56 CYS B N 1
ATOM 2696 C CA . CYS B 1 56 ? -12.164 -11.461 -13.562 1 89.31 56 CYS B CA 1
ATOM 2697 C C . CYS B 1 56 ? -11.883 -11.766 -12.102 1 89.31 56 CYS B C 1
ATOM 2699 O O . CYS B 1 56 ? -11.695 -12.922 -11.727 1 89.31 56 CYS B O 1
ATOM 2701 N N . PHE B 1 57 ? -11.688 -10.742 -11.219 1 90.62 57 PHE B N 1
ATOM 2702 C CA . PHE B 1 57 ? -11.477 -10.836 -9.781 1 90.62 57 PHE B CA 1
ATOM 2703 C C . PHE B 1 57 ? -10.102 -11.422 -9.469 1 90.62 57 PHE B C 1
ATOM 2705 O O . PHE B 1 57 ? -9.836 -11.828 -8.344 1 90.62 57 PHE B O 1
ATOM 2712 N N . GLY B 1 58 ? -9.32 -11.523 -10.438 1 89.69 58 GLY B N 1
ATOM 2713 C CA . GLY B 1 58 ? -7.922 -11.867 -10.234 1 89.69 58 GLY B CA 1
ATOM 2714 C C . GLY B 1 58 ? -7.047 -10.656 -9.953 1 89.69 58 GLY B C 1
ATOM 2715 O O . GLY B 1 58 ? -7.527 -9.523 -9.953 1 89.69 58 GLY B O 1
ATOM 2716 N N . PRO B 1 59 ? -5.773 -10.938 -9.703 1 92.44 59 PRO B N 1
ATOM 2717 C CA . PRO B 1 59 ? -4.852 -9.82 -9.492 1 92.44 59 PRO B CA 1
ATOM 2718 C C . PRO B 1 59 ? -4.75 -8.906 -10.711 1 92.44 59 PRO B C 1
ATOM 2720 O O . PRO B 1 59 ? -4.75 -9.383 -11.852 1 92.44 59 PRO B O 1
ATOM 2723 N N . LEU B 1 60 ? -4.66 -7.684 -10.461 1 95.44 60 LEU B N 1
ATOM 2724 C CA . LEU B 1 60 ? -4.527 -6.719 -11.547 1 95.44 60 LEU B CA 1
ATOM 2725 C C . LEU B 1 60 ? -3.26 -6.977 -12.352 1 95.44 60 LEU B C 1
ATOM 2727 O O . LEU B 1 60 ? -2.182 -7.152 -11.781 1 95.44 60 LEU B O 1
ATOM 2731 N N . THR B 1 61 ? -3.43 -6.961 -13.648 1 93.69 61 THR B N 1
ATOM 2732 C CA . THR B 1 61 ? -2.295 -7.145 -14.547 1 93.69 61 THR B CA 1
ATOM 2733 C C . THR B 1 61 ? -2.244 -6.027 -15.586 1 93.69 61 THR B C 1
ATOM 2735 O O . THR B 1 61 ? -3.127 -5.93 -16.438 1 93.69 61 THR B O 1
ATOM 2738 N N . PRO B 1 62 ? -1.228 -5.297 -15.508 1 94.38 62 PRO B N 1
ATOM 2739 C CA . PRO B 1 62 ? -1.118 -4.254 -16.531 1 94.38 62 PRO B CA 1
ATOM 2740 C C . PRO B 1 62 ? -1.03 -4.824 -17.953 1 94.38 62 PRO B C 1
ATOM 2742 O O . PRO B 1 62 ? -0.558 -5.949 -18.141 1 94.38 62 PRO B O 1
ATOM 2745 N N . PRO B 1 63 ? -1.414 -3.951 -18.969 1 96.06 63 PRO B N 1
ATOM 2746 C CA . PRO B 1 63 ? -2.025 -2.621 -18.906 1 96.06 63 PRO B CA 1
ATOM 2747 C C . PRO B 1 63 ? -3.402 -2.635 -18.234 1 96.06 63 PRO B C 1
ATOM 2749 O O . PRO B 1 63 ? -4.125 -3.629 -18.328 1 96.06 63 PRO B O 1
ATOM 2752 N N . LEU B 1 64 ? -3.74 -1.53 -17.594 1 96.81 64 LEU B N 1
ATOM 2753 C CA . LEU B 1 64 ? -4.988 -1.418 -16.844 1 96.81 64 LEU B CA 1
ATOM 2754 C C . LEU B 1 64 ? -5.891 -0.349 -17.453 1 96.81 64 LEU B C 1
ATOM 2756 O O . LEU B 1 64 ? -5.406 0.606 -18.062 1 96.81 64 LEU B O 1
ATOM 2760 N N . TYR B 1 65 ? -7.195 -0.536 -17.25 1 96.06 65 TYR B N 1
ATOM 2761 C CA . TYR B 1 65 ? -8.195 0.393 -17.766 1 96.06 65 TYR B CA 1
ATOM 2762 C C . TYR B 1 65 ? -9.219 0.737 -16.688 1 96.06 65 TYR B C 1
ATOM 2764 O O . TYR B 1 65 ? -9.602 -0.12 -15.891 1 96.06 65 TYR B O 1
ATOM 2772 N N . GLN B 1 66 ? -9.625 1.974 -16.656 1 95.44 66 GLN B N 1
ATOM 2773 C CA . GLN B 1 66 ? -10.672 2.396 -15.727 1 95.44 66 GLN B CA 1
ATOM 2774 C C . GLN B 1 66 ? -11.898 2.898 -16.484 1 95.44 66 GLN B C 1
ATOM 2776 O O . GLN B 1 66 ? -11.773 3.518 -17.547 1 95.44 66 GLN B O 1
ATOM 2781 N N . CYS B 1 67 ? -12.984 2.623 -15.93 1 92.62 67 CYS B N 1
ATOM 2782 C CA . CYS B 1 67 ? -14.172 3.262 -16.5 1 92.62 67 CYS B CA 1
ATOM 2783 C C . CYS B 1 67 ? -14.266 4.719 -16.062 1 92.62 67 CYS B C 1
ATOM 2785 O O . CYS B 1 67 ? -13.992 5.039 -14.898 1 92.62 67 CYS B O 1
ATOM 2787 N N . MET B 1 68 ? -14.734 5.578 -16.875 1 88.62 68 MET B N 1
ATOM 2788 C CA . MET B 1 68 ? -14.719 7.02 -16.641 1 88.62 68 MET B CA 1
ATOM 2789 C C . MET B 1 68 ? -15.867 7.441 -15.727 1 88.62 68 MET B C 1
ATOM 2791 O O . MET B 1 68 ? -15.828 8.523 -15.133 1 88.62 68 MET B O 1
ATOM 2795 N N . ARG B 1 69 ? -16.75 6.602 -15.531 1 88.81 69 ARG B N 1
ATOM 2796 C CA . ARG B 1 69 ? -17.938 6.969 -14.766 1 88.81 69 ARG B CA 1
ATOM 2797 C C . ARG B 1 69 ? -17.719 6.727 -13.273 1 88.81 69 ARG B C 1
ATOM 2799 O O . ARG B 1 69 ? -17.984 7.609 -12.453 1 88.81 69 ARG B O 1
ATOM 2806 N N . ARG B 1 70 ? -17.234 5.512 -12.945 1 91.5 70 ARG B N 1
ATOM 2807 C CA . ARG B 1 70 ? -17.203 5.16 -11.531 1 91.5 70 ARG B CA 1
ATOM 2808 C C . ARG B 1 70 ? -15.805 4.672 -11.125 1 91.5 70 ARG B C 1
ATOM 2810 O O . ARG B 1 70 ? -15.57 4.363 -9.953 1 91.5 70 ARG B O 1
ATOM 2817 N N . GLY B 1 71 ? -14.945 4.5 -12.086 1 93.25 71 GLY B N 1
ATOM 2818 C CA . GLY B 1 71 ? -13.562 4.168 -11.75 1 93.25 71 GLY B CA 1
ATOM 2819 C C . GLY B 1 71 ? -13.328 2.676 -11.594 1 93.25 71 GLY B C 1
ATOM 2820 O O . GLY B 1 71 ? -12.352 2.256 -10.969 1 93.25 71 GLY B O 1
ATOM 2821 N N . HIS B 1 72 ? -14.227 1.849 -12.156 1 94.81 72 HIS B N 1
ATOM 2822 C CA . HIS B 1 72 ? -13.977 0.413 -12.172 1 94.81 72 HIS B CA 1
ATOM 2823 C C . HIS B 1 72 ? -12.695 0.088 -12.938 1 94.81 72 HIS B C 1
ATOM 2825 O O . HIS B 1 72 ? -12.43 0.668 -13.992 1 94.81 72 HIS B O 1
ATOM 2831 N N . ILE B 1 73 ? -11.898 -0.837 -12.367 1 96.12 73 ILE B N 1
ATOM 2832 C CA . ILE B 1 73 ? -10.594 -1.134 -12.945 1 96.12 73 ILE B CA 1
ATOM 2833 C C . ILE B 1 73 ? -10.609 -2.533 -13.562 1 96.12 73 ILE B C 1
ATOM 2835 O O . ILE B 1 73 ? -11.172 -3.465 -12.977 1 96.12 73 ILE B O 1
ATOM 2839 N N . THR B 1 74 ? -10.086 -2.6 -14.766 1 95 74 THR B N 1
ATOM 2840 C CA . THR B 1 74 ? -10.117 -3.844 -15.531 1 95 74 THR B CA 1
ATOM 2841 C C . THR B 1 74 ? -8.766 -4.113 -16.188 1 95 74 THR B C 1
ATOM 2843 O O . THR B 1 74 ? -8.102 -3.186 -16.641 1 95 74 THR B O 1
ATOM 2846 N N . CYS B 1 75 ? -8.312 -5.34 -16.203 1 94 75 CYS B N 1
ATOM 2847 C CA . CYS B 1 75 ? -7.078 -5.742 -16.859 1 94 75 CYS B CA 1
ATOM 2848 C C . CYS B 1 75 ? -7.238 -5.723 -18.375 1 94 75 CYS B C 1
ATOM 2850 O O . CYS B 1 75 ? -8.359 -5.699 -18.891 1 94 75 CYS B O 1
ATOM 2852 N N . SER B 1 76 ? -6.09 -5.758 -19 1 91.69 76 SER B N 1
ATOM 2853 C CA . SER B 1 76 ? -6.074 -5.703 -20.453 1 91.69 76 SER B CA 1
ATOM 2854 C C . SER B 1 76 ? -6.73 -6.941 -21.062 1 91.69 76 SER B C 1
ATOM 2856 O O . SER B 1 76 ? -7.445 -6.844 -22.062 1 91.69 76 SER B O 1
ATOM 2858 N N . THR B 1 77 ? -6.523 -8.125 -20.484 1 91.88 77 THR B N 1
ATOM 2859 C CA . THR B 1 77 ? -7.098 -9.359 -21 1 91.88 77 THR B CA 1
ATOM 2860 C C . THR B 1 77 ? -8.617 -9.32 -20.938 1 91.88 77 THR B C 1
ATOM 2862 O O . THR B 1 77 ? -9.305 -9.75 -21.859 1 91.88 77 THR B O 1
ATOM 2865 N N . CYS B 1 78 ? -9.117 -8.75 -19.922 1 91.81 78 CYS B N 1
ATOM 2866 C CA . CYS B 1 78 ? -10.562 -8.656 -19.734 1 91.81 78 CYS B CA 1
ATOM 2867 C C . CYS B 1 78 ? -11.164 -7.645 -20.703 1 91.81 78 CYS B C 1
ATOM 2869 O O . CYS B 1 78 ? -12.25 -7.863 -21.234 1 91.81 78 CYS B O 1
ATOM 2871 N N . VAL B 1 79 ? -10.453 -6.578 -20.906 1 91.12 79 VAL B N 1
ATOM 2872 C CA . VAL B 1 79 ? -10.945 -5.566 -21.844 1 91.12 79 VAL B CA 1
ATOM 2873 C C . VAL B 1 79 ? -10.984 -6.137 -23.25 1 91.12 79 VAL B C 1
ATOM 2875 O O . VAL B 1 79 ? -11.914 -5.863 -24.016 1 91.12 79 VAL B O 1
ATOM 2878 N N . ALA B 1 80 ? -9.945 -6.863 -23.578 1 92 80 ALA B N 1
ATOM 2879 C CA . ALA B 1 80 ? -9.875 -7.477 -24.906 1 92 80 ALA B CA 1
ATOM 2880 C C . ALA B 1 80 ? -11.031 -8.453 -25.109 1 92 80 ALA B C 1
ATOM 2882 O O . ALA B 1 80 ? -11.578 -8.547 -26.219 1 92 80 ALA B O 1
ATOM 2883 N N . GLU B 1 81 ? -11.422 -9.07 -24.078 1 90.44 81 GLU B N 1
ATOM 2884 C CA . GLU B 1 81 ? -12.453 -10.094 -24.172 1 90.44 81 GLU B CA 1
ATOM 2885 C C . GLU B 1 81 ? -13.852 -9.477 -24.125 1 90.44 81 GLU B C 1
ATOM 2887 O O . GLU B 1 81 ? -14.75 -9.906 -24.828 1 90.44 81 GLU B O 1
ATOM 2892 N N . MET B 1 82 ? -14.039 -8.469 -23.281 1 86.88 82 MET B N 1
ATOM 2893 C CA . MET B 1 82 ? -15.375 -7.973 -23 1 86.88 82 MET B CA 1
ATOM 2894 C C . MET B 1 82 ? -15.664 -6.699 -23.781 1 86.88 82 MET B C 1
ATOM 2896 O O . MET B 1 82 ? -16.828 -6.293 -23.922 1 86.88 82 MET B O 1
ATOM 2900 N N . GLY B 1 83 ? -14.602 -6.078 -24.219 1 86.44 83 GLY B N 1
ATOM 2901 C CA . GLY B 1 83 ? -14.766 -4.801 -24.891 1 86.44 83 GLY B CA 1
ATOM 2902 C C . GLY B 1 83 ? -14.492 -3.613 -23.984 1 86.44 83 GLY B C 1
ATOM 2903 O O . GLY B 1 83 ? -14.195 -3.781 -22.812 1 86.44 83 GLY B O 1
ATOM 2904 N N . GLN B 1 84 ? -14.68 -2.443 -24.531 1 86.12 84 GLN B N 1
ATOM 2905 C CA . GLN B 1 84 ? -14.281 -1.214 -23.859 1 86.12 84 GLN B CA 1
ATOM 2906 C C . GLN B 1 84 ? -15.414 -0.674 -23 1 86.12 84 GLN B C 1
ATOM 2908 O O . GLN B 1 84 ? -15.234 0.297 -22.25 1 86.12 84 GLN B O 1
ATOM 2913 N N . GLU B 1 85 ? -16.516 -1.272 -23.062 1 88.38 85 GLU B N 1
ATOM 2914 C CA . GLU B 1 85 ? -17.625 -0.84 -22.219 1 88.38 85 GLU B CA 1
ATOM 2915 C C . GLU B 1 85 ? -17.5 -1.44 -20.812 1 88.38 85 GLU B C 1
ATOM 2917 O O . GLU B 1 85 ? -17.141 -2.609 -20.656 1 88.38 85 GLU B O 1
ATOM 2922 N N . CYS B 1 86 ? -17.75 -0.682 -19.922 1 90.44 86 CYS B N 1
ATOM 2923 C CA . CYS B 1 86 ? -17.656 -1.151 -18.547 1 90.44 86 CYS B CA 1
ATOM 2924 C C . CYS B 1 86 ? -18.766 -2.15 -18.234 1 90.44 86 CYS B C 1
ATOM 2926 O O . CYS B 1 86 ? -19.953 -1.842 -18.391 1 90.44 86 CYS B O 1
ATOM 2928 N N . GLN B 1 87 ? -18.516 -3.213 -17.703 1 87.81 87 GLN B N 1
ATOM 2929 C CA . GLN B 1 87 ? -19.438 -4.305 -17.453 1 87.81 87 GLN B CA 1
ATOM 2930 C C . GLN B 1 87 ? -20.25 -4.051 -16.172 1 87.81 87 GLN B C 1
ATOM 2932 O O . GLN B 1 87 ? -21.281 -4.691 -15.953 1 87.81 87 GLN B O 1
ATOM 2937 N N . TRP B 1 88 ? -19.797 -3.129 -15.383 1 88.69 88 TRP B N 1
ATOM 2938 C CA . TRP B 1 88 ? -20.5 -2.82 -14.141 1 88.69 88 TRP B CA 1
ATOM 2939 C C . TRP B 1 88 ? -21.484 -1.669 -14.336 1 88.69 88 TRP B C 1
ATOM 2941 O O . TRP B 1 88 ? -22.609 -1.727 -13.867 1 88.69 88 TRP B O 1
ATOM 2951 N N . CYS B 1 89 ? -20.938 -0.663 -14.984 1 86.69 89 CYS B N 1
ATOM 2952 C CA . CYS B 1 89 ? -21.766 0.519 -15.195 1 86.69 89 CYS B CA 1
ATOM 2953 C C . CYS B 1 89 ? -22.781 0.287 -16.328 1 86.69 89 CYS B C 1
ATOM 2955 O O . CYS B 1 89 ? -23.844 0.897 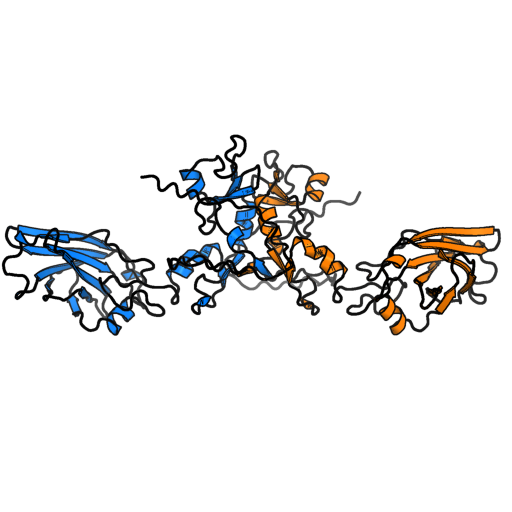-16.344 1 86.69 89 CYS B O 1
ATOM 2957 N N . ARG B 1 90 ? -22.5 -0.547 -17.234 1 77.81 90 ARG B N 1
ATOM 2958 C CA . ARG B 1 90 ? -23.328 -0.917 -18.375 1 77.81 90 ARG B CA 1
ATOM 2959 C C . ARG B 1 90 ? -23.891 0.32 -19.078 1 77.81 90 ARG B C 1
ATOM 2961 O O . ARG B 1 90 ? -25.078 0.393 -19.344 1 77.81 90 ARG B O 1
ATOM 2968 N N . ALA B 1 91 ? -23.172 1.347 -19.156 1 73.62 91 ALA B N 1
ATOM 2969 C CA . ALA B 1 91 ? -23.609 2.561 -19.844 1 73.62 91 ALA B CA 1
ATOM 2970 C C . ALA B 1 91 ? -22.688 2.9 -21.016 1 73.62 91 ALA B C 1
ATOM 2972 O O . ALA B 1 91 ? -21.484 2.705 -20.922 1 73.62 91 ALA B O 1
ATOM 2973 N N . PRO B 1 92 ? -23.359 3.127 -22.141 1 65.69 92 PRO B N 1
ATOM 2974 C CA . PRO B 1 92 ? -22.578 3.467 -23.328 1 65.69 92 PRO B CA 1
ATOM 2975 C C . PRO B 1 92 ? -21.516 4.523 -23.047 1 65.69 92 PRO B C 1
ATOM 2977 O O . PRO B 1 92 ? -20.453 4.512 -23.688 1 65.69 92 PRO B O 1
ATOM 2980 N N . GLU B 1 93 ? -21.797 5.359 -22.156 1 68 93 GLU B N 1
ATOM 2981 C CA . GLU B 1 93 ? -20.859 6.445 -21.891 1 68 93 GLU B CA 1
ATOM 2982 C C . GLU B 1 93 ? -19.734 5.98 -20.969 1 68 93 GLU B C 1
ATOM 2984 O O . GLU B 1 93 ? -18.75 6.691 -20.781 1 68 93 GLU B O 1
ATOM 2989 N N . ALA B 1 94 ? -19.906 4.828 -20.531 1 68.19 94 ALA B N 1
ATOM 2990 C CA . ALA B 1 94 ? -18.891 4.355 -19.594 1 68.19 94 ALA B CA 1
ATOM 2991 C C . ALA B 1 94 ? -17.75 3.658 -20.328 1 68.19 94 ALA B C 1
ATOM 2993 O O . ALA B 1 94 ? -17.609 2.438 -20.234 1 68.19 94 ALA B O 1
ATOM 2994 N N . THR B 1 95 ? -17.078 4.438 -21.094 1 78.12 95 THR B N 1
ATOM 2995 C CA . THR B 1 95 ? -15.898 3.924 -21.797 1 78.12 95 THR B CA 1
ATOM 2996 C C . THR B 1 95 ? -14.703 3.848 -20.844 1 78.12 95 THR B C 1
ATOM 2998 O O . THR B 1 95 ? -14.664 4.543 -19.828 1 78.12 95 THR B O 1
ATOM 3001 N N . THR B 1 96 ? -13.93 2.816 -21.141 1 86.5 96 THR B N 1
ATOM 3002 C CA . THR B 1 96 ? -12.734 2.643 -20.328 1 86.5 96 THR B CA 1
ATOM 3003 C C . THR B 1 96 ? -11.539 3.334 -20.984 1 86.5 96 THR B C 1
ATOM 3005 O O . THR B 1 96 ? -11.492 3.492 -22.203 1 86.5 96 THR B O 1
ATOM 3008 N N . THR B 1 97 ? -10.766 3.938 -20.156 1 91.5 97 THR B N 1
ATOM 3009 C CA . THR B 1 97 ? -9.508 4.531 -20.594 1 91.5 97 THR B CA 1
ATOM 3010 C C . THR B 1 97 ? -8.328 3.902 -19.859 1 91.5 97 THR B C 1
ATOM 3012 O O . THR B 1 97 ? -8.5 3.367 -18.75 1 91.5 97 THR B O 1
ATOM 3015 N N . ARG B 1 98 ? -7.188 3.951 -20.609 1 94.31 98 ARG B N 1
ATOM 3016 C CA . ARG B 1 98 ? -5.988 3.395 -19.984 1 94.31 98 ARG B CA 1
ATOM 3017 C C . ARG B 1 98 ? -5.664 4.102 -18.688 1 94.31 98 ARG B C 1
ATOM 3019 O O . ARG B 1 98 ? -5.777 5.328 -18.594 1 94.31 98 ARG B O 1
ATOM 3026 N N . CYS B 1 99 ? -5.371 3.336 -17.641 1 95.62 99 CYS B N 1
ATOM 3027 C CA . CYS B 1 99 ? -5.086 3.881 -16.328 1 95.62 99 CYS B CA 1
ATOM 3028 C C . CYS B 1 99 ? -3.613 3.721 -15.969 1 95.62 99 CYS B C 1
ATOM 3030 O O . CYS B 1 99 ? -3.258 2.887 -15.133 1 95.62 99 CYS B O 1
ATOM 3032 N N . ARG B 1 100 ? -2.826 4.586 -16.5 1 95.5 100 ARG B N 1
ATOM 3033 C CA . ARG B 1 100 ? -1.378 4.512 -16.344 1 95.5 100 ARG B CA 1
ATOM 3034 C C . ARG B 1 100 ? -0.965 4.816 -14.906 1 95.5 100 ARG B C 1
ATOM 3036 O O . ARG B 1 100 ? 0.013 4.262 -14.398 1 95.5 100 ARG B O 1
ATOM 3043 N N . ALA B 1 101 ? -1.697 5.645 -14.227 1 94.69 101 ALA B N 1
ATOM 3044 C CA . ALA B 1 101 ? -1.382 5.98 -12.836 1 94.69 101 ALA B CA 1
ATOM 3045 C C . ALA B 1 101 ? -1.4 4.738 -11.953 1 94.69 101 ALA B C 1
ATOM 3047 O O . ALA B 1 101 ? -0.496 4.535 -11.141 1 94.69 101 ALA B O 1
ATOM 3048 N N . MET B 1 102 ? -2.381 3.912 -12.156 1 96 102 MET B N 1
ATOM 3049 C CA . MET B 1 102 ? -2.471 2.68 -11.375 1 96 102 MET B CA 1
ATOM 3050 C C . MET B 1 102 ? -1.338 1.726 -11.742 1 96 102 MET B C 1
ATOM 3052 O O . MET B 1 102 ? -0.845 0.988 -10.883 1 96 102 MET B O 1
ATOM 3056 N N . GLU B 1 103 ? -0.987 1.723 -12.977 1 96.56 103 GLU B N 1
ATOM 3057 C CA . GLU B 1 103 ? 0.14 0.893 -13.391 1 96.56 103 GLU B CA 1
ATOM 3058 C C . GLU B 1 103 ? 1.425 1.312 -12.688 1 96.56 103 GLU B C 1
ATOM 3060 O O . GLU B 1 103 ? 2.201 0.464 -12.242 1 96.56 103 GLU B O 1
ATOM 3065 N N . HIS B 1 104 ? 1.604 2.609 -12.586 1 94.62 104 HIS B N 1
ATOM 3066 C CA . HIS B 1 104 ? 2.764 3.127 -11.867 1 94.62 104 HIS B CA 1
ATOM 3067 C C . HIS B 1 104 ? 2.719 2.734 -10.391 1 94.62 104 HIS B C 1
ATOM 3069 O O . HIS B 1 104 ? 3.738 2.35 -9.82 1 94.62 104 HIS B O 1
ATOM 3075 N N . PHE B 1 105 ? 1.656 2.854 -9.883 1 94.44 105 PHE B N 1
ATOM 3076 C CA . PHE B 1 105 ? 1.494 2.492 -8.484 1 94.44 105 PHE B CA 1
ATOM 3077 C C . PHE B 1 105 ? 1.858 1.03 -8.25 1 94.44 105 PHE B C 1
ATOM 3079 O O . PHE B 1 105 ? 2.617 0.709 -7.336 1 94.44 105 PHE B O 1
ATOM 3086 N N . LEU B 1 106 ? 1.27 0.154 -9.055 1 96.25 106 LEU B N 1
ATOM 3087 C CA . LEU B 1 106 ? 1.53 -1.274 -8.914 1 96.25 106 LEU B CA 1
ATOM 3088 C C . LEU B 1 106 ? 3.018 -1.573 -9.07 1 96.25 106 LEU B C 1
ATOM 3090 O O . LEU B 1 106 ? 3.553 -2.449 -8.391 1 96.25 106 LEU B O 1
ATOM 3094 N N . ALA B 1 107 ? 3.646 -0.855 -9.953 1 95.81 107 ALA B N 1
ATOM 3095 C CA . ALA B 1 107 ? 5.07 -1.071 -10.203 1 95.81 107 ALA B CA 1
ATOM 3096 C C . ALA B 1 107 ? 5.902 -0.712 -8.977 1 95.81 107 ALA B C 1
ATOM 3098 O O . ALA B 1 107 ? 7.012 -1.218 -8.797 1 95.81 107 ALA B O 1
ATOM 3099 N N . ALA B 1 108 ? 5.355 0.146 -8.109 1 95.06 108 ALA B N 1
ATOM 3100 C CA . ALA B 1 108 ? 6.082 0.622 -6.93 1 95.06 108 ALA B CA 1
ATOM 3101 C C . ALA B 1 108 ? 5.699 -0.182 -5.691 1 95.06 108 ALA B C 1
ATOM 3103 O O . ALA B 1 108 ? 6.148 0.121 -4.582 1 95.06 108 ALA B O 1
ATOM 3104 N N . LEU B 1 109 ? 4.969 -1.163 -5.902 1 95.81 109 LEU B N 1
ATOM 3105 C CA . LEU B 1 109 ? 4.418 -1.919 -4.785 1 95.81 109 LEU B CA 1
ATOM 3106 C C . LEU B 1 109 ? 5.164 -3.234 -4.594 1 95.81 109 LEU B C 1
ATOM 3108 O O . LEU B 1 109 ? 5.523 -3.898 -5.57 1 95.81 109 LEU B O 1
ATOM 3112 N N . ALA B 1 110 ? 5.457 -3.553 -3.355 1 97.19 110 ALA B N 1
ATOM 3113 C CA . ALA B 1 110 ? 5.828 -4.914 -2.971 1 97.19 110 ALA B CA 1
ATOM 3114 C C . ALA B 1 110 ? 4.762 -5.543 -2.082 1 97.19 110 ALA B C 1
ATOM 3116 O O . ALA B 1 110 ? 4.273 -4.91 -1.142 1 97.19 110 ALA B O 1
ATOM 3117 N N . VAL B 1 111 ? 4.395 -6.711 -2.396 1 96.62 111 VAL B N 1
ATOM 3118 C CA . VAL B 1 111 ? 3.303 -7.391 -1.711 1 96.62 111 VAL B CA 1
ATOM 3119 C C . VAL B 1 111 ? 3.811 -8.703 -1.107 1 96.62 111 VAL B C 1
ATOM 3121 O O . VAL B 1 111 ? 4.82 -9.25 -1.555 1 96.62 111 VAL B O 1
ATOM 3124 N N . PRO B 1 112 ? 3.123 -9.148 -0.072 1 95.19 112 PRO B N 1
ATOM 3125 C CA . PRO B 1 112 ? 3.479 -10.477 0.44 1 95.19 112 PRO B CA 1
ATOM 3126 C C . PRO B 1 112 ? 3.07 -11.602 -0.507 1 95.19 112 PRO B C 1
ATOM 3128 O O . PRO B 1 112 ? 2.07 -11.484 -1.22 1 95.19 112 PRO B O 1
ATOM 3131 N N . CYS B 1 113 ? 3.896 -12.625 -0.518 1 94.06 113 CYS B N 1
ATOM 3132 C CA . CYS B 1 113 ? 3.52 -13.836 -1.233 1 94.06 113 CYS B CA 1
ATOM 3133 C C . CYS B 1 113 ? 2.154 -14.336 -0.778 1 94.06 113 CYS B C 1
ATOM 3135 O O . CYS B 1 113 ? 1.819 -14.25 0.405 1 94.06 113 CYS B O 1
ATOM 3137 N N . SER B 1 114 ? 1.372 -14.805 -1.706 1 90.19 114 SER B N 1
ATOM 3138 C CA . SER B 1 114 ? 0.053 -15.336 -1.374 1 90.19 114 SER B CA 1
ATOM 3139 C C . SER B 1 114 ? 0.157 -16.516 -0.422 1 90.19 114 SER B C 1
ATOM 3141 O O . SER B 1 114 ? -0.826 -16.891 0.222 1 90.19 114 SER B O 1
ATOM 3143 N N . PHE B 1 115 ? 1.277 -17.078 -0.251 1 91.19 115 PHE B N 1
ATOM 3144 C CA . PHE B 1 115 ? 1.479 -18.219 0.617 1 91.19 115 PHE B CA 1
ATOM 3145 C C . PHE B 1 115 ? 2.188 -17.812 1.903 1 91.19 115 PHE B C 1
ATOM 3147 O O . PHE B 1 115 ? 2.867 -18.641 2.531 1 91.19 115 PHE B O 1
ATOM 3154 N N . ASN B 1 116 ? 2.098 -16.562 2.107 1 91.19 116 ASN B N 1
ATOM 3155 C CA . ASN B 1 116 ? 2.635 -16.062 3.371 1 91.19 116 ASN B CA 1
ATOM 3156 C C . ASN B 1 116 ? 2.062 -16.828 4.562 1 91.19 116 ASN B C 1
ATOM 3158 O O . ASN B 1 116 ? 2.789 -17.172 5.5 1 91.19 116 ASN B O 1
ATOM 3162 N N . HIS B 1 117 ? 0.779 -17.156 4.527 1 87.44 117 HIS B N 1
ATOM 3163 C CA . HIS B 1 117 ? 0.097 -17.875 5.594 1 87.44 117 HIS B CA 1
ATOM 3164 C C . HIS B 1 117 ? 0.638 -19.297 5.727 1 87.44 117 HIS B C 1
ATOM 3166 O O . HIS B 1 117 ? 0.423 -19.953 6.746 1 87.44 117 HIS B O 1
ATOM 3172 N N . LYS B 1 118 ? 1.298 -19.75 4.777 1 87.62 118 LYS B N 1
ATOM 3173 C CA . LYS B 1 118 ? 1.894 -21.078 4.801 1 87.62 118 LYS B CA 1
ATOM 3174 C C . LYS B 1 118 ? 3.375 -21.016 5.164 1 87.62 118 LYS B C 1
ATOM 3176 O O . LYS B 1 118 ? 4.074 -22.031 5.121 1 87.62 118 LYS B O 1
ATOM 3181 N N . GLY B 1 119 ? 3.873 -19.781 5.34 1 90.5 119 GLY B N 1
ATOM 3182 C CA . GLY B 1 119 ? 5.223 -19.672 5.867 1 90.5 119 GLY B CA 1
ATOM 3183 C C . GLY B 1 119 ? 6.145 -18.859 4.977 1 90.5 119 GLY B C 1
ATOM 3184 O O . GLY B 1 119 ? 7.277 -18.547 5.359 1 90.5 119 GLY B O 1
ATOM 3185 N N . CYS B 1 120 ? 5.762 -18.516 3.789 1 93.31 120 CYS B N 1
ATOM 3186 C CA . CYS B 1 120 ? 6.625 -17.719 2.934 1 93.31 120 CYS B CA 1
ATOM 3187 C C . CYS B 1 120 ? 6.723 -16.281 3.449 1 93.31 120 CYS B C 1
ATOM 3189 O O . CYS B 1 120 ? 5.719 -15.57 3.506 1 93.31 120 CYS B O 1
ATOM 3191 N N . ALA B 1 121 ? 7.844 -15.789 3.688 1 94.31 121 ALA B N 1
ATOM 3192 C CA . ALA B 1 121 ? 8.031 -14.469 4.285 1 94.31 121 ALA B CA 1
ATOM 3193 C C . ALA B 1 121 ? 8.422 -13.438 3.227 1 94.31 121 ALA B C 1
ATOM 3195 O O . ALA B 1 121 ? 8.688 -12.281 3.549 1 94.31 121 ALA B O 1
ATOM 3196 N N . ALA B 1 122 ? 8.422 -13.836 2.035 1 94.62 122 ALA B N 1
ATOM 3197 C CA . ALA B 1 122 ? 8.938 -12.969 0.979 1 94.62 122 ALA B CA 1
ATOM 3198 C C . ALA B 1 122 ? 7.98 -11.805 0.718 1 94.62 122 ALA B C 1
ATOM 3200 O O . ALA B 1 122 ? 6.762 -11.992 0.669 1 94.62 122 ALA B O 1
ATOM 3201 N N . MET B 1 123 ? 8.484 -10.594 0.647 1 95.75 123 MET B N 1
ATOM 3202 C CA . MET B 1 123 ? 7.859 -9.43 0.021 1 95.75 123 MET B CA 1
ATOM 3203 C C . MET B 1 123 ? 8.312 -9.289 -1.427 1 95.75 123 MET B C 1
ATOM 3205 O O . MET B 1 123 ? 9.508 -9.109 -1.692 1 95.75 123 MET B O 1
ATOM 3209 N N . VAL B 1 124 ? 7.414 -9.352 -2.291 1 96.75 124 VAL B N 1
ATOM 3210 C CA . VAL B 1 124 ? 7.766 -9.469 -3.703 1 96.75 124 VAL B CA 1
ATOM 3211 C C . VAL B 1 124 ? 7.258 -8.25 -4.465 1 96.75 124 VAL B C 1
ATOM 3213 O O . VAL B 1 124 ? 6.137 -7.785 -4.238 1 96.75 124 VAL B O 1
ATOM 3216 N N . PRO B 1 125 ? 8.164 -7.734 -5.359 1 97.06 125 PRO B N 1
ATOM 3217 C CA . PRO B 1 125 ? 7.598 -6.727 -6.254 1 97.06 125 PRO B CA 1
ATOM 3218 C C . PRO B 1 125 ? 6.336 -7.207 -6.961 1 97.06 125 PRO B C 1
ATOM 3220 O O . PRO B 1 125 ? 6.27 -8.359 -7.398 1 97.06 125 PRO B O 1
ATOM 3223 N N . TYR B 1 126 ? 5.43 -6.371 -7.043 1 96.25 126 TYR B N 1
ATOM 3224 C CA . TYR B 1 126 ? 4.121 -6.773 -7.547 1 96.25 126 TYR B CA 1
ATOM 3225 C C . TYR B 1 126 ? 4.242 -7.438 -8.914 1 96.25 126 TYR B C 1
ATOM 3227 O O . TYR B 1 126 ? 3.592 -8.453 -9.172 1 96.25 126 TYR B O 1
ATOM 3235 N N . GLY B 1 127 ? 5.023 -6.914 -9.766 1 93.5 127 GLY B N 1
ATOM 3236 C CA . GLY B 1 127 ? 5.18 -7.43 -11.117 1 93.5 127 GLY B CA 1
ATOM 3237 C C . GLY B 1 127 ? 5.82 -8.805 -11.164 1 93.5 127 GLY B C 1
ATOM 3238 O O . GLY B 1 127 ? 5.75 -9.492 -12.188 1 93.5 127 GLY B O 1
ATOM 3239 N N . GLU B 1 128 ? 6.395 -9.203 -10.078 1 95.5 128 GLU B N 1
ATOM 3240 C CA . GLU B 1 128 ? 7.098 -10.484 -10.031 1 95.5 128 GLU B CA 1
ATOM 3241 C C . GLU B 1 128 ? 6.336 -11.5 -9.188 1 95.5 128 GLU B C 1
ATOM 3243 O O . GLU B 1 128 ? 6.832 -12.602 -8.938 1 95.5 128 GLU B O 1
ATOM 3248 N N . ARG B 1 129 ? 5.258 -11.102 -8.805 1 93.69 129 ARG B N 1
ATOM 3249 C CA . ARG B 1 129 ? 4.5 -11.922 -7.867 1 93.69 129 ARG B CA 1
ATOM 3250 C C . ARG B 1 129 ? 4.188 -13.289 -8.469 1 93.69 129 ARG B C 1
ATOM 3252 O O . ARG B 1 129 ? 4.41 -14.32 -7.828 1 93.69 129 ARG B O 1
ATOM 3259 N N . GLU B 1 130 ? 3.676 -13.312 -9.656 1 88.69 130 GLU B N 1
ATOM 3260 C CA . GLU B 1 130 ? 3.297 -14.57 -10.305 1 88.69 130 GLU B CA 1
ATOM 3261 C C . GLU B 1 130 ? 4.496 -15.5 -10.453 1 88.69 130 GLU B C 1
ATOM 3263 O O . GLU B 1 130 ? 4.398 -16.688 -10.18 1 88.69 130 GLU B O 1
ATOM 3268 N N . ALA B 1 131 ? 5.543 -14.977 -10.906 1 89.94 131 ALA B N 1
ATOM 3269 C CA . ALA B 1 131 ? 6.762 -15.766 -11.078 1 89.94 131 ALA B CA 1
ATOM 3270 C C . ALA B 1 131 ? 7.246 -16.328 -9.742 1 89.94 131 ALA B C 1
ATOM 3272 O O . ALA B 1 131 ? 7.617 -17.5 -9.648 1 89.94 131 ALA B O 1
ATOM 3273 N N . HIS B 1 132 ? 7.238 -15.492 -8.75 1 93.38 132 HIS B N 1
ATOM 3274 C CA . HIS B 1 132 ? 7.641 -15.945 -7.426 1 93.38 132 HIS B CA 1
ATOM 3275 C C . HIS B 1 132 ? 6.75 -17.078 -6.938 1 93.38 132 HIS B C 1
ATOM 3277 O O . HIS B 1 132 ? 7.246 -18.094 -6.453 1 93.38 132 HIS B O 1
ATOM 3283 N N . GLU B 1 133 ? 5.461 -16.828 -7.051 1 88.88 133 GLU B N 1
ATOM 3284 C CA . GLU B 1 133 ? 4.508 -17.797 -6.512 1 88.88 133 GLU B CA 1
ATOM 3285 C C . GLU B 1 133 ? 4.602 -19.141 -7.246 1 88.88 133 GLU B C 1
ATOM 3287 O O . GLU B 1 133 ? 4.387 -20.188 -6.648 1 88.88 133 GLU B O 1
ATOM 3292 N N . ALA B 1 134 ? 4.961 -19.078 -8.5 1 83 134 ALA B N 1
ATOM 3293 C CA . ALA B 1 134 ? 5.145 -20.297 -9.289 1 83 134 ALA B CA 1
ATOM 3294 C C . ALA B 1 134 ? 6.348 -21.094 -8.797 1 83 134 ALA B C 1
ATOM 3296 O O . ALA B 1 134 ? 6.367 -22.328 -8.883 1 83 134 ALA B O 1
ATOM 3297 N N . ALA B 1 135 ? 7.234 -20.438 -8.227 1 83.38 135 ALA B N 1
ATOM 3298 C CA . ALA B 1 135 ? 8.477 -21.078 -7.809 1 83.38 135 ALA B CA 1
ATOM 3299 C C . ALA B 1 135 ? 8.539 -21.203 -6.289 1 83.38 135 ALA B C 1
ATOM 3301 O O . ALA B 1 135 ? 9.484 -21.781 -5.75 1 83.38 135 ALA B O 1
ATOM 3302 N N . CYS B 1 136 ? 7.578 -20.734 -5.648 1 87.88 136 CYS B N 1
ATOM 3303 C CA . CYS B 1 136 ? 7.594 -20.672 -4.191 1 87.88 136 CYS B CA 1
ATOM 3304 C C . CYS B 1 136 ? 7.523 -22.078 -3.586 1 87.88 136 CYS B C 1
ATOM 3306 O O . CYS B 1 136 ? 6.676 -22.875 -3.971 1 87.88 136 CYS B O 1
ATOM 3308 N N . ALA B 1 137 ? 8.352 -22.297 -2.646 1 84.19 137 ALA B N 1
ATOM 3309 C CA . ALA B 1 137 ? 8.43 -23.594 -1.984 1 84.19 137 ALA B CA 1
ATOM 3310 C C . ALA B 1 137 ? 7.18 -23.859 -1.143 1 84.19 137 ALA B C 1
ATOM 3312 O O . ALA B 1 137 ? 6.867 -25 -0.82 1 84.19 137 ALA B O 1
ATOM 3313 N N . HIS B 1 138 ? 6.52 -22.766 -0.83 1 89.31 138 HIS B N 1
ATOM 3314 C CA . HIS B 1 138 ? 5.352 -22.891 0.034 1 89.31 138 HIS B CA 1
ATOM 3315 C C . HIS B 1 138 ? 4.074 -23.062 -0.787 1 89.31 138 HIS B C 1
ATOM 3317 O O . HIS B 1 138 ? 3.006 -23.328 -0.233 1 89.31 138 HIS B O 1
ATOM 3323 N N . SER B 1 139 ? 4.211 -22.797 -2.043 1 88.81 139 SER B N 1
ATOM 3324 C CA . SER B 1 139 ? 3.053 -23 -2.908 1 88.81 139 SER B CA 1
ATOM 3325 C C . SER B 1 139 ? 2.666 -24.469 -2.963 1 88.81 139 SER B C 1
ATOM 3327 O O . SER B 1 139 ? 3.529 -25.344 -2.916 1 88.81 139 SER B O 1
ATOM 3329 N N . PRO B 1 140 ? 1.304 -24.688 -2.953 1 87.12 140 PRO B N 1
ATOM 3330 C CA . PRO B 1 140 ? 0.893 -26.078 -3.131 1 87.12 140 PRO B CA 1
ATOM 3331 C C . PRO B 1 140 ? 1.38 -26.688 -4.449 1 87.12 140 PRO B C 1
ATOM 3333 O O . PRO B 1 140 ? 1.39 -26 -5.477 1 87.12 140 PRO B O 1
ATOM 3336 N N . CYS B 1 141 ? 1.891 -27.828 -4.316 1 90.19 141 CYS B N 1
ATOM 3337 C CA . CYS B 1 141 ? 2.352 -28.562 -5.488 1 90.19 141 CYS B CA 1
ATOM 3338 C C . CYS B 1 141 ? 1.533 -29.828 -5.691 1 90.19 141 CYS B C 1
ATOM 3340 O O . CYS B 1 141 ? 1.194 -30.516 -4.727 1 90.19 141 CYS B O 1
ATOM 3342 N N . TYR B 1 142 ? 1.182 -30.031 -6.941 1 91.75 142 TYR B N 1
ATOM 3343 C CA . TYR B 1 142 ? 0.387 -31.219 -7.246 1 91.75 142 TYR B CA 1
ATOM 3344 C C . TYR B 1 142 ? 1.27 -32.344 -7.758 1 91.75 142 TYR B C 1
ATOM 3346 O O . TYR B 1 142 ? 2.328 -32.094 -8.344 1 91.75 142 TYR B O 1
ATOM 3354 N N . CYS B 1 143 ? 0.867 -33.562 -7.379 1 93.12 143 CYS B N 1
ATOM 3355 C CA . CYS B 1 143 ? 1.533 -34.781 -7.867 1 93.12 143 CYS B CA 1
ATOM 3356 C C . CYS B 1 143 ? 0.894 -35.281 -9.156 1 93.12 143 CYS B C 1
ATOM 3358 O O . CYS B 1 143 ? -0.332 -35.375 -9.25 1 93.12 143 CYS B O 1
ATOM 3360 N N . PRO B 1 144 ? 1.673 -35.5 -10.164 1 92 144 PRO B N 1
ATOM 3361 C CA . PRO B 1 144 ? 1.108 -35.969 -11.445 1 92 144 PRO B CA 1
ATOM 3362 C C . PRO B 1 144 ? 0.575 -37.375 -11.383 1 92 144 PRO B C 1
ATOM 3364 O O . PRO B 1 144 ? -0.089 -37.844 -12.32 1 92 144 PRO B O 1
ATOM 3367 N N . ILE B 1 145 ? 0.91 -38.125 -10.375 1 92.25 145 ILE B N 1
ATOM 3368 C CA . ILE B 1 145 ? 0.412 -39.469 -10.219 1 92.25 145 ILE B CA 1
ATOM 3369 C C . ILE B 1 145 ? -1.027 -39.438 -9.711 1 92.25 145 ILE B C 1
ATOM 3371 O O . ILE B 1 145 ? -1.305 -38.875 -8.656 1 92.25 145 ILE B O 1
ATOM 3375 N N . ARG B 1 146 ? -1.857 -40 -10.484 1 87.19 146 ARG B N 1
ATOM 3376 C CA . ARG B 1 146 ? -3.27 -40.031 -10.117 1 87.19 146 ARG B CA 1
ATOM 3377 C C . ARG B 1 146 ? -3.482 -40.75 -8.797 1 87.19 146 ARG B C 1
ATOM 3379 O O . ARG B 1 146 ? -2.887 -41.812 -8.562 1 87.19 146 ARG B O 1
ATOM 3386 N N . GLY B 1 147 ? -4.203 -40.125 -7.91 1 85.31 147 GLY B N 1
ATOM 3387 C CA . GLY B 1 147 ? -4.551 -40.781 -6.66 1 85.31 147 GLY B CA 1
ATOM 3388 C C . GLY B 1 147 ? -3.561 -40.5 -5.547 1 85.31 147 GLY B C 1
ATOM 3389 O O . GLY B 1 147 ? -3.674 -41.031 -4.453 1 85.31 147 GLY B O 1
ATOM 3390 N N . CYS B 1 148 ? -2.59 -39.75 -5.77 1 91.44 148 CYS B N 1
ATOM 3391 C CA . CYS B 1 148 ? -1.638 -39.438 -4.715 1 91.44 148 CYS B CA 1
ATOM 3392 C C . CYS B 1 148 ? -2.352 -38.844 -3.502 1 91.44 148 CYS B C 1
ATOM 3394 O O . CYS B 1 148 ? -3.025 -37.812 -3.607 1 91.44 148 CYS B O 1
ATOM 3396 N N . SER B 1 149 ? -2.221 -39.344 -2.322 1 86.19 149 SER B N 1
ATOM 3397 C CA . SER B 1 149 ? -2.914 -38.969 -1.1 1 86.19 149 SER B CA 1
ATOM 3398 C C . SER B 1 149 ? -2.322 -37.688 -0.518 1 86.19 149 SER B C 1
ATOM 3400 O O . SER B 1 149 ? -2.967 -37 0.285 1 86.19 149 SER B O 1
ATOM 3402 N N . SER B 1 150 ? -1.143 -37.406 -0.846 1 85.81 150 SER B N 1
ATOM 3403 C CA . SER B 1 150 ? -0.451 -36.25 -0.278 1 85.81 150 SER B CA 1
ATOM 3404 C C . SER B 1 150 ? -0.694 -35 -1.11 1 85.81 150 SER B C 1
ATOM 3406 O O . SER B 1 150 ? -0.246 -33.906 -0.746 1 85.81 150 SER B O 1
ATOM 3408 N N . SER B 1 151 ? -1.455 -35.219 -2.189 1 86.31 151 SER B N 1
ATOM 3409 C CA . SER B 1 151 ? -1.66 -34.094 -3.096 1 86.31 151 SER B CA 1
ATOM 3410 C C . SER B 1 151 ? -2.844 -33.25 -2.654 1 86.31 151 SER B C 1
ATOM 3412 O O . SER B 1 151 ? -3.916 -33.75 -2.346 1 86.31 151 SER B O 1
ATOM 3414 N N . PRO B 1 152 ? -2.629 -31.875 -2.465 1 88.06 152 PRO B N 1
ATOM 3415 C CA . PRO B 1 152 ? -1.389 -31.156 -2.758 1 88.06 152 PRO B CA 1
ATOM 3416 C C . PRO B 1 152 ? -0.418 -31.141 -1.578 1 88.06 152 PRO B C 1
ATOM 3418 O O . PRO B 1 152 ? -0.825 -31.375 -0.438 1 88.06 152 PRO B O 1
ATOM 3421 N N . TYR B 1 153 ? 0.831 -31.031 -1.936 1 88.31 153 TYR B N 1
ATOM 3422 C CA . TYR B 1 153 ? 1.887 -30.938 -0.933 1 88.31 153 TYR B CA 1
ATOM 3423 C C . TYR B 1 153 ? 2.678 -29.641 -1.089 1 88.31 153 TYR B C 1
ATOM 3425 O O . TYR B 1 153 ? 2.438 -28.875 -2.018 1 88.31 153 TYR B O 1
ATOM 3433 N N . SER B 1 154 ? 3.521 -29.297 -0.04 1 86.81 154 SER B N 1
ATOM 3434 C CA . SER B 1 154 ? 4.34 -28.094 -0.117 1 86.81 154 SER B CA 1
ATOM 3435 C C . SER B 1 154 ? 5.719 -28.328 0.496 1 86.81 154 SER B C 1
ATOM 3437 O O . SER B 1 154 ? 5.934 -29.312 1.206 1 86.81 154 SER B O 1
ATOM 3439 N N . GLY B 1 155 ? 6.66 -27.469 0.051 1 82.56 155 GLY B N 1
ATOM 3440 C CA . GLY B 1 155 ? 7.934 -27.406 0.752 1 82.56 155 GLY B CA 1
ATOM 3441 C C . GLY B 1 155 ? 9.008 -28.25 0.11 1 82.56 155 GLY B C 1
ATOM 3442 O O . GLY B 1 155 ? 10.18 -28.188 0.496 1 82.56 155 GLY B O 1
ATOM 3443 N N . VAL B 1 156 ? 8.602 -29.109 -0.789 1 84.62 156 VAL B N 1
ATOM 3444 C CA . VAL B 1 156 ? 9.594 -29.984 -1.412 1 84.62 156 VAL B CA 1
ATOM 3445 C C . VAL B 1 156 ? 9.406 -29.969 -2.928 1 84.62 156 VAL B C 1
ATOM 3447 O O . VAL B 1 156 ? 8.336 -29.625 -3.428 1 84.62 156 VAL B O 1
ATOM 3450 N N . SER B 1 157 ? 10.508 -30.344 -3.633 1 85.88 157 SER B N 1
ATOM 3451 C CA . SER B 1 157 ? 10.43 -30.453 -5.086 1 85.88 157 SER B CA 1
ATOM 3452 C C . SER B 1 157 ? 9.617 -31.672 -5.516 1 85.88 157 SER B C 1
ATOM 3454 O O . SER B 1 157 ? 9.367 -32.562 -4.715 1 85.88 157 SER B O 1
ATOM 3456 N N . LEU B 1 158 ? 9.219 -31.578 -6.727 1 90.81 158 LEU B N 1
ATOM 3457 C CA . LEU B 1 158 ? 8.445 -32.688 -7.254 1 90.81 158 LEU B CA 1
ATOM 3458 C C . LEU B 1 158 ? 9.258 -34 -7.195 1 90.81 158 LEU B C 1
ATOM 3460 O O . LEU B 1 158 ? 8.734 -35.031 -6.801 1 90.81 158 LEU B O 1
ATOM 3464 N N . VAL B 1 159 ? 10.523 -33.906 -7.559 1 90.19 159 VAL B N 1
ATOM 3465 C CA . VAL B 1 159 ? 11.391 -35.062 -7.527 1 90.19 159 VAL B CA 1
ATOM 3466 C C . VAL B 1 159 ? 11.484 -35.625 -6.098 1 90.19 159 VAL B C 1
ATOM 3468 O O . VAL B 1 159 ? 11.352 -36.812 -5.871 1 90.19 159 VAL B O 1
ATOM 3471 N N . GLU B 1 160 ? 11.672 -34.75 -5.191 1 89.62 160 GLU B N 1
ATOM 3472 C CA . GLU B 1 160 ? 11.766 -35.156 -3.789 1 89.62 160 GLU B CA 1
ATOM 3473 C C . GLU B 1 160 ? 10.461 -35.781 -3.301 1 89.62 160 GLU B C 1
ATOM 3475 O O . GLU B 1 160 ? 10.484 -36.75 -2.555 1 89.62 160 GLU B O 1
ATOM 3480 N N . HIS B 1 161 ? 9.398 -35.188 -3.668 1 92.94 161 HIS B N 1
ATOM 3481 C CA . HIS B 1 161 ? 8.094 -35.75 -3.311 1 92.94 161 HIS B CA 1
ATOM 3482 C C . HIS B 1 161 ? 7.949 -37.188 -3.805 1 92.94 161 HIS B C 1
ATOM 3484 O O . HIS B 1 161 ? 7.539 -38.062 -3.047 1 92.94 161 HIS B O 1
ATOM 3490 N N . LEU B 1 162 ? 8.289 -37.375 -5.051 1 93.62 162 LEU B N 1
ATOM 3491 C CA . LEU B 1 162 ? 8.148 -38.688 -5.652 1 93.62 162 LEU B CA 1
ATOM 3492 C C . LEU B 1 162 ? 9.055 -39.719 -4.957 1 93.62 162 LEU B C 1
ATOM 3494 O O . LEU B 1 162 ? 8.641 -40.844 -4.699 1 93.62 162 LEU B O 1
ATOM 3498 N N . GLU B 1 163 ? 10.203 -39.312 -4.609 1 90.25 163 GLU B N 1
ATOM 3499 C CA . GLU B 1 163 ? 11.156 -40.188 -3.943 1 90.25 163 GLU B CA 1
ATOM 3500 C C . GLU B 1 163 ? 10.695 -40.531 -2.527 1 90.25 163 GLU B C 1
ATOM 3502 O O . GLU B 1 163 ? 10.875 -41.656 -2.066 1 90.25 163 GLU B O 1
ATOM 3507 N N . ARG B 1 164 ? 10.109 -39.625 -1.936 1 91.88 164 ARG B N 1
ATOM 3508 C CA . ARG B 1 164 ? 9.766 -39.781 -0.526 1 91.88 164 ARG B CA 1
ATOM 3509 C C . ARG B 1 164 ? 8.383 -40.406 -0.369 1 91.88 164 ARG B C 1
ATOM 3511 O O . ARG B 1 164 ? 8.18 -41.281 0.484 1 91.88 164 ARG B O 1
ATOM 3518 N N . LYS B 1 165 ? 7.422 -40 -1.153 1 94.44 165 LYS B N 1
ATOM 3519 C CA . LYS B 1 165 ? 6.027 -40.344 -0.933 1 94.44 165 LYS B CA 1
ATOM 3520 C C . LYS B 1 165 ? 5.609 -41.5 -1.855 1 94.44 165 LYS B C 1
ATOM 3522 O O . LYS B 1 165 ? 4.578 -42.125 -1.632 1 94.44 165 LYS B O 1
ATOM 3527 N N . HIS B 1 166 ? 6.426 -41.719 -2.846 1 94.06 166 HIS B N 1
ATOM 3528 C CA . HIS B 1 166 ? 6.109 -42.812 -3.771 1 94.06 166 HIS B CA 1
ATOM 3529 C C . HIS B 1 166 ? 7.293 -43.75 -3.943 1 94.06 166 HIS B C 1
ATOM 3531 O O . HIS B 1 166 ? 7.742 -44 -5.066 1 94.06 166 HIS B O 1
ATOM 3537 N N . PRO B 1 167 ? 7.73 -44.344 -2.912 1 91.5 167 PRO B N 1
ATOM 3538 C CA . PRO B 1 167 ? 8.867 -45.25 -3 1 91.5 167 PRO B CA 1
ATOM 3539 C C . PRO B 1 167 ? 8.547 -46.531 -3.809 1 91.5 167 PRO B C 1
ATOM 3541 O O . PRO B 1 167 ? 9.453 -47.219 -4.27 1 91.5 167 PRO B O 1
ATOM 3544 N N . GLU B 1 168 ? 7.293 -46.75 -4.035 1 90.25 168 GLU B N 1
ATOM 3545 C CA . GLU B 1 168 ? 6.848 -47.969 -4.719 1 90.25 168 GLU B CA 1
ATOM 3546 C C . GLU B 1 168 ? 7.09 -47.875 -6.223 1 90.25 168 GLU B C 1
ATOM 3548 O O . GLU B 1 168 ? 7.074 -48.875 -6.926 1 90.25 168 GLU B O 1
ATOM 3553 N N . ILE B 1 169 ? 7.344 -46.656 -6.668 1 92.5 169 ILE B N 1
ATOM 3554 C CA . ILE B 1 169 ? 7.496 -46.531 -8.109 1 92.5 169 ILE B CA 1
ATOM 3555 C C . ILE B 1 169 ? 8.898 -46.969 -8.523 1 92.5 169 ILE B C 1
ATOM 3557 O O . ILE B 1 169 ? 9.875 -46.688 -7.816 1 92.5 169 ILE B O 1
ATOM 3561 N N . GLY B 1 170 ? 8.961 -47.688 -9.633 1 93.06 170 GLY B N 1
ATOM 3562 C CA . GLY B 1 170 ? 10.234 -48.188 -10.125 1 93.06 170 GLY B CA 1
ATOM 3563 C C . GLY B 1 170 ? 11.141 -47.094 -10.672 1 93.06 170 GLY B C 1
ATOM 3564 O O . GLY B 1 170 ? 10.688 -45.969 -10.922 1 93.06 170 GLY B O 1
ATOM 3565 N N . ARG B 1 171 ? 12.461 -47.469 -10.719 1 93.62 171 ARG B N 1
ATOM 3566 C CA . ARG B 1 171 ? 13.477 -46.594 -11.297 1 93.62 171 ARG B CA 1
ATOM 3567 C C . ARG B 1 171 ? 14.242 -47.312 -12.406 1 93.62 171 ARG B C 1
ATOM 3569 O O . ARG B 1 171 ? 14.625 -48.469 -12.258 1 93.62 171 ARG B O 1
ATOM 3576 N N . THR B 1 172 ? 14.305 -46.625 -13.531 1 94.5 172 THR B N 1
ATOM 3577 C CA . THR B 1 172 ? 15.023 -47.188 -14.664 1 94.5 172 THR B CA 1
ATOM 3578 C C . THR B 1 172 ? 15.977 -46.188 -15.273 1 94.5 172 THR B C 1
ATOM 3580 O O . THR B 1 172 ? 15.641 -45 -15.383 1 94.5 172 THR B O 1
ATOM 3583 N N . ARG B 1 173 ? 17.219 -46.594 -15.547 1 94.19 173 ARG B N 1
ATOM 3584 C CA . ARG B 1 173 ? 18.188 -45.75 -16.234 1 94.19 173 ARG B CA 1
ATOM 3585 C C . ARG B 1 173 ? 18.297 -46.094 -17.703 1 94.19 173 ARG B C 1
ATOM 3587 O O . ARG B 1 173 ? 18.312 -47.281 -18.078 1 94.19 173 ARG B O 1
ATOM 3594 N N . VAL B 1 174 ? 18.266 -45.094 -18.5 1 94.94 174 VAL B N 1
ATOM 3595 C CA . VAL B 1 174 ? 18.328 -45.312 -19.938 1 94.94 174 VAL B CA 1
ATOM 3596 C C . VAL B 1 174 ? 19.422 -44.469 -20.547 1 94.94 174 VAL B C 1
ATOM 3598 O O . VAL B 1 174 ? 19.797 -43.438 -19.984 1 94.94 174 VAL B O 1
ATOM 3601 N N . ASP B 1 175 ? 19.922 -44.906 -21.719 1 93.31 175 ASP B N 1
ATOM 3602 C CA . ASP B 1 175 ? 20.922 -44.156 -22.453 1 93.31 175 ASP B CA 1
ATOM 3603 C C . ASP B 1 175 ? 20.281 -43.25 -23.5 1 93.31 175 ASP B C 1
ATOM 3605 O O . ASP B 1 175 ? 19.172 -43.531 -23.969 1 93.31 175 ASP B O 1
ATOM 3609 N N . ARG B 1 176 ? 21.047 -42.25 -23.828 1 91.5 176 ARG B N 1
ATOM 3610 C CA . ARG B 1 176 ? 20.547 -41.281 -24.781 1 91.5 176 ARG B CA 1
ATOM 3611 C C . ARG B 1 176 ? 20.297 -41.938 -26.141 1 91.5 176 ARG B C 1
ATOM 3613 O O . ARG B 1 176 ? 21.109 -42.75 -26.609 1 91.5 176 ARG B O 1
ATOM 3620 N N . THR B 1 177 ? 19.203 -41.688 -26.75 1 91.88 177 THR B N 1
ATOM 3621 C CA . THR B 1 177 ? 18.859 -42.062 -28.109 1 91.88 177 THR B CA 1
ATOM 3622 C C . THR B 1 177 ? 18.781 -43.594 -28.25 1 91.88 177 THR B C 1
ATOM 3624 O O . THR B 1 177 ? 19.094 -44.156 -29.312 1 91.88 177 THR B O 1
ATOM 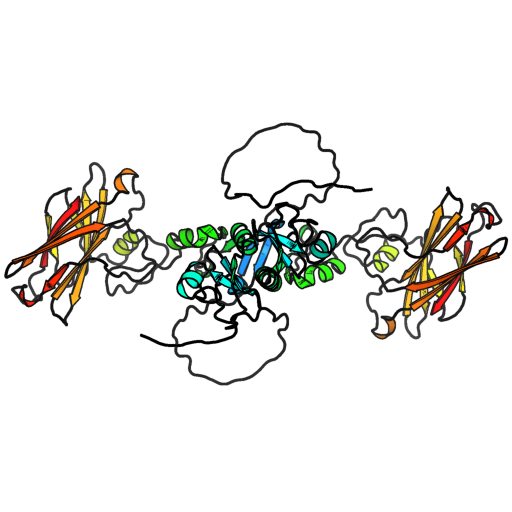3627 N N . THR B 1 178 ? 18.578 -44.219 -27.172 1 94 178 THR B N 1
ATOM 3628 C CA . THR B 1 178 ? 18.406 -45.688 -27.188 1 94 178 THR B CA 1
ATOM 3629 C C . THR B 1 178 ? 16.969 -46.062 -26.797 1 94 178 THR B C 1
ATOM 3631 O O . THR B 1 178 ? 16.438 -45.562 -25.797 1 94 178 THR B O 1
ATOM 3634 N N . LEU B 1 179 ? 16.438 -46.875 -27.656 1 95.56 179 LEU B N 1
ATOM 3635 C CA . LEU B 1 179 ? 15.117 -47.406 -27.312 1 95.56 179 LEU B CA 1
ATOM 3636 C C . LEU B 1 179 ? 15.234 -48.469 -26.219 1 95.56 179 LEU B C 1
ATOM 3638 O O . LEU B 1 179 ? 15.812 -49.531 -26.438 1 95.56 179 LEU B O 1
ATOM 3642 N N . SER B 1 180 ? 14.734 -48.188 -25.047 1 95.88 180 SER B N 1
ATOM 3643 C CA . SER B 1 180 ? 14.883 -49.062 -23.891 1 95.88 180 SER B CA 1
ATOM 3644 C C . SER B 1 180 ? 13.539 -49.656 -23.484 1 95.88 180 SER B C 1
ATOM 3646 O O . SER B 1 180 ? 12.547 -48.938 -23.359 1 95.88 180 SER B O 1
ATOM 3648 N N . PRO B 1 181 ? 13.5 -50.969 -23.344 1 94.56 181 PRO B N 1
ATOM 3649 C CA . PRO B 1 181 ? 12.266 -51.594 -22.891 1 94.56 181 PRO B CA 1
ATOM 3650 C C . PRO B 1 181 ? 12.047 -51.438 -21.391 1 94.56 181 PRO B C 1
ATOM 3652 O O . PRO B 1 181 ? 13 -51.531 -20.609 1 94.56 181 PRO B O 1
ATOM 3655 N N . LEU B 1 182 ? 10.867 -51.094 -21.016 1 93.44 182 LEU B N 1
ATOM 3656 C CA . LEU B 1 182 ? 10.43 -51 -19.625 1 93.44 182 LEU B CA 1
ATOM 3657 C C . LEU B 1 182 ? 9.141 -51.812 -19.406 1 93.44 182 LEU B C 1
ATOM 3659 O O . LEU B 1 182 ? 8.18 -51.656 -20.172 1 93.44 182 LEU B O 1
ATOM 3663 N N . ARG B 1 183 ? 9.125 -52.688 -18.453 1 90.81 183 ARG B N 1
ATOM 3664 C CA . ARG B 1 183 ? 7.906 -53.406 -18.141 1 90.81 183 ARG B CA 1
ATOM 3665 C C . ARG B 1 183 ? 7.16 -52.75 -16.984 1 90.81 183 ARG B C 1
ATOM 3667 O O . ARG B 1 183 ? 7.664 -52.719 -15.852 1 90.81 183 ARG B O 1
ATOM 3674 N N . MET B 1 184 ? 6.047 -52.281 -17.312 1 90 184 MET B N 1
ATOM 3675 C CA . MET B 1 184 ? 5.203 -51.688 -16.281 1 90 184 MET B CA 1
ATOM 3676 C C . MET B 1 184 ? 4.301 -52.719 -15.641 1 90 184 MET B C 1
ATOM 3678 O O . MET B 1 184 ? 3.455 -53.312 -16.312 1 90 184 MET B O 1
ATOM 3682 N N . CYS B 1 185 ? 4.516 -52.938 -14.336 1 86.12 185 CYS B N 1
ATOM 3683 C CA . CYS B 1 185 ? 3.711 -53.938 -13.641 1 86.12 185 CYS B CA 1
ATOM 3684 C C . CYS B 1 185 ? 2.283 -53.438 -13.438 1 86.12 185 CYS B C 1
ATOM 3686 O O . CYS B 1 185 ? 2.021 -52.219 -13.508 1 86.12 185 CYS B O 1
ATOM 3688 N N . HIS B 1 186 ? 1.49 -54.5 -13.172 1 81.19 186 HIS B N 1
ATOM 3689 C CA . HIS B 1 186 ? 0.101 -54.156 -12.883 1 81.19 186 HIS B CA 1
ATOM 3690 C C . HIS B 1 186 ? -0.012 -53.312 -11.617 1 81.19 186 HIS B C 1
ATOM 3692 O O . HIS B 1 186 ? 0.616 -53.625 -10.602 1 81.19 186 HIS B O 1
ATOM 3698 N N . GLY B 1 187 ? -0.575 -52.219 -11.664 1 83.25 187 GLY B N 1
ATOM 3699 C CA . GLY B 1 187 ? -0.788 -51.375 -10.492 1 83.25 187 GLY B CA 1
ATOM 3700 C C . GLY B 1 187 ? 0.244 -50.281 -10.344 1 83.25 187 GLY B C 1
ATOM 3701 O O . GLY B 1 187 ? 0.103 -49.406 -9.484 1 83.25 187 GLY B O 1
ATOM 3702 N N . GLU B 1 188 ? 1.357 -50.531 -11.078 1 90.06 188 GLU B N 1
ATOM 3703 C CA . GLU B 1 188 ? 2.369 -49.469 -11.047 1 90.06 188 GLU B CA 1
ATOM 3704 C C . GLU B 1 188 ? 1.862 -48.188 -11.711 1 90.06 188 GLU B C 1
ATOM 3706 O O . GLU B 1 188 ? 1.622 -48.156 -12.922 1 90.06 188 GLU B O 1
ATOM 3711 N N . PRO B 1 189 ? 1.69 -47.125 -10.922 1 93.19 189 PRO B N 1
ATOM 3712 C CA . PRO B 1 189 ? 1.088 -45.938 -11.492 1 93.19 189 PRO B CA 1
ATOM 3713 C C . PRO B 1 189 ? 2.084 -45.094 -12.289 1 93.19 189 PRO B C 1
ATOM 3715 O O . PRO B 1 189 ? 1.683 -44.219 -13.07 1 93.19 189 PRO B O 1
ATOM 3718 N N . ALA B 1 190 ? 3.379 -45.344 -12.008 1 96.31 190 ALA B N 1
ATOM 3719 C CA . ALA B 1 190 ? 4.383 -44.531 -12.703 1 96.31 190 ALA B CA 1
ATOM 3720 C C . ALA B 1 190 ? 5.77 -45.156 -12.578 1 96.31 190 ALA B C 1
ATOM 3722 O O . ALA B 1 190 ? 5.957 -46.125 -11.82 1 96.31 190 ALA B O 1
ATOM 3723 N N . ARG B 1 191 ? 6.707 -44.719 -13.422 1 95.56 191 ARG B N 1
ATOM 3724 C CA . ARG B 1 191 ? 8.102 -45.125 -13.414 1 95.56 191 ARG B CA 1
ATOM 3725 C C . ARG B 1 191 ? 9.031 -43.938 -13.594 1 95.56 191 ARG B C 1
ATOM 3727 O O . ARG B 1 191 ? 8.797 -43.094 -14.461 1 95.56 191 ARG B O 1
ATOM 3734 N N . LEU B 1 192 ? 10.023 -43.812 -12.688 1 95.75 192 LEU B N 1
ATOM 3735 C CA . LEU B 1 192 ? 11.055 -42.812 -12.891 1 95.75 192 LEU B CA 1
ATOM 3736 C C . LEU B 1 192 ? 12.094 -43.312 -13.906 1 95.75 192 LEU B C 1
ATOM 3738 O O . LEU B 1 192 ? 12.641 -44.406 -13.766 1 95.75 192 LEU B O 1
ATOM 3742 N N . VAL B 1 193 ? 12.328 -42.438 -14.906 1 95.56 193 VAL B N 1
ATOM 3743 C CA . VAL B 1 193 ? 13.289 -42.781 -15.953 1 95.56 193 VAL B CA 1
ATOM 3744 C C . VAL B 1 193 ? 14.43 -41.781 -15.945 1 95.56 193 VAL B C 1
ATOM 3746 O O . VAL B 1 193 ? 14.227 -40.594 -16.25 1 95.56 193 VAL B O 1
ATOM 3749 N N . TYR B 1 194 ? 15.617 -42.25 -15.688 1 93.19 194 TYR B N 1
ATOM 3750 C CA . TYR B 1 194 ? 16.797 -41.406 -15.609 1 93.19 194 TYR B CA 1
ATOM 3751 C C . TYR B 1 194 ? 17.594 -41.438 -16.906 1 93.19 194 TYR B C 1
ATOM 3753 O O . TYR B 1 194 ? 17.953 -42.531 -17.375 1 93.19 194 TYR B O 1
ATOM 3761 N N . LEU B 1 195 ? 17.797 -40.312 -17.453 1 92.81 195 LEU B N 1
ATOM 3762 C CA . LEU B 1 195 ? 18.656 -40.219 -18.625 1 92.81 195 LEU B CA 1
ATOM 3763 C C . LEU B 1 195 ? 20.125 -40.156 -18.219 1 92.81 195 LEU B C 1
ATOM 3765 O O . LEU B 1 195 ? 20.547 -39.188 -17.578 1 92.81 195 LEU B O 1
ATOM 3769 N N . ALA B 1 196 ? 20.797 -41.156 -18.656 1 88.81 196 ALA B N 1
ATOM 3770 C CA . ALA B 1 196 ? 22.188 -41.281 -18.25 1 88.81 196 ALA B CA 1
ATOM 3771 C C . ALA B 1 196 ? 23.047 -40.188 -18.891 1 88.81 196 ALA B C 1
ATOM 3773 O O . ALA B 1 196 ? 22.844 -39.844 -20.047 1 88.81 196 ALA B O 1
ATOM 3774 N N . GLY B 1 197 ? 23.875 -39.594 -18.016 1 81.94 197 GLY B N 1
ATOM 3775 C CA . GLY B 1 197 ? 24.922 -38.688 -18.484 1 81.94 197 GLY B CA 1
ATOM 3776 C C . GLY B 1 197 ? 26.312 -39.188 -18.156 1 81.94 197 GLY B C 1
ATOM 3777 O O . GLY B 1 197 ? 26.516 -40.312 -17.734 1 81.94 197 GLY B O 1
ATOM 3778 N N . ASP B 1 198 ? 27.328 -38.406 -18.516 1 78.88 198 ASP B N 1
ATOM 3779 C CA . ASP B 1 198 ? 28.719 -38.812 -18.328 1 78.88 198 ASP B CA 1
ATOM 3780 C C . ASP B 1 198 ? 29.047 -38.969 -16.844 1 78.88 198 ASP B C 1
ATOM 3782 O O . ASP B 1 198 ? 29.578 -40 -16.438 1 78.88 198 ASP B O 1
ATOM 3786 N N . ASP B 1 199 ? 28.75 -38.094 -16.016 1 77.56 199 ASP B N 1
ATOM 3787 C CA . ASP B 1 199 ? 29.094 -38.156 -14.609 1 77.56 199 ASP B CA 1
ATOM 3788 C C . ASP B 1 199 ? 27.859 -38.25 -13.734 1 77.56 199 ASP B C 1
ATOM 3790 O O . ASP B 1 199 ? 27.922 -38.781 -12.609 1 77.56 199 ASP B O 1
ATOM 3794 N N . ARG B 1 200 ? 26.812 -37.719 -14.266 1 79.44 200 ARG B N 1
ATOM 3795 C CA . ARG B 1 200 ? 25.547 -37.719 -13.539 1 79.44 200 ARG B CA 1
ATOM 3796 C C . ARG B 1 200 ? 24.359 -37.844 -14.5 1 79.44 200 ARG B C 1
ATOM 3798 O O . ARG B 1 200 ? 24.531 -37.656 -15.711 1 79.44 200 ARG B O 1
ATOM 3805 N N . ASP B 1 201 ? 23.281 -38.188 -13.891 1 81.38 201 ASP B N 1
ATOM 3806 C CA . ASP B 1 201 ? 22.078 -38.25 -14.719 1 81.38 201 ASP B CA 1
ATOM 3807 C C . ASP B 1 201 ? 21.781 -36.906 -15.359 1 81.38 201 ASP B C 1
ATOM 3809 O O . ASP B 1 201 ? 21.859 -35.875 -14.695 1 81.38 201 ASP B O 1
ATOM 3813 N N . ARG B 1 202 ? 21.531 -36.906 -16.594 1 79.56 202 ARG B N 1
ATOM 3814 C CA . ARG B 1 202 ? 21.281 -35.688 -17.359 1 79.56 202 ARG B CA 1
ATOM 3815 C C . ARG B 1 202 ? 19.875 -35.125 -17.078 1 79.56 202 ARG B C 1
ATOM 3817 O O . ARG B 1 202 ? 19.688 -33.906 -17.016 1 79.56 202 ARG B O 1
ATOM 3824 N N . ALA B 1 203 ? 18.969 -36.031 -16.969 1 90.44 203 ALA B N 1
ATOM 3825 C CA . ALA B 1 203 ? 17.578 -35.625 -16.781 1 90.44 203 ALA B CA 1
ATOM 3826 C C . ALA B 1 203 ? 16.766 -36.75 -16.141 1 90.44 203 ALA B C 1
ATOM 3828 O O . ALA B 1 203 ? 17.172 -37.906 -16.156 1 90.44 203 ALA B O 1
ATOM 3829 N N . VAL B 1 204 ? 15.734 -36.344 -15.531 1 92.12 204 VAL B N 1
ATOM 3830 C CA . VAL B 1 204 ? 14.812 -37.312 -14.93 1 92.12 204 VAL B CA 1
ATOM 383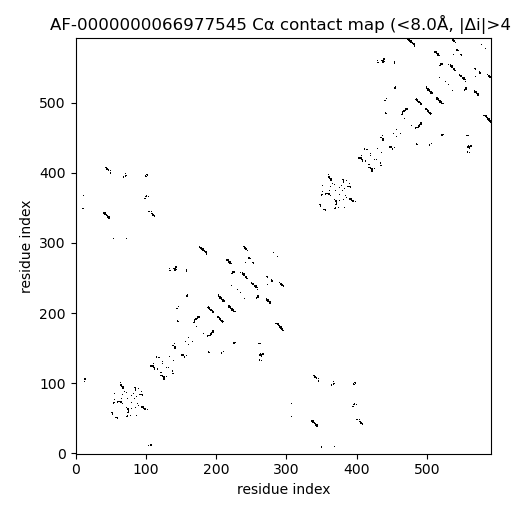1 C C . VAL B 1 204 ? 13.422 -37.125 -15.523 1 92.12 204 VAL B C 1
ATOM 3833 O O . VAL B 1 204 ? 12.945 -36 -15.672 1 92.12 204 VAL B O 1
ATOM 3836 N N . PHE B 1 205 ? 12.805 -38.25 -15.898 1 94.75 205 PHE B N 1
ATOM 3837 C CA . PHE B 1 205 ? 11.453 -38.25 -16.438 1 94.75 205 PHE B CA 1
ATOM 3838 C C . PHE B 1 205 ? 10.531 -39.125 -15.586 1 94.75 205 PHE B C 1
ATOM 3840 O O . PHE B 1 205 ? 11 -40.031 -14.891 1 94.75 205 PHE B O 1
ATOM 3847 N N . LEU B 1 206 ? 9.336 -38.75 -15.609 1 95.94 206 LEU B N 1
ATOM 3848 C CA . LEU B 1 206 ? 8.289 -39.562 -15.016 1 95.94 206 LEU B CA 1
ATOM 3849 C C . LEU B 1 206 ? 7.359 -40.125 -16.094 1 95.94 206 LEU B C 1
ATOM 3851 O O . LEU B 1 206 ? 6.688 -39.344 -16.781 1 95.94 206 LEU B O 1
ATOM 3855 N N . LEU B 1 207 ? 7.387 -41.406 -16.312 1 96.19 207 LEU B N 1
ATOM 3856 C CA . LEU B 1 207 ? 6.395 -42.094 -17.141 1 96.19 207 LEU B CA 1
ATOM 3857 C C . LEU B 1 207 ? 5.172 -42.469 -16.312 1 96.19 207 LEU B C 1
ATOM 3859 O O . LEU B 1 207 ? 5.238 -43.406 -15.492 1 96.19 207 LEU B O 1
ATOM 3863 N N . ALA B 1 208 ? 4.098 -41.844 -16.547 1 94.25 208 ALA B N 1
ATOM 3864 C CA . ALA B 1 208 ? 2.877 -42.125 -15.797 1 94.25 208 ALA B CA 1
ATOM 3865 C C . ALA B 1 208 ? 1.912 -42.969 -16.609 1 94.25 208 ALA B C 1
ATOM 3867 O O . ALA B 1 208 ? 1.915 -42.906 -17.844 1 94.25 208 ALA B O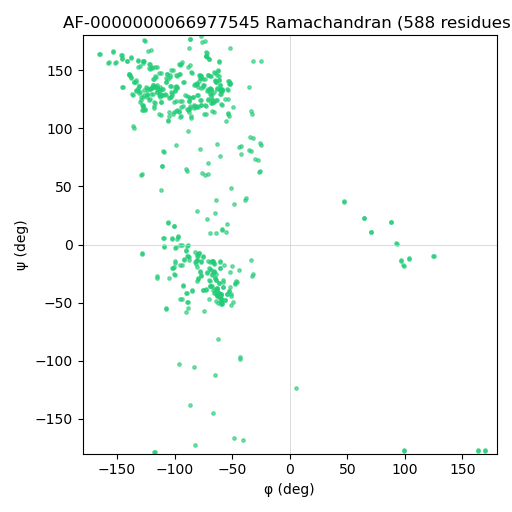 1
ATOM 3868 N N . VAL B 1 209 ? 1.147 -43.75 -15.883 1 91.62 209 VAL B N 1
ATOM 3869 C CA . VAL B 1 209 ? 0.171 -44.656 -16.516 1 91.62 209 VAL B CA 1
ATOM 3870 C C . VAL B 1 209 ? -1.171 -44.531 -15.797 1 91.62 209 VAL B C 1
ATOM 3872 O O . VAL B 1 209 ? -1.218 -44.438 -14.562 1 91.62 209 VAL B O 1
ATOM 3875 N N . ASP B 1 210 ? -2.143 -44.406 -16.547 1 89.81 210 ASP B N 1
ATOM 3876 C CA . ASP B 1 210 ? -3.502 -44.375 -16.016 1 89.81 210 ASP B CA 1
ATOM 3877 C C . ASP B 1 210 ? -4.375 -45.406 -16.719 1 89.81 210 ASP B C 1
ATOM 3879 O O . ASP B 1 210 ? -4.336 -45.531 -17.953 1 89.81 210 ASP B O 1
ATOM 3883 N N . ARG B 1 211 ? -5.078 -46.125 -15.898 1 88.12 211 ARG B N 1
ATOM 3884 C CA . ARG B 1 211 ? -5.965 -47.125 -16.453 1 88.12 211 ARG B CA 1
ATOM 3885 C C . ARG B 1 211 ? -7.414 -46.656 -16.453 1 88.12 211 ARG B C 1
ATOM 3887 O O . ARG B 1 211 ? -7.867 -46.031 -15.5 1 88.12 211 ARG B O 1
ATOM 3894 N N . SER B 1 212 ? -7.969 -46.781 -17.578 1 87.31 212 SER B N 1
ATOM 3895 C CA . SER B 1 212 ? -9.375 -46.406 -17.719 1 87.31 212 SER B CA 1
ATOM 3896 C C . SER B 1 212 ? -10.25 -47.594 -18.016 1 87.31 212 SER B C 1
ATOM 3898 O O . SER B 1 212 ? -9.812 -48.531 -18.703 1 87.31 212 SER B O 1
ATOM 3900 N N . GLU B 1 213 ? -11.516 -47.531 -17.516 1 85.69 213 GLU B N 1
ATOM 3901 C CA . GLU B 1 213 ? -12.461 -48.625 -17.766 1 85.69 213 GLU B CA 1
ATOM 3902 C C . GLU B 1 213 ? -13.422 -48.25 -18.891 1 85.69 213 GLU B C 1
ATOM 3904 O O . GLU B 1 213 ? -14 -49.125 -19.531 1 85.69 213 GLU B O 1
ATOM 3909 N N . ALA B 1 214 ? -13.633 -46.938 -19.094 1 87.25 214 ALA B N 1
ATOM 3910 C CA . ALA B 1 214 ? -14.539 -46.5 -20.156 1 87.25 214 ALA B CA 1
ATOM 3911 C C . ALA B 1 214 ? -13.945 -45.344 -20.953 1 87.25 214 ALA B C 1
ATOM 3913 O O . ALA B 1 214 ? -13.969 -44.188 -20.5 1 87.25 214 ALA B O 1
ATOM 3914 N N . PRO B 1 215 ? -13.383 -45.719 -22.172 1 85.19 215 PRO B N 1
ATOM 3915 C CA . PRO B 1 215 ? -13.055 -47 -22.797 1 85.19 215 PRO B CA 1
ATOM 3916 C C . PRO B 1 215 ? -11.945 -47.75 -22.047 1 85.19 215 PRO B C 1
ATOM 3918 O O . PRO B 1 215 ? -11.094 -47.125 -21.422 1 85.19 215 PRO B O 1
ATOM 3921 N N . ARG B 1 216 ? -11.984 -49 -22.062 1 89.44 216 ARG B N 1
ATOM 3922 C CA . ARG B 1 216 ? -10.977 -49.812 -21.375 1 89.44 216 ARG B CA 1
ATOM 3923 C C . ARG B 1 216 ? -9.617 -49.656 -22.047 1 89.44 216 ARG B C 1
ATOM 3925 O O . ARG B 1 216 ? -9.492 -49.812 -23.266 1 89.44 216 ARG B O 1
ATOM 3932 N N . GLY B 1 217 ? -8.617 -49.281 -21.297 1 90.56 217 GLY B N 1
ATOM 3933 C CA . GLY B 1 217 ? -7.281 -49.125 -21.844 1 90.56 217 GLY B CA 1
ATOM 3934 C C . GLY B 1 217 ? -6.32 -48.438 -20.875 1 90.56 217 GLY B C 1
ATOM 3935 O O . GLY B 1 217 ? -6.602 -48.344 -19.688 1 90.56 217 GLY B O 1
ATOM 3936 N N . TRP B 1 218 ? -5.137 -48.25 -21.391 1 91.38 218 TRP B N 1
ATOM 3937 C CA . TRP B 1 218 ? -4.082 -47.594 -20.625 1 91.38 218 TRP B CA 1
ATOM 3938 C C . TRP B 1 218 ? -3.695 -46.25 -21.281 1 91.38 218 TRP B C 1
ATOM 3940 O O . TRP B 1 218 ? -3.557 -46.188 -22.5 1 91.38 218 TRP B O 1
ATOM 3950 N N . SER B 1 219 ? -3.643 -45.25 -20.484 1 93.12 219 SER B N 1
ATOM 3951 C CA . SER B 1 219 ? -3.088 -43.969 -20.938 1 93.12 219 SER B CA 1
ATOM 3952 C C . SER B 1 219 ? -1.687 -43.75 -20.375 1 93.12 219 SER B C 1
ATOM 3954 O O . SER B 1 219 ? -1.461 -43.906 -19.172 1 93.12 219 SER B O 1
ATOM 3956 N N . LEU B 1 220 ? -0.763 -43.469 -21.312 1 94.5 220 LEU B N 1
ATOM 3957 C CA . LEU B 1 220 ? 0.617 -43.25 -20.891 1 94.5 220 LEU B CA 1
ATOM 3958 C C . LEU B 1 220 ? 1.059 -41.812 -21.266 1 94.5 220 LEU B C 1
ATOM 3960 O O . LEU B 1 220 ? 0.736 -41.344 -22.359 1 94.5 220 LEU B O 1
ATOM 3964 N N . TRP B 1 221 ? 1.736 -41.125 -20.406 1 94 221 TRP B N 1
ATOM 3965 C CA . TRP B 1 221 ? 2.314 -39.812 -20.719 1 94 221 TRP B CA 1
ATOM 3966 C C . TRP B 1 221 ? 3.637 -39.625 -19.984 1 94 221 TRP B C 1
ATOM 3968 O O . TRP B 1 221 ? 3.961 -40.375 -19.062 1 94 221 TRP B O 1
ATOM 3978 N N . MET B 1 222 ? 4.445 -38.656 -20.516 1 94.56 222 MET B N 1
ATOM 3979 C CA . MET B 1 222 ? 5.777 -38.375 -19.984 1 94.56 222 MET B CA 1
ATOM 3980 C C . MET B 1 222 ? 5.84 -36.969 -19.391 1 94.56 222 MET B C 1
ATOM 3982 O O . MET B 1 222 ? 5.289 -36.031 -19.953 1 94.56 222 MET B O 1
ATOM 3986 N N . VAL B 1 223 ? 6.434 -36.875 -18.156 1 93.5 223 VAL B N 1
ATOM 3987 C CA . VAL B 1 223 ? 6.711 -35.594 -17.531 1 93.5 223 VAL B CA 1
ATOM 3988 C C . VAL B 1 223 ? 8.203 -35.469 -17.234 1 93.5 223 VAL B C 1
ATOM 3990 O O . VAL B 1 223 ? 8.805 -36.375 -16.625 1 93.5 223 VAL B O 1
ATOM 3993 N N . ARG B 1 224 ? 8.82 -34.406 -17.75 1 93.5 224 ARG B N 1
ATOM 3994 C CA . ARG B 1 224 ? 10.219 -34.156 -17.391 1 93.5 224 ARG B CA 1
ATOM 3995 C C . ARG B 1 224 ? 10.312 -33.406 -16.062 1 93.5 224 ARG B C 1
ATOM 3997 O O . ARG B 1 224 ? 9.656 -32.375 -15.883 1 93.5 224 ARG B O 1
ATOM 4004 N N . LEU B 1 225 ? 11.086 -33.969 -15.172 1 92.06 225 LEU B N 1
ATOM 4005 C CA . LEU B 1 225 ? 11.195 -33.375 -13.836 1 92.06 225 LEU B CA 1
ATOM 4006 C C . LEU B 1 225 ? 12.438 -32.5 -13.719 1 92.06 225 LEU B C 1
ATOM 4008 O O . LEU B 1 225 ? 13.5 -32.875 -14.234 1 92.06 225 LEU B O 1
ATOM 4012 N N . LYS B 1 226 ? 12.211 -31.328 -13.109 1 86.44 226 LYS B N 1
ATOM 4013 C CA . LYS B 1 226 ? 13.344 -30.438 -12.906 1 86.44 226 LYS B CA 1
ATOM 4014 C C . LYS B 1 226 ? 14.203 -30.891 -11.734 1 86.44 226 LYS B C 1
ATOM 4016 O O . LYS B 1 226 ? 13.695 -31.109 -10.633 1 86.44 226 LYS B O 1
ATOM 4021 N N . ALA B 1 227 ? 15.477 -31.062 -12.109 1 74.56 227 ALA B N 1
ATOM 4022 C CA . ALA B 1 227 ? 16.406 -31.453 -11.047 1 74.56 227 ALA B CA 1
ATOM 4023 C C . ALA B 1 227 ? 16.938 -30.219 -10.312 1 74.56 227 ALA B C 1
ATOM 4025 O O . ALA B 1 227 ? 16.844 -29.094 -10.812 1 74.56 227 ALA B O 1
ATOM 4026 N N . GLU B 1 228 ? 17.25 -30.281 -9 1 67.19 228 GLU B N 1
ATOM 4027 C CA . GLU B 1 228 ? 17.781 -29.203 -8.188 1 67.19 228 GLU B CA 1
ATOM 4028 C C . GLU B 1 228 ? 19 -28.562 -8.859 1 67.19 228 GLU B C 1
ATOM 4030 O O . GLU B 1 228 ? 19.141 -27.328 -8.836 1 67.19 228 GLU B O 1
ATOM 4035 N N . GLU B 1 229 ? 19.844 -29.297 -9.359 1 64.5 229 GLU B N 1
ATOM 4036 C CA . GLU B 1 229 ? 21.078 -28.781 -9.969 1 64.5 229 GLU B CA 1
ATOM 4037 C C . GLU B 1 229 ? 21.062 -28.969 -11.484 1 64.5 229 GLU B C 1
ATOM 4039 O O . GLU B 1 229 ? 21.5 -29.984 -11.992 1 64.5 229 GLU B O 1
ATOM 4044 N N . GLU B 1 230 ? 20.188 -28.25 -12.102 1 63.28 230 GLU B N 1
ATOM 4045 C CA . GLU B 1 230 ? 20.172 -28.391 -13.555 1 63.28 230 GLU B CA 1
ATOM 4046 C C . GLU B 1 230 ? 21.234 -27.516 -14.203 1 63.28 230 GLU B C 1
ATOM 4048 O O . GLU B 1 230 ? 21.359 -26.328 -13.875 1 63.28 230 GLU B O 1
ATOM 4053 N N . GLU B 1 231 ? 22.109 -28.141 -14.867 1 63.22 231 GLU B N 1
ATOM 4054 C CA . GLU B 1 231 ? 23.125 -27.422 -15.641 1 63.22 231 GLU B CA 1
ATOM 4055 C C . GLU B 1 231 ? 22.5 -26.703 -16.828 1 63.22 231 GLU B C 1
ATOM 4057 O O . GLU B 1 231 ? 21.453 -27.141 -17.344 1 63.22 231 GLU B O 1
ATOM 4062 N N . GLU B 1 232 ? 23.031 -25.531 -17.172 1 65.62 232 GLU B N 1
ATOM 4063 C CA . GLU B 1 232 ? 22.547 -24.719 -18.281 1 65.62 232 GLU B CA 1
ATOM 4064 C C . GLU B 1 232 ? 22.359 -25.562 -19.547 1 65.62 232 GLU B C 1
ATOM 4066 O O . GLU B 1 232 ? 21.438 -25.344 -20.312 1 65.62 232 GLU B O 1
ATOM 4071 N N . GLU B 1 233 ? 23.188 -26.562 -19.766 1 62.59 233 GLU B N 1
ATOM 4072 C CA . GLU B 1 233 ? 23.172 -27.375 -20.969 1 62.59 233 GLU B CA 1
ATOM 4073 C C . GLU B 1 233 ? 21.953 -28.297 -20.984 1 62.59 233 GLU B C 1
ATOM 4075 O O . GLU B 1 233 ? 21.5 -28.734 -22.047 1 62.59 233 GLU B O 1
ATOM 4080 N N . ASP B 1 234 ? 21.5 -28.531 -19.844 1 61.53 234 ASP B N 1
ATOM 4081 C CA . ASP B 1 234 ? 20.406 -29.5 -19.703 1 61.53 234 ASP B CA 1
ATOM 4082 C C . ASP B 1 234 ? 19.062 -28.781 -19.688 1 61.53 234 ASP B C 1
ATOM 4084 O O . ASP B 1 234 ? 18.016 -29.438 -19.609 1 61.53 234 ASP B O 1
ATOM 4088 N N . LYS B 1 235 ? 19.062 -27.547 -19.781 1 63.09 235 LYS B N 1
ATOM 4089 C CA . LYS B 1 235 ? 17.828 -26.766 -19.656 1 63.09 235 LYS B CA 1
ATOM 4090 C C . LYS B 1 235 ? 17.047 -26.781 -20.969 1 63.09 235 LYS B C 1
ATOM 4092 O O . LYS B 1 235 ? 15.852 -26.438 -20.984 1 63.09 235 LYS B O 1
ATOM 4097 N N . GLY B 1 236 ? 17.641 -27.266 -22 1 71.81 236 GLY B N 1
ATOM 4098 C CA . GLY B 1 236 ? 16.922 -27.25 -23.266 1 71.81 236 GLY B CA 1
ATOM 4099 C C . GLY B 1 236 ? 15.82 -28.281 -23.344 1 71.81 236 GLY B C 1
ATOM 4100 O O . GLY B 1 236 ? 15.578 -29.016 -22.391 1 71.81 236 GLY B O 1
ATOM 4101 N N . GLU B 1 237 ? 15.07 -28.25 -24.422 1 78.56 237 GLU B N 1
ATOM 4102 C CA . GLU B 1 237 ? 13.969 -29.172 -24.688 1 78.56 237 GLU B CA 1
ATOM 4103 C C . GLU B 1 237 ? 14.492 -30.562 -25.062 1 78.56 237 GLU B C 1
ATOM 4105 O O . GLU B 1 237 ? 15.438 -30.688 -25.844 1 78.56 237 GLU B O 1
ATOM 4110 N N . LEU B 1 238 ? 14.141 -31.5 -24.312 1 88.81 238 LEU B N 1
ATOM 4111 C CA . LEU B 1 238 ? 14.43 -32.906 -24.625 1 88.81 238 LEU B CA 1
ATOM 4112 C C . LEU B 1 238 ? 13.234 -33.562 -25.312 1 88.81 238 LEU B C 1
ATOM 4114 O O . LEU B 1 238 ? 12.094 -33.125 -25.125 1 88.81 238 LEU B O 1
ATOM 4118 N N . ARG B 1 239 ? 13.578 -34.438 -26.156 1 93 239 ARG B N 1
ATOM 4119 C CA . ARG B 1 239 ? 12.547 -35.188 -26.859 1 93 239 ARG B CA 1
ATOM 4120 C C . ARG B 1 239 ? 12.406 -36.594 -26.297 1 93 239 ARG B C 1
ATOM 4122 O O . ARG B 1 239 ? 13.383 -37.188 -25.828 1 93 239 ARG B O 1
ATOM 4129 N N . TYR B 1 240 ? 11.172 -37 -26.312 1 95.38 240 TYR B N 1
ATOM 4130 C CA . TYR B 1 240 ? 10.922 -38.375 -25.859 1 95.38 240 TYR B CA 1
ATOM 4131 C C . TYR B 1 240 ? 10.062 -39.125 -26.875 1 95.38 240 TYR B C 1
ATOM 4133 O O . TYR B 1 240 ? 9.352 -38.531 -27.672 1 95.38 240 TYR B O 1
ATOM 4141 N N . LYS B 1 241 ? 10.211 -40.438 -26.891 1 96.38 241 LYS B N 1
ATOM 4142 C CA . LYS B 1 241 ? 9.367 -41.375 -27.641 1 96.38 241 LYS B CA 1
ATOM 4143 C C . LYS B 1 241 ? 8.883 -42.531 -26.75 1 96.38 241 LYS B C 1
ATOM 4145 O O . LYS B 1 241 ? 9.68 -43.156 -26.062 1 96.38 241 LYS B O 1
ATOM 4150 N N . ILE B 1 242 ? 7.566 -42.688 -26.672 1 96.44 242 ILE B N 1
ATOM 4151 C CA . ILE B 1 242 ? 6.953 -43.844 -26.016 1 96.44 242 ILE B CA 1
ATOM 4152 C C . ILE B 1 242 ? 6.363 -44.781 -27.047 1 96.44 242 ILE B C 1
ATOM 4154 O O . ILE B 1 242 ? 5.629 -44.375 -27.938 1 96.44 242 ILE B O 1
ATOM 4158 N N . MET B 1 243 ? 6.707 -46.031 -26.953 1 96.06 243 MET B N 1
ATOM 4159 C CA . MET B 1 243 ? 6.184 -47.031 -27.891 1 96.06 243 MET B CA 1
ATOM 4160 C C . MET B 1 243 ? 5.633 -48.25 -27.156 1 96.06 243 MET B C 1
ATOM 4162 O O . MET B 1 243 ? 6.23 -48.719 -26.188 1 96.06 243 MET B O 1
ATOM 4166 N N . VAL B 1 244 ? 4.516 -48.688 -27.609 1 93.62 244 VAL B N 1
ATOM 4167 C CA . VAL B 1 244 ? 3.912 -49.875 -27.062 1 93.62 244 VAL B CA 1
ATOM 4168 C C . VAL B 1 244 ? 3.561 -50.844 -28.219 1 93.62 244 VAL B C 1
ATOM 4170 O O . VAL B 1 244 ? 2.84 -50.469 -29.141 1 93.62 244 VAL B O 1
ATOM 4173 N N . ALA B 1 245 ? 4.18 -52 -28.109 1 88.44 245 ALA B N 1
ATOM 4174 C CA . ALA B 1 245 ? 3.801 -53.031 -29.062 1 88.44 245 ALA B CA 1
ATOM 4175 C C . ALA B 1 245 ? 2.625 -53.844 -28.516 1 88.44 245 ALA B C 1
ATOM 4177 O O . ALA B 1 245 ? 2.707 -54.438 -27.438 1 88.44 245 ALA B O 1
ATOM 4178 N N . ALA B 1 246 ? 1.544 -53.781 -29.156 1 82.25 246 ALA B N 1
ATOM 4179 C CA . ALA B 1 246 ? 0.342 -54.531 -28.766 1 82.25 246 ALA B CA 1
ATOM 4180 C C . ALA B 1 246 ? -0.194 -55.344 -29.922 1 82.25 246 ALA B C 1
ATOM 4182 O O . ALA B 1 246 ? 0.421 -55.406 -31 1 82.25 246 ALA B O 1
ATOM 4183 N N . ASN B 1 247 ? -1.294 -56.125 -29.453 1 82.5 247 ASN B N 1
ATOM 4184 C CA . ASN B 1 247 ? -1.915 -56.906 -30.5 1 82.5 247 ASN B CA 1
ATOM 4185 C C . ASN B 1 247 ? -2.441 -56.062 -31.641 1 82.5 247 ASN B C 1
ATOM 4187 O O . ASN B 1 247 ? -3.16 -55.062 -31.391 1 82.5 247 ASN B O 1
ATOM 4191 N N . GLY B 1 248 ? -1.979 -56.281 -32.719 1 80.81 248 GLY B N 1
ATOM 4192 C CA . GLY B 1 248 ? -2.527 -55.625 -33.875 1 80.81 248 GLY B CA 1
ATOM 4193 C C . GLY B 1 248 ? -1.656 -54.469 -34.375 1 80.81 248 GLY B C 1
ATOM 4194 O O . GLY B 1 248 ? -1.951 -53.844 -35.406 1 80.81 248 GLY B O 1
ATOM 4195 N N . GLY B 1 249 ? -0.687 -54.094 -33.562 1 89.31 249 GLY B N 1
ATOM 4196 C CA . GLY B 1 249 ? 0.166 -53.062 -34.094 1 89.31 249 GLY B CA 1
ATOM 4197 C C . GLY B 1 249 ? 1.011 -52.375 -33.031 1 89.31 249 GLY B C 1
ATOM 4198 O O . GLY B 1 249 ? 1.126 -52.875 -31.922 1 89.31 249 GLY B O 1
ATOM 4199 N N . VAL B 1 250 ? 1.763 -51.375 -33.469 1 91.44 250 VAL B N 1
ATOM 4200 C CA . VAL B 1 250 ? 2.641 -50.594 -32.594 1 91.44 250 VAL B CA 1
ATOM 4201 C C . VAL B 1 250 ? 2.098 -49.156 -32.469 1 91.44 250 VAL B C 1
ATOM 4203 O O . VAL B 1 250 ? 1.797 -48.5 -33.469 1 91.44 250 VAL B O 1
ATOM 4206 N N . LEU B 1 251 ? 1.859 -48.781 -31.25 1 93.88 251 LEU B N 1
ATOM 4207 C CA . LEU B 1 251 ? 1.469 -47.406 -30.938 1 93.88 251 LEU B CA 1
ATOM 4208 C C . LEU B 1 251 ? 2.666 -46.594 -30.438 1 93.88 251 LEU B C 1
ATOM 4210 O O . LEU B 1 251 ? 3.506 -47.125 -29.703 1 93.88 251 LEU B O 1
ATOM 4214 N N . SER B 1 252 ? 2.77 -45.375 -30.953 1 95.81 252 SER B N 1
ATOM 4215 C CA . SER B 1 252 ? 3.908 -44.562 -30.531 1 95.81 252 SER B CA 1
ATOM 4216 C C . SER B 1 252 ? 3.498 -43.125 -30.281 1 95.81 252 SER B C 1
ATOM 4218 O O . SER B 1 252 ? 2.551 -42.625 -30.906 1 95.81 252 SER B O 1
ATOM 4220 N N . LEU B 1 253 ? 4.129 -42.469 -29.312 1 95.75 253 LEU B N 1
ATOM 4221 C CA . LEU B 1 253 ? 3.994 -41.062 -29.016 1 95.75 253 LEU B CA 1
ATOM 4222 C C . LEU B 1 253 ? 5.359 -40.375 -28.953 1 95.75 253 LEU B C 1
ATOM 4224 O O . LEU B 1 253 ? 6.25 -40.844 -28.234 1 95.75 253 LEU B O 1
ATOM 4228 N N . VAL B 1 254 ? 5.543 -39.406 -29.859 1 94.75 254 VAL B N 1
ATOM 4229 C CA . VAL B 1 254 ? 6.754 -38.594 -29.859 1 94.75 254 VAL B CA 1
ATOM 4230 C C . VAL B 1 254 ? 6.414 -37.188 -29.422 1 94.75 254 VAL B C 1
ATOM 4232 O O . VAL B 1 254 ? 5.438 -36.594 -29.906 1 94.75 254 VAL B O 1
ATOM 4235 N N . GLY B 1 255 ? 7.16 -36.688 -28.453 1 93.19 255 GLY B N 1
ATOM 4236 C CA . GLY B 1 255 ? 6.879 -35.344 -27.984 1 93.19 255 GLY B CA 1
ATOM 4237 C C . GLY B 1 255 ? 8.094 -34.656 -27.391 1 93.19 255 GLY B C 1
ATOM 4238 O O . GLY B 1 255 ? 9.156 -35.25 -27.266 1 93.19 255 GLY B O 1
ATOM 4239 N N . GLU B 1 256 ? 7.918 -33.344 -27.25 1 90.56 256 GLU B N 1
ATOM 4240 C CA . GLU B 1 256 ? 8.891 -32.5 -26.547 1 90.56 256 GLU B CA 1
ATOM 4241 C C . GLU B 1 256 ? 8.367 -32.094 -25.188 1 90.56 256 GLU B C 1
ATOM 4243 O O . GLU B 1 256 ? 7.16 -31.969 -24.984 1 90.56 256 GLU B O 1
ATOM 4248 N N . THR B 1 257 ? 9.289 -32.062 -24.25 1 86.56 257 THR B N 1
ATOM 4249 C CA . THR B 1 257 ? 8.82 -31.688 -22.922 1 86.56 257 THR B CA 1
ATOM 4250 C C . THR B 1 257 ? 9.812 -30.734 -22.25 1 86.56 257 THR B C 1
ATOM 4252 O O . THR B 1 257 ? 11.008 -30.797 -22.516 1 86.56 257 THR B O 1
ATOM 4255 N N . GLU B 1 258 ? 9.242 -29.844 -21.531 1 83.5 258 GLU B N 1
ATOM 4256 C CA . GLU B 1 258 ? 10.016 -28.953 -20.672 1 83.5 258 GLU B CA 1
ATOM 4257 C C . GLU B 1 258 ? 10.07 -29.484 -19.234 1 83.5 258 GLU B C 1
ATOM 4259 O O . GLU B 1 258 ? 9.219 -30.266 -18.828 1 83.5 258 GLU B O 1
ATOM 4264 N N . SER B 1 259 ? 11.117 -29.062 -18.547 1 88 259 SER B N 1
ATOM 4265 C CA . SER B 1 259 ? 11.266 -29.531 -17.172 1 88 259 SER B CA 1
ATOM 4266 C C . SER B 1 259 ? 10.281 -28.844 -16.234 1 88 259 SER B C 1
ATOM 4268 O O . SER B 1 259 ? 10.023 -27.641 -16.375 1 88 259 SER B O 1
ATOM 4270 N N . VAL B 1 260 ? 9.742 -29.703 -15.391 1 85.94 260 VAL B N 1
ATOM 4271 C CA . VAL B 1 260 ? 8.781 -29.172 -14.422 1 85.94 260 VAL B CA 1
ATOM 4272 C C . VAL B 1 260 ? 9.305 -29.391 -13 1 85.94 260 VAL B C 1
ATOM 4274 O O . VAL B 1 260 ? 9.602 -30.516 -12.609 1 85.94 260 VAL B O 1
ATOM 4277 N N . GLY B 1 261 ? 9.438 -28.328 -12.281 1 82.69 261 GLY B N 1
ATOM 4278 C CA . GLY B 1 261 ? 9.891 -28.438 -10.898 1 82.69 261 GLY B CA 1
ATOM 4279 C C . GLY B 1 261 ? 8.75 -28.531 -9.906 1 82.69 261 GLY B C 1
ATOM 4280 O O . GLY B 1 261 ? 8.875 -29.188 -8.875 1 82.69 261 GLY B O 1
ATOM 4281 N N . ARG B 1 262 ? 7.707 -27.844 -10.211 1 85.44 262 ARG B N 1
ATOM 4282 C CA . ARG B 1 262 ? 6.527 -27.797 -9.352 1 85.44 262 ARG B CA 1
ATOM 4283 C C . ARG B 1 262 ? 5.254 -27.688 -10.188 1 85.44 262 ARG B C 1
ATOM 4285 O O . ARG B 1 262 ? 5.215 -26.953 -11.172 1 85.44 262 ARG B O 1
ATOM 4292 N N . LEU B 1 263 ? 4.277 -28.484 -9.789 1 87.31 263 LEU B N 1
ATOM 4293 C CA . LEU B 1 263 ? 2.969 -28.359 -10.422 1 87.31 263 LEU B CA 1
ATOM 4294 C C . LEU B 1 263 ? 2.02 -27.531 -9.57 1 87.31 263 LEU B C 1
ATOM 4296 O O . LEU B 1 263 ? 1.594 -27.969 -8.5 1 87.31 263 LEU B O 1
ATOM 4300 N N . THR B 1 264 ? 1.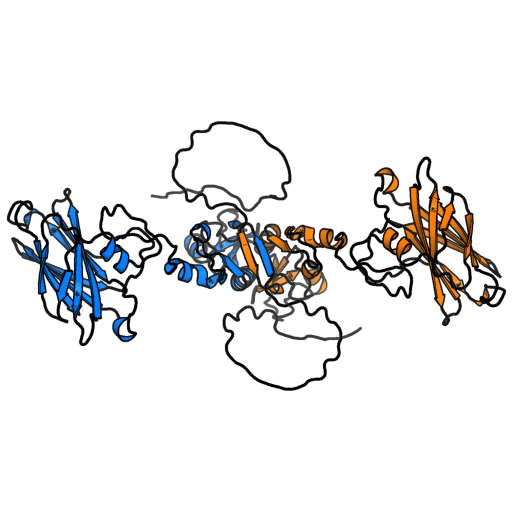661 -26.406 -10.141 1 81.31 264 THR B N 1
ATOM 4301 C CA . THR B 1 264 ? 0.849 -25.469 -9.375 1 81.31 264 THR B CA 1
ATOM 4302 C C . THR B 1 264 ? -0.636 -25.781 -9.531 1 81.31 264 THR B C 1
ATOM 4304 O O . THR B 1 264 ? -1.479 -25.172 -8.867 1 81.31 264 THR B O 1
ATOM 4307 N N . ALA B 1 265 ? -1.021 -26.641 -10.43 1 83.25 265 ALA B N 1
ATOM 4308 C CA . ALA B 1 265 ? -2.381 -27.125 -10.641 1 83.25 265 ALA B CA 1
ATOM 4309 C C . ALA B 1 265 ? -2.391 -28.641 -10.891 1 83.25 265 ALA B C 1
ATOM 4311 O O . ALA B 1 265 ? -1.349 -29.234 -11.164 1 83.25 265 ALA B O 1
ATOM 4312 N N . PRO B 1 266 ? -3.572 -29.188 -10.688 1 86.38 266 PRO B N 1
ATOM 4313 C CA . PRO B 1 266 ? -3.641 -30.625 -11.008 1 86.38 266 PRO B CA 1
ATOM 4314 C C . PRO B 1 266 ? -3.154 -30.938 -12.422 1 86.38 266 PRO B C 1
ATOM 4316 O O . PRO B 1 266 ? -3.465 -30.203 -13.359 1 86.38 266 PRO B O 1
ATOM 4319 N N . TYR B 1 267 ? -2.354 -31.922 -12.445 1 86.19 267 TYR B N 1
ATOM 4320 C CA . TYR B 1 267 ? -1.712 -32.219 -13.719 1 86.19 267 TYR B CA 1
ATOM 4321 C C . TYR B 1 267 ? -2.727 -32.75 -14.727 1 86.19 267 TYR B C 1
ATOM 4323 O O . TYR B 1 267 ? -3.521 -33.656 -14.406 1 86.19 267 TYR B O 1
ATOM 4331 N N . ARG B 1 268 ? -2.682 -32.125 -15.859 1 84.88 268 ARG B N 1
ATOM 4332 C CA . ARG B 1 268 ? -3.438 -32.594 -17.016 1 84.88 268 ARG B CA 1
ATOM 4333 C C . ARG B 1 268 ? -2.523 -32.781 -18.219 1 84.88 268 ARG B C 1
ATOM 4335 O O . ARG B 1 268 ? -1.93 -31.828 -18.734 1 84.88 268 ARG B O 1
ATOM 4342 N N . ALA B 1 269 ? -2.459 -34.062 -18.625 1 86.12 269 ALA B N 1
ATOM 4343 C CA . ALA B 1 269 ? -1.568 -34.375 -19.734 1 86.12 269 ALA B CA 1
ATOM 4344 C C . ALA B 1 269 ? -2.078 -33.75 -21.031 1 86.12 269 ALA B C 1
ATOM 4346 O O . ALA B 1 269 ? -3.234 -33.938 -21.422 1 86.12 269 ALA B O 1
ATOM 4347 N N . SER B 1 270 ? -1.185 -32.938 -21.578 1 83.81 270 SER B N 1
ATOM 4348 C CA . SER B 1 270 ? -1.546 -32.344 -22.859 1 83.81 270 SER B CA 1
ATOM 4349 C C . SER B 1 270 ? -1.325 -33.344 -24 1 83.81 270 SER B C 1
ATOM 4351 O O . SER B 1 270 ? -1.939 -33.219 -25.062 1 83.81 270 SER B O 1
ATOM 4353 N N . SER B 1 271 ? -0.372 -34.25 -23.875 1 90.94 271 SER B N 1
ATOM 4354 C CA . SER B 1 271 ? -0.078 -35.344 -24.812 1 90.94 271 SER B CA 1
ATOM 4355 C C . SER B 1 271 ? 0.028 -36.688 -24.094 1 90.94 271 SER B C 1
ATOM 4357 O O . SER B 1 271 ? 0.687 -36.781 -23.047 1 90.94 271 SER B O 1
ATOM 4359 N N . PHE B 1 272 ? -0.708 -37.688 -24.688 1 94.31 272 PHE B N 1
ATOM 4360 C CA . PHE B 1 272 ? -0.635 -39 -24.078 1 94.31 272 PHE B CA 1
ATOM 4361 C C . PHE B 1 272 ? -0.863 -40.094 -25.141 1 94.31 272 PHE B C 1
ATOM 4363 O O . PHE B 1 272 ? -1.401 -39.812 -26.203 1 94.31 272 PHE B O 1
ATOM 4370 N N . LEU B 1 273 ? -0.355 -41.281 -24.844 1 94.56 273 LEU B N 1
ATOM 4371 C CA . LEU B 1 273 ? -0.551 -42.469 -25.656 1 94.56 273 LEU B CA 1
ATOM 4372 C C . LEU B 1 273 ? -1.629 -43.375 -25.062 1 94.56 273 LEU B C 1
ATOM 4374 O O . LEU B 1 273 ? -1.466 -43.906 -23.969 1 94.56 273 LEU B O 1
ATOM 4378 N N . PHE B 1 274 ? -2.77 -43.531 -25.766 1 93.69 274 PHE B N 1
ATOM 4379 C CA . PHE B 1 274 ? -3.816 -44.438 -25.297 1 93.69 274 PHE B CA 1
ATOM 4380 C C . PHE B 1 274 ? -3.686 -45.812 -25.953 1 93.69 274 PHE B C 1
ATOM 4382 O O . PHE B 1 274 ? -3.695 -45.906 -27.172 1 93.69 274 PHE B O 1
ATOM 4389 N N . VAL B 1 275 ? -3.566 -46.812 -25.141 1 92.56 275 VAL B N 1
ATOM 4390 C CA . VAL B 1 275 ? -3.504 -48.188 -25.594 1 92.56 275 VAL B CA 1
ATOM 4391 C C . VAL B 1 275 ? -4.828 -48.906 -25.297 1 92.56 275 VAL B C 1
ATOM 4393 O O . VAL B 1 275 ? -5.105 -49.25 -24.156 1 92.56 275 VAL B O 1
ATOM 4396 N N . PRO B 1 276 ? -5.613 -49.156 -26.281 1 90.62 276 PRO B N 1
ATOM 4397 C CA . PRO B 1 276 ? -6.914 -49.812 -26.047 1 90.62 276 PRO B CA 1
ATOM 4398 C C . PRO B 1 276 ? -6.785 -51.188 -25.438 1 90.62 276 PRO B C 1
ATOM 4400 O O . PRO B 1 276 ? -5.875 -51.938 -25.781 1 90.62 276 PRO B O 1
ATOM 4403 N N . GLY B 1 277 ? -7.742 -51.469 -24.594 1 88.56 277 GLY B N 1
ATOM 4404 C CA . GLY B 1 277 ? -7.758 -52.781 -23.953 1 88.56 277 GLY B CA 1
ATOM 4405 C C . GLY B 1 277 ? -7.805 -53.938 -24.953 1 88.56 277 GLY B C 1
ATOM 4406 O O . GLY B 1 277 ? -7.254 -55 -24.703 1 88.56 277 GLY B O 1
ATOM 4407 N N . ALA B 1 278 ? -8.422 -53.688 -26.062 1 86.62 278 ALA B N 1
ATOM 4408 C CA . ALA B 1 278 ? -8.57 -54.719 -27.109 1 86.62 278 ALA B CA 1
ATOM 4409 C C . ALA B 1 278 ? -7.219 -55.094 -27.688 1 86.62 278 ALA B C 1
ATOM 4411 O O . ALA B 1 278 ? -7.062 -56.219 -28.219 1 86.62 278 ALA B O 1
ATOM 4412 N N . MET B 1 279 ? -6.242 -54.219 -27.578 1 86.88 279 MET B N 1
ATOM 4413 C CA . MET B 1 279 ? -4.926 -54.5 -28.141 1 86.88 279 MET B CA 1
ATOM 4414 C C . MET B 1 279 ? -4.031 -55.219 -27.141 1 86.88 279 MET B C 1
ATOM 4416 O O . MET B 1 279 ? -2.904 -55.594 -27.469 1 86.88 279 MET B O 1
ATOM 4420 N N . LEU B 1 280 ? -4.539 -55.219 -26.062 1 80.25 280 LEU B N 1
ATOM 4421 C CA . LEU B 1 280 ? -3.738 -55.812 -25.016 1 80.25 280 LEU B CA 1
ATOM 4422 C C . LEU B 1 280 ? -4.133 -57.281 -24.812 1 80.25 280 LEU B C 1
ATOM 4424 O O . LEU B 1 280 ? -5.305 -57.625 -24.953 1 80.25 280 LEU B O 1
ATOM 4428 N N . ASP B 1 281 ? -3.195 -58.25 -25.234 1 65.69 281 ASP B N 1
ATOM 4429 C CA . ASP B 1 281 ? -3.555 -59.656 -25.141 1 65.69 281 ASP B CA 1
ATOM 4430 C C . ASP B 1 281 ? -4.262 -59.969 -23.812 1 65.69 281 ASP B C 1
ATOM 4432 O O . ASP B 1 281 ? -5.32 -60.594 -23.812 1 65.69 281 ASP B O 1
ATOM 4436 N N . ALA B 1 282 ? -3.453 -60.531 -22.656 1 56.16 282 ALA B N 1
ATOM 4437 C CA . ALA B 1 282 ? -3.939 -61.219 -21.469 1 56.16 282 ALA B CA 1
ATOM 4438 C C . ALA B 1 282 ? -4.559 -60.219 -20.484 1 56.16 282 ALA B C 1
ATOM 4440 O O . ALA B 1 282 ? -4.223 -59.031 -20.484 1 56.16 282 ALA B O 1
ATOM 4441 N N . PRO B 1 283 ? -5.688 -60.688 -19.812 1 52.16 283 PRO B N 1
ATOM 4442 C CA . PRO B 1 283 ? -6.246 -59.875 -18.734 1 52.16 283 PRO B CA 1
ATOM 4443 C C . PRO B 1 283 ? -5.18 -59.094 -17.953 1 52.16 283 PRO B C 1
ATOM 4445 O O . PRO B 1 283 ? -4.102 -59.656 -17.688 1 52.16 283 PRO B O 1
ATOM 4448 N N . PRO B 1 284 ? -5.152 -57.844 -18.047 1 50.38 284 PRO B N 1
ATOM 4449 C CA . PRO B 1 284 ? -4.16 -57 -17.391 1 50.38 284 PRO B CA 1
ATOM 4450 C C . PRO B 1 284 ? -3.678 -57.562 -16.062 1 50.38 284 PRO B C 1
ATOM 4452 O O . PRO B 1 284 ? -2.787 -57 -15.422 1 50.38 284 PRO B O 1
ATOM 4455 N N . GLU B 1 285 ? -4.516 -58.312 -15.523 1 51.66 285 GLU B N 1
ATOM 4456 C CA . GLU B 1 285 ? -4.207 -58.781 -14.18 1 51.66 285 GLU B CA 1
ATOM 4457 C C . GLU B 1 285 ? -2.787 -59.344 -14.094 1 51.66 285 GLU B C 1
ATOM 4459 O O . GLU B 1 285 ? -2.123 -59.219 -13.062 1 51.66 285 GLU B O 1
ATOM 4464 N N . ALA B 1 286 ? -2.418 -60.25 -15.047 1 54.69 286 ALA B N 1
ATOM 4465 C CA . ALA B 1 286 ? -1.181 -60.969 -14.758 1 54.69 286 ALA B CA 1
ATOM 4466 C C . ALA B 1 286 ? 0.031 -60.25 -15.312 1 54.69 286 ALA B C 1
ATOM 4468 O O . ALA B 1 286 ? 1.076 -60.156 -14.664 1 54.69 286 ALA B O 1
ATOM 4469 N N . GLU B 1 287 ? 0.183 -59.906 -16.828 1 62.19 287 GLU B N 1
ATOM 4470 C CA . GLU B 1 287 ? 1.476 -59.531 -17.391 1 62.19 287 GLU B CA 1
ATOM 4471 C C . GLU B 1 287 ? 1.56 -58.031 -17.656 1 62.19 287 GLU B C 1
ATOM 4473 O O . GLU B 1 287 ? 0.58 -57.406 -18.078 1 62.19 287 GLU B O 1
ATOM 4478 N N . GLY B 1 288 ? 2.322 -57.219 -16.969 1 79.69 288 GLY B N 1
ATOM 4479 C CA . GLY B 1 288 ? 2.75 -55.844 -17.109 1 79.69 288 GLY B CA 1
ATOM 4480 C C . GLY B 1 288 ? 2.725 -55.375 -18.547 1 79.69 288 GLY B C 1
ATOM 4481 O O . GLY B 1 288 ? 2.279 -56.094 -19.453 1 79.69 288 GLY B O 1
ATOM 4482 N N . LEU B 1 289 ? 2.654 -54.125 -18.734 1 87.31 289 LEU B N 1
ATOM 4483 C CA . LEU B 1 289 ? 2.725 -53.5 -20.047 1 87.31 289 LEU B CA 1
ATOM 4484 C C . LEU B 1 289 ? 4.172 -53.25 -20.453 1 87.31 289 LEU B C 1
ATOM 4486 O O . LEU B 1 289 ? 4.906 -52.594 -19.703 1 87.31 289 LEU B O 1
ATOM 4490 N N . LEU B 1 290 ? 4.5 -53.938 -21.609 1 90.94 290 LEU B N 1
ATOM 4491 C CA . LEU B 1 290 ? 5.844 -53.656 -22.109 1 90.94 290 LEU B CA 1
ATOM 4492 C C . LEU B 1 290 ? 5.875 -52.344 -22.875 1 90.94 290 LEU B C 1
ATOM 4494 O O . LEU B 1 290 ? 5.18 -52.188 -23.875 1 90.94 290 LEU B O 1
ATOM 4498 N N . VAL B 1 291 ? 6.66 -51.406 -22.375 1 94.88 291 VAL B N 1
ATOM 4499 C CA . VAL B 1 291 ? 6.777 -50.094 -22.969 1 94.88 291 VAL B CA 1
ATOM 4500 C C . VAL B 1 291 ? 8.219 -49.844 -23.391 1 94.88 291 VAL B C 1
ATOM 4502 O O . VAL B 1 291 ? 9.156 -50.219 -22.688 1 94.88 291 VAL B O 1
ATOM 4505 N N . PHE B 1 292 ? 8.344 -49.312 -24.578 1 96.38 292 PHE B N 1
ATOM 4506 C CA . PHE B 1 292 ? 9.664 -48.875 -25.031 1 96.38 292 PHE B CA 1
ATOM 4507 C C . PHE B 1 292 ? 9.797 -47.375 -24.938 1 96.38 292 PHE B C 1
ATOM 4509 O O . PHE B 1 292 ? 8.906 -46.625 -25.375 1 96.38 292 PHE B O 1
ATOM 4516 N N . VAL B 1 293 ? 10.922 -46.875 -24.328 1 96.88 293 VAL B N 1
ATOM 4517 C CA . VAL B 1 293 ? 11.133 -45.469 -24.156 1 96.88 293 VAL B CA 1
ATOM 4518 C C . VAL B 1 293 ? 12.461 -45.031 -24.781 1 96.88 293 VAL B C 1
ATOM 4520 O O . VAL B 1 293 ? 13.461 -45.75 -24.656 1 96.88 293 VAL B O 1
ATOM 4523 N N . GLU B 1 294 ? 12.391 -44 -25.5 1 96.75 294 GLU B N 1
ATOM 4524 C CA . GLU B 1 294 ? 13.578 -43.344 -26.062 1 96.75 294 GLU B CA 1
ATOM 4525 C C . GLU B 1 294 ? 13.656 -41.875 -25.672 1 96.75 294 GLU B C 1
ATOM 4527 O O . GLU B 1 294 ? 12.695 -41.125 -25.859 1 96.75 294 GLU B O 1
ATOM 4532 N N . LEU B 1 295 ? 14.82 -41.5 -25.109 1 94 295 LEU B N 1
ATOM 4533 C CA . LEU B 1 295 ? 15.031 -40.094 -24.703 1 94 295 LEU B CA 1
ATOM 4534 C C . LEU B 1 295 ? 16.203 -39.5 -25.469 1 94 295 LEU B C 1
ATOM 4536 O O . LEU B 1 295 ? 17.219 -40.156 -25.703 1 94 295 LEU B O 1
ATOM 4540 N N . LYS B 1 296 ? 15.922 -38.219 -25.953 1 88.75 296 LYS B N 1
ATOM 4541 C CA . LYS B 1 296 ? 16.953 -37.562 -26.719 1 88.75 296 LYS B CA 1
ATOM 4542 C C . LYS B 1 296 ? 17.047 -36.062 -26.344 1 88.75 296 LYS B C 1
ATOM 4544 O O . LYS B 1 296 ? 16.047 -35.438 -26.016 1 88.75 296 LYS B O 1
#

Secondary structure (DSSP, 8-state):
---------TT----------------------------S-EEEEE-GGGGB-TTT-SB--SSEEEETTT--EEEHHHHHHH-SB-TTT--TT-BEEE-HHHHHHHHTEEEE-TTGGGT---EEEGGGHHHHHHH-TTS-B--SSTT-TT-SB-SS-HHHHHHHH-TTSEEEEE-BT--EEEEEPTT--EEEEEEP-SSS--EEEEEEEEEEETTEEEEEEEEEEPPSS--GGG-SPEEEEEEEEETTEEEEEEEEE-EES--SS----SS-EEEEGGG--S-TTTS-EEEEEEE-/----------S----------------------------S-EEEEE-GGGGB-TTT-SB--SSEEEETTT--EEEHHHHHHH-SB-TTT--TT-BEEE-HHHHHHHHTEEEE-TTGGGT---EEEGGGHHHHHHH-TTS-B--SSTT-TT-SB-SS-HHHHHHHH-TTSEEEEE-BT--EEEEEPTT--EEEEEEP-SSS--EEEEEEEEEEETTEEEEEEEEEEPPSS--GGGSSPEEEEEEEEETTEEEEEEEEE-EES--SS----SS-EEEEGGG--S-TTTS-EEEEEEE-

pLDDT: mean 80.47, std 22.38, range [17.02, 97.19]

Sequence (592 aa):
MAVLQMAREKRSCPRASETQQNNSEKKGKVDGESAARDKRAITVTVDPEVLECDVCFGPLTPPLYQCMRRGHITCSTCVAEMGQECQWCRAPEATTTRCRAMEHFLAALAVPCSFNHKGCAAMVPYGEREAHEAACAHSPCYCPIRGCSSSPYSGVSLVEHLERKHPEIGRTRVDRTTLSPLRMCHGEPARLVYLAGDDRDRAVFLLAVDRSEAPRGWSLWMVRLKAEEEEEEDKGELRYKIMVAANGGVLSLVGETESVGRLTAPYRASSFLFVPGAMLDAPPEAEGLLVFVELKMAVLQMAREKRSCPRASETQQNNSEKKGKVDGESAARDKRAITVTVDPEVLECDVCFGPLTPPLYQCMRRGHITCSTCVAEMGQECQWCRAPEATTTRCRAMEHFLAALAVPCSFNHKGCAAMVPYGEREAHEAACAHSPCYCPIRGCSSSPYSGVSLVEHLERKHPEIGRTRVDRTTLSPLRMCHGEPARLVYLAGDDRDRAVFLLAVDRSEAPRGWSLWMVRLKAEEEEEEDKGELRYKIMVAANGGVLSLVGETESVGRLTAPYRASSFLFVPGAMLDAPPEAEGLLVFVELK

Radius of gyration: 37.6 Å; Cα contacts (8 Å, |Δi|>4): 1092; chains: 2; bounding box: 63×122×72 Å